Protein AF-A0A5B9P3D0-F1 (afdb_monomer_lite)

Sequence (403 aa):
MFLTCGVCFAQTEMTVETISGQLCKGTLEAVDSDGSLLGKGGEGGEGFEGVNIEQVLSISTNRKSSPPTGAVKLRLVDGGLLFVDDPKVDGETITFAKTASGLDSISMQAVRAMVFRESNLIREAVAQPATDQDTVIVTKGTSVARVSGVLESLNPEKLMLNFKGKSRPIKTEKLAAVVIADLGLSPPQGSMATVATIDGSMIRGVLTSYDQNSISLLLTGRQTVTIPVHQFVRIDIDSDSIAYLSSLEPVEVRQRPQFTVARQWQRNRSVEGNPIRLLVGKDSAGSDGSLTTDGLAQVQTFENGIGTSSFSRIVFENTKDFSRFLATVGIDAETEGHGDCEMRVEGDGITLWSQRVRGSDVAVQIDVDISGISQIALVVDPGEQFDLADHADWARARFLKTE

InterPro domains:
  IPR008979 Galactose-binding-like domain superfamily [SSF49785] (281-399)
  IPR013222 Glycosyl hydrolase family 98, putative carbohydrate-binding module [PF08305] (244-399)
  IPR013222 Glycosyl hydrolase family 98, putative carbohydrate-binding module [SM00776] (254-401)
  IPR038637 NPCBM domain superfamily [G3DSA:2.60.120.1060] (232-402)

Radius of gyration: 25.56 Å; chains: 1; bounding box: 63×72×64 Å

pLDDT: mean 88.73, std 14.25, range [27.09, 98.69]

Foldseek 3Di:
DDPPPPPPPPQFWKWWQFLLRFTFIFHFFWQDPQQQTDGDGDDPGDHSPPPGNLRTQKIFTPAAADADPQFKWFQFPLRWIDGFDWWKDAPQKIAGPQGLLRDRIDGVQGTQKTARADDPVVVVCSVPPAAPWKWWWFDDPPDIDIATFHWHMDGQAWTWGCHPNDTDTDGPVGTRMIGGHHNPFDADDAKWKWWAFNNRTIDIAHFDIDGQFWTWGQGGVRDITTRGPVGTGMMGIRHPQKDFVLPFDFPDKWADADPDDDFDKDWCAWSVRHFAKFWAAPPVSDDDFDDDPPDGTDIDTFRGWIKDFARIKTKGFPPPQFFKKKFFKAQGCVLVFAFWKKKFKDFPNHTQDIDIYTSNDHTTIDITTCGPGGMIMTHIHGDPVGGPSRGMMGGRTMTGHPD

Structure (mmCIF, N/CA/C/O backbone):
data_AF-A0A5B9P3D0-F1
#
_entry.id   AF-A0A5B9P3D0-F1
#
loop_
_atom_site.group_PDB
_atom_site.id
_atom_site.type_symbol
_atom_site.label_atom_id
_atom_site.label_alt_id
_atom_site.label_comp_id
_atom_site.label_asym_id
_atom_site.label_entity_id
_atom_site.label_seq_id
_atom_site.pdbx_PDB_ins_code
_atom_site.Cartn_x
_atom_site.Cartn_y
_atom_site.Cartn_z
_atom_site.occupancy
_atom_site.B_iso_or_equiv
_atom_site.auth_seq_id
_atom_site.auth_comp_id
_atom_site.auth_asym_id
_atom_site.auth_atom_id
_atom_site.pdbx_PDB_model_num
ATOM 1 N N . MET A 1 1 ? -8.066 51.632 12.624 1.00 34.62 1 MET A N 1
ATOM 2 C CA . MET A 1 1 ? -7.464 50.918 11.481 1.00 34.62 1 MET A CA 1
ATOM 3 C C . MET A 1 1 ? -7.077 49.536 11.987 1.00 34.62 1 MET A C 1
ATOM 5 O O . MET A 1 1 ? -6.015 49.382 12.568 1.00 34.62 1 MET A O 1
ATOM 9 N N . PHE A 1 2 ? -8.007 48.581 11.934 1.00 28.52 2 PHE A N 1
ATOM 10 C CA . PHE A 1 2 ? -7.755 47.206 12.369 1.00 28.52 2 PHE A CA 1
ATOM 11 C C . PHE A 1 2 ? -7.138 46.456 11.189 1.00 28.52 2 PHE A C 1
ATOM 13 O O . PHE A 1 2 ? -7.813 46.255 10.183 1.00 28.52 2 PHE A O 1
ATOM 20 N N . LEU A 1 3 ? -5.855 46.094 11.286 1.00 29.20 3 LEU A N 1
ATOM 21 C CA . LEU A 1 3 ? -5.271 45.104 10.387 1.00 29.20 3 LEU A CA 1
ATOM 22 C C . LEU A 1 3 ? -5.875 43.744 10.746 1.00 29.20 3 LEU A C 1
ATOM 24 O O . LEU A 1 3 ? -5.519 43.139 11.755 1.00 29.20 3 LEU A O 1
ATOM 28 N N . THR A 1 4 ? -6.798 43.268 9.918 1.00 29.50 4 THR A N 1
ATOM 29 C CA . THR A 1 4 ? -7.136 41.849 9.839 1.00 29.50 4 THR A CA 1
ATOM 30 C C . THR A 1 4 ? -5.908 41.122 9.303 1.00 29.50 4 THR A C 1
ATOM 32 O O . THR A 1 4 ? -5.628 41.164 8.106 1.00 29.50 4 THR A O 1
ATOM 35 N N . CYS A 1 5 ? -5.140 40.503 10.198 1.00 29.59 5 CYS A N 1
ATOM 36 C CA . CYS A 1 5 ? -4.113 39.540 9.828 1.00 29.59 5 CYS A CA 1
ATOM 37 C C . CYS A 1 5 ? -4.841 38.319 9.252 1.00 29.59 5 CYS A C 1
ATOM 39 O O . CYS A 1 5 ? -5.359 37.487 9.996 1.00 29.59 5 CYS A O 1
ATOM 41 N N . GLY A 1 6 ? -4.986 38.280 7.926 1.00 27.09 6 GLY A N 1
ATOM 42 C CA . GLY A 1 6 ? -5.447 37.091 7.228 1.00 27.09 6 GLY A CA 1
ATOM 43 C C . GLY A 1 6 ? -4.445 35.981 7.504 1.00 27.09 6 GLY A C 1
ATOM 44 O O . GLY A 1 6 ? -3.280 36.093 7.127 1.00 27.09 6 GLY A O 1
ATOM 45 N N . VAL A 1 7 ? -4.882 34.939 8.207 1.00 30.73 7 VAL A N 1
ATOM 46 C CA . VAL A 1 7 ? -4.117 33.701 8.335 1.00 30.73 7 VAL A CA 1
ATOM 47 C C . VAL A 1 7 ? -4.038 33.115 6.930 1.00 30.73 7 VAL A C 1
ATOM 49 O O . VAL A 1 7 ? -4.979 32.493 6.445 1.00 30.73 7 VAL A O 1
ATOM 52 N N . CYS A 1 8 ? -2.939 33.399 6.240 1.00 29.56 8 CYS A N 1
ATOM 53 C CA . CYS A 1 8 ? -2.596 32.734 5.000 1.00 29.56 8 CYS A CA 1
ATOM 54 C C . CYS A 1 8 ? -2.247 31.296 5.395 1.00 29.56 8 CYS A C 1
ATOM 56 O O . CYS A 1 8 ? -1.178 31.051 5.956 1.00 29.56 8 CYS A O 1
ATOM 58 N N . PHE A 1 9 ? -3.177 30.354 5.213 1.00 39.50 9 PHE A N 1
ATOM 59 C CA . PHE A 1 9 ? -2.831 28.941 5.291 1.00 39.50 9 PHE A CA 1
ATOM 60 C C . PHE A 1 9 ? -1.806 28.699 4.188 1.00 39.50 9 PHE A C 1
ATOM 62 O O . PHE A 1 9 ? -2.141 28.767 3.008 1.00 39.50 9 PHE A O 1
ATOM 69 N N . ALA A 1 10 ? -0.545 28.495 4.572 1.00 49.31 10 ALA A N 1
ATOM 70 C CA . ALA A 1 10 ? 0.479 28.070 3.637 1.00 49.31 10 ALA A CA 1
ATOM 71 C C . ALA A 1 10 ? -0.036 26.797 2.957 1.00 49.31 10 ALA A C 1
ATOM 73 O O . ALA A 1 10 ? -0.287 25.786 3.622 1.00 49.31 10 ALA A O 1
ATOM 74 N N . GLN A 1 11 ? -0.277 26.884 1.650 1.00 65.81 11 GLN A N 1
ATOM 75 C CA . GLN A 1 11 ? -0.693 25.740 0.859 1.00 65.81 11 GLN A CA 1
ATOM 76 C C . GLN A 1 11 ? 0.376 24.653 1.018 1.00 65.81 11 GLN A C 1
ATOM 78 O O . GLN A 1 11 ? 1.570 24.913 0.879 1.00 65.81 11 GLN A O 1
ATOM 83 N N . THR A 1 12 ? -0.046 23.464 1.447 1.00 76.62 12 THR A N 1
ATOM 84 C CA . THR A 1 12 ? 0.880 22.360 1.705 1.00 76.62 12 THR A CA 1
ATOM 85 C C . THR A 1 12 ? 1.322 21.797 0.368 1.00 76.62 12 THR A C 1
ATOM 87 O O . THR A 1 12 ? 0.481 21.319 -0.387 1.00 76.62 12 THR A O 1
ATOM 90 N N . GLU A 1 13 ? 2.623 21.856 0.094 1.00 86.19 13 GLU A N 1
ATOM 91 C CA . GLU A 1 13 ? 3.200 21.186 -1.066 1.00 86.19 13 GLU A CA 1
ATOM 92 C C . GLU A 1 13 ? 2.989 19.673 -0.936 1.00 86.19 13 GLU A C 1
ATOM 94 O O . GLU A 1 13 ? 3.228 19.065 0.115 1.00 86.19 13 GLU A O 1
ATOM 99 N N . MET A 1 14 ? 2.508 19.084 -2.019 1.00 90.25 14 MET A N 1
ATOM 100 C CA . MET A 1 14 ? 2.210 17.675 -2.168 1.00 90.25 14 MET A CA 1
ATOM 101 C C . MET A 1 14 ? 3.090 17.091 -3.262 1.00 90.25 14 MET A C 1
ATOM 103 O O . MET A 1 14 ? 3.424 17.762 -4.237 1.00 90.25 14 MET A O 1
ATOM 107 N N . THR A 1 15 ? 3.455 15.827 -3.092 1.00 90.69 15 THR A N 1
ATOM 108 C CA . THR A 1 15 ? 4.078 15.011 -4.132 1.00 90.69 15 THR A CA 1
ATOM 109 C C . THR A 1 15 ? 3.069 13.966 -4.584 1.00 90.69 15 THR A C 1
ATOM 111 O O . THR A 1 15 ? 2.618 13.155 -3.771 1.00 90.69 15 THR A O 1
ATOM 114 N N . VAL A 1 16 ? 2.713 14.016 -5.864 1.00 90.44 16 VAL A N 1
ATOM 115 C CA . VAL A 1 16 ? 1.905 13.014 -6.558 1.00 90.44 16 VAL A CA 1
ATOM 116 C C . VAL A 1 16 ? 2.855 12.086 -7.291 1.00 90.44 16 VAL A C 1
ATOM 118 O O . VAL A 1 16 ? 3.706 12.537 -8.052 1.00 90.44 16 VAL A O 1
ATOM 121 N N . GLU A 1 17 ? 2.707 10.795 -7.050 1.00 87.69 17 GLU A N 1
ATOM 122 C CA . GLU A 1 17 ? 3.399 9.752 -7.785 1.00 87.69 17 GLU A CA 1
ATOM 123 C C . GLU A 1 17 ? 2.403 9.046 -8.694 1.00 87.69 17 GLU A C 1
ATOM 125 O O . GLU A 1 17 ? 1.391 8.523 -8.221 1.00 87.69 17 GLU A O 1
ATOM 130 N N . THR A 1 18 ? 2.689 9.021 -9.991 1.00 87.19 18 THR A N 1
ATOM 131 C CA . THR A 1 18 ? 1.845 8.347 -10.977 1.00 87.19 18 THR A CA 1
ATOM 132 C C . THR A 1 18 ? 2.209 6.867 -11.115 1.00 87.19 18 THR A C 1
ATOM 134 O O . THR A 1 18 ? 3.291 6.420 -10.726 1.00 87.19 18 THR A O 1
ATOM 137 N N . ILE A 1 19 ? 1.337 6.089 -11.755 1.00 81.38 19 ILE A N 1
ATOM 138 C CA . ILE A 1 19 ? 1.590 4.701 -12.150 1.00 81.38 19 ILE A CA 1
ATOM 139 C C . ILE A 1 19 ? 2.797 4.592 -13.091 1.00 81.38 19 ILE A C 1
ATOM 141 O O . ILE A 1 19 ? 3.524 3.597 -13.039 1.00 81.38 19 ILE A O 1
ATOM 145 N N . SER A 1 20 ? 3.092 5.631 -13.885 1.00 77.25 20 SER A N 1
ATOM 146 C CA . SER A 1 20 ? 4.299 5.703 -14.719 1.00 77.25 20 SER A CA 1
ATOM 147 C C . SER A 1 20 ? 5.574 5.982 -13.911 1.00 77.25 20 SER A C 1
ATOM 149 O O . SER A 1 20 ? 6.673 5.726 -14.393 1.00 77.25 20 SER A O 1
ATOM 151 N N . GLY A 1 21 ? 5.450 6.357 -12.634 1.00 76.69 21 GLY A N 1
ATOM 152 C CA . GLY A 1 21 ? 6.567 6.672 -11.740 1.00 76.69 21 GLY A CA 1
ATOM 153 C C . GLY A 1 21 ? 7.014 8.133 -11.811 1.00 76.69 21 GLY A C 1
ATOM 154 O O . GLY A 1 21 ? 7.995 8.492 -11.162 1.00 76.69 21 GLY A O 1
ATOM 155 N N . GLN A 1 22 ? 6.296 8.970 -12.565 1.00 81.12 22 GLN A N 1
ATOM 156 C CA . GLN A 1 22 ? 6.501 10.414 -12.589 1.00 81.12 22 GLN A CA 1
ATOM 157 C C . GLN A 1 22 ? 6.143 11.004 -11.224 1.00 81.12 22 GLN A C 1
ATOM 159 O O . GLN A 1 22 ? 5.155 10.612 -10.597 1.00 81.12 22 GLN A O 1
ATOM 164 N N . LEU A 1 23 ? 6.964 11.951 -10.769 1.00 84.62 23 LEU A N 1
ATOM 165 C CA . LEU A 1 23 ? 6.748 12.684 -9.528 1.00 84.62 23 LEU A CA 1
ATOM 166 C C . LEU A 1 23 ? 6.368 14.128 -9.853 1.00 84.62 23 LEU A C 1
ATOM 168 O O . LEU A 1 23 ? 7.226 14.923 -10.232 1.00 84.62 23 LEU A O 1
ATOM 172 N N . CYS A 1 24 ? 5.102 14.478 -9.645 1.00 86.38 24 CYS A N 1
ATOM 173 C CA . CYS A 1 24 ? 4.614 15.848 -9.782 1.00 86.38 24 CYS A CA 1
ATOM 174 C C . CYS A 1 24 ? 4.578 16.508 -8.402 1.00 86.38 24 CYS A C 1
ATOM 176 O O . CYS A 1 24 ? 4.053 15.935 -7.442 1.00 86.38 24 CYS A O 1
ATOM 178 N N . LYS A 1 25 ? 5.127 17.718 -8.280 1.00 89.25 25 LYS A N 1
ATOM 179 C CA . LYS A 1 25 ? 5.139 18.475 -7.021 1.00 89.25 25 LYS A CA 1
ATOM 180 C C . LYS A 1 25 ? 4.359 19.764 -7.165 1.00 89.25 25 LYS A C 1
ATOM 182 O O . LYS A 1 25 ? 4.501 20.464 -8.163 1.00 89.25 25 LYS A O 1
ATOM 187 N N . GLY A 1 26 ? 3.583 20.105 -6.146 1.00 89.00 26 GLY A N 1
ATOM 188 C CA . GLY A 1 26 ? 2.818 21.344 -6.138 1.00 89.00 26 GLY A CA 1
ATOM 189 C C . GLY A 1 26 ? 1.705 21.361 -5.104 1.00 89.00 26 GLY A C 1
ATOM 190 O O . GLY A 1 26 ? 1.652 20.518 -4.214 1.00 89.00 26 GLY A O 1
ATOM 191 N N . THR A 1 27 ? 0.787 22.311 -5.230 1.00 88.75 27 THR A N 1
ATOM 192 C CA . THR A 1 27 ? -0.421 22.372 -4.404 1.00 88.75 27 THR A CA 1
ATOM 193 C C . THR A 1 27 ? -1.598 21.775 -5.156 1.00 88.75 27 THR A C 1
ATOM 195 O O . THR A 1 27 ? -2.068 22.375 -6.126 1.00 88.75 27 THR A O 1
ATOM 198 N N . LEU A 1 28 ? -2.105 20.635 -4.689 1.00 88.44 28 LEU A N 1
ATOM 199 C CA . LEU A 1 28 ? -3.350 20.061 -5.195 1.00 88.44 28 LEU A CA 1
ATOM 200 C C . LEU A 1 28 ? -4.547 20.811 -4.593 1.00 88.44 28 LEU A C 1
ATOM 202 O O . LEU A 1 28 ? -4.669 20.927 -3.371 1.00 88.44 28 LEU A O 1
ATOM 206 N N . GLU A 1 29 ? -5.416 21.333 -5.450 1.00 89.94 29 GLU A N 1
ATOM 207 C CA . GLU A 1 29 ? -6.600 22.103 -5.074 1.00 89.94 29 GLU A CA 1
ATOM 208 C C . GLU A 1 29 ? -7.869 21.244 -5.077 1.00 89.94 29 GLU A C 1
ATOM 210 O O . GLU A 1 29 ? -8.692 21.383 -4.173 1.00 89.94 29 GLU A O 1
ATOM 215 N N . ALA A 1 30 ? -8.031 20.354 -6.058 1.00 89.31 30 ALA A N 1
ATOM 216 C CA . ALA A 1 30 ? -9.175 19.451 -6.146 1.00 89.31 30 ALA A CA 1
ATOM 217 C C . ALA A 1 30 ? -8.882 18.234 -7.035 1.00 89.31 30 ALA A C 1
ATOM 219 O O . ALA A 1 30 ? -7.918 18.230 -7.799 1.00 89.31 30 ALA A O 1
ATOM 220 N N . VAL A 1 31 ? -9.752 17.230 -6.955 1.00 89.12 31 VAL A N 1
ATOM 221 C CA . VAL A 1 31 ? -9.968 16.241 -8.019 1.00 89.12 31 VAL A CA 1
ATOM 222 C C . VAL A 1 31 ? -11.365 16.503 -8.563 1.00 89.12 31 VAL A C 1
ATOM 224 O O . VAL A 1 31 ? -12.322 16.556 -7.785 1.00 89.12 31 VAL A O 1
ATOM 227 N N . ASP A 1 32 ? -11.478 16.757 -9.860 1.00 86.62 32 ASP A N 1
ATOM 228 C CA . ASP A 1 32 ? -12.771 17.059 -10.469 1.00 86.62 32 ASP A CA 1
ATOM 229 C C . ASP A 1 32 ? -13.622 15.795 -10.705 1.00 86.62 32 ASP A C 1
ATOM 231 O O . ASP A 1 32 ? -13.277 14.684 -10.299 1.00 86.62 32 ASP A O 1
ATOM 235 N N . SER A 1 33 ? -14.786 15.965 -11.335 1.00 83.81 33 SER A N 1
ATOM 236 C CA . SER A 1 33 ? -15.723 14.862 -11.565 1.00 83.81 33 SER A CA 1
ATOM 237 C C . SER A 1 33 ? -15.261 13.831 -12.595 1.00 83.81 33 SER A C 1
ATOM 239 O O . SER A 1 33 ? -15.837 12.747 -12.619 1.00 83.81 33 SER A O 1
ATOM 241 N N . ASP A 1 34 ? -14.302 14.165 -13.463 1.00 83.75 34 ASP A N 1
ATOM 242 C CA . ASP A 1 34 ? -13.726 13.210 -14.417 1.00 83.75 34 ASP A CA 1
ATOM 243 C C . ASP A 1 34 ? -12.440 12.552 -13.885 1.00 83.75 34 ASP A C 1
ATOM 245 O O . ASP A 1 34 ? -11.894 11.640 -14.507 1.00 83.75 34 ASP A O 1
ATOM 249 N N . GLY A 1 35 ? -12.014 12.953 -12.683 1.00 84.94 35 GLY A N 1
ATOM 250 C CA . GLY A 1 35 ? -10.848 12.418 -12.000 1.00 84.94 35 GLY A CA 1
ATOM 251 C C . GLY A 1 35 ? -9.573 13.208 -12.275 1.00 84.94 35 GLY A C 1
ATOM 252 O O . GLY A 1 35 ? -8.521 12.821 -11.767 1.00 84.94 35 GLY A O 1
ATOM 253 N N . SER A 1 36 ? -9.625 14.304 -13.034 1.00 89.50 36 SER A N 1
ATOM 254 C CA . SER A 1 36 ? -8.452 15.138 -13.285 1.00 89.50 36 SER A CA 1
ATOM 255 C C . SER A 1 36 ? -8.016 15.880 -12.023 1.00 89.50 36 SER A C 1
ATOM 257 O O . SER A 1 36 ? -8.819 16.444 -11.270 1.00 89.50 36 SER A O 1
ATOM 259 N N . LEU A 1 37 ? -6.705 15.883 -11.780 1.00 90.50 37 LEU A N 1
ATOM 260 C CA . LEU A 1 37 ? -6.101 16.603 -10.667 1.00 90.50 37 LEU A CA 1
ATOM 261 C C . LEU A 1 37 ? -5.982 18.091 -11.019 1.00 90.50 37 LEU A C 1
ATOM 263 O O . LEU A 1 37 ? -5.298 18.481 -11.963 1.00 90.50 37 LEU A O 1
ATOM 267 N N . LEU A 1 38 ? -6.606 18.943 -10.210 1.00 89.25 38 LEU A N 1
ATOM 268 C CA . LEU A 1 38 ? -6.544 20.395 -10.341 1.00 89.25 38 LEU A CA 1
ATOM 269 C C . LEU A 1 38 ? -5.574 20.964 -9.313 1.00 89.25 38 LEU A C 1
ATOM 271 O O . LEU A 1 38 ? -5.720 20.725 -8.115 1.00 89.25 38 LEU A O 1
ATOM 275 N N . GLY A 1 39 ? -4.604 21.765 -9.749 1.00 86.94 39 GLY A N 1
ATOM 276 C CA . GLY A 1 39 ? -3.694 22.435 -8.830 1.00 86.94 39 GLY A CA 1
ATOM 277 C C . GLY A 1 39 ? -2.587 23.220 -9.516 1.00 86.94 39 GLY A C 1
ATOM 278 O O . GLY A 1 39 ? -2.578 23.395 -10.732 1.00 86.94 39 GLY A O 1
ATOM 279 N N . LYS A 1 40 ? -1.643 23.709 -8.714 1.00 84.81 40 LYS A N 1
ATOM 280 C CA . LYS A 1 40 ? -0.508 24.520 -9.175 1.00 84.81 40 LYS A CA 1
ATOM 281 C C . LYS A 1 40 ? 0.788 23.759 -8.956 1.00 84.81 40 LYS A C 1
ATOM 283 O O . LYS A 1 40 ? 0.992 23.250 -7.858 1.00 84.81 40 LYS A O 1
ATOM 288 N N . GLY A 1 41 ? 1.659 23.714 -9.963 1.00 80.56 41 GLY A N 1
ATOM 289 C CA . GLY A 1 41 ? 3.009 23.164 -9.812 1.00 80.56 41 GLY A CA 1
ATOM 290 C C . GLY A 1 41 ? 3.846 23.948 -8.796 1.00 80.56 41 GLY A C 1
ATOM 291 O O . GLY A 1 41 ? 3.612 25.139 -8.572 1.00 80.56 41 GLY A O 1
ATOM 292 N N . GLY A 1 42 ? 4.800 23.269 -8.160 1.00 70.00 42 GLY A N 1
ATOM 293 C CA . GLY A 1 42 ? 5.823 23.890 -7.316 1.00 70.00 42 GLY A CA 1
ATOM 294 C C . GLY A 1 42 ? 6.826 24.709 -8.138 1.00 70.00 42 GLY A C 1
ATOM 295 O O . GLY A 1 42 ? 6.814 24.671 -9.370 1.00 70.00 42 GLY A O 1
ATOM 296 N N . GLU A 1 43 ? 7.716 25.455 -7.474 1.00 59.16 43 GLU A N 1
ATOM 297 C CA . GLU A 1 43 ? 8.774 26.205 -8.170 1.00 59.16 43 GLU A CA 1
ATOM 298 C C . GLU A 1 43 ? 9.651 25.251 -9.006 1.00 59.16 43 GLU A C 1
ATOM 300 O O . GLU A 1 43 ? 10.408 24.449 -8.465 1.00 59.16 43 GLU A O 1
ATOM 305 N N . GLY A 1 44 ? 9.533 25.337 -10.337 1.00 57.28 44 GLY A N 1
ATOM 306 C CA . GLY A 1 44 ? 10.323 24.551 -11.291 1.00 57.28 44 GLY A CA 1
ATOM 307 C C . GLY A 1 44 ? 9.836 23.120 -11.564 1.00 57.28 44 GLY A C 1
ATOM 308 O O . GLY A 1 44 ? 10.546 22.391 -12.250 1.00 57.28 44 GLY A O 1
ATOM 309 N N . GLY A 1 45 ? 8.668 22.708 -11.055 1.00 56.00 45 GLY A N 1
ATOM 310 C CA . GLY A 1 45 ? 8.081 21.386 -11.322 1.00 56.00 45 GLY A CA 1
ATOM 311 C C . GLY A 1 45 ? 6.978 21.412 -12.385 1.00 56.00 45 GLY A C 1
ATOM 312 O O . GLY A 1 45 ? 6.264 22.407 -12.517 1.00 56.00 45 GLY A O 1
ATOM 313 N N . GLU A 1 46 ? 6.802 20.304 -13.111 1.00 60.94 46 GLU A N 1
ATOM 314 C CA . GLU A 1 46 ? 5.570 20.062 -13.871 1.00 60.94 46 GLU A CA 1
ATOM 315 C C . GLU A 1 46 ? 4.386 20.018 -12.889 1.00 60.94 46 GLU A C 1
ATOM 317 O O . GLU A 1 46 ? 4.469 19.409 -11.817 1.00 60.94 46 GLU A O 1
ATOM 322 N N . GLY A 1 47 ? 3.310 20.742 -13.210 1.00 68.56 47 GLY A N 1
ATOM 323 C CA . GLY A 1 47 ? 2.093 20.762 -12.397 1.00 68.56 47 GLY A CA 1
ATOM 324 C C . GLY A 1 47 ? 1.336 19.431 -12.438 1.00 68.56 47 GLY A C 1
ATOM 325 O O . GLY A 1 47 ? 1.862 18.399 -12.838 1.00 68.56 47 GLY A O 1
ATOM 326 N N . PHE A 1 48 ? 0.063 19.456 -12.046 1.00 81.25 48 PHE A N 1
ATOM 327 C CA . PHE A 1 48 ? -0.816 18.279 -12.135 1.00 81.25 48 PHE A CA 1
ATOM 328 C C . PHE A 1 48 ? -1.588 18.204 -13.464 1.00 81.25 48 PHE A C 1
ATOM 330 O O . PHE A 1 48 ? -2.542 17.442 -13.588 1.00 81.25 48 PHE A O 1
ATOM 337 N N . GLU A 1 49 ? -1.204 19.018 -14.450 1.00 80.19 49 GLU A N 1
ATOM 338 C CA . GLU A 1 49 ? -1.912 19.139 -15.723 1.00 80.19 49 GLU A CA 1
ATOM 339 C C . GLU A 1 49 ? -1.891 17.805 -16.485 1.00 80.19 49 GLU A C 1
ATOM 341 O O . GLU A 1 49 ? -0.832 17.232 -16.726 1.00 80.19 49 GLU A O 1
ATOM 346 N N . GLY A 1 50 ? -3.076 17.294 -16.831 1.00 81.31 50 GLY A N 1
ATOM 347 C CA . GLY A 1 50 ? -3.235 16.024 -17.544 1.00 81.31 50 GLY A CA 1
ATOM 348 C C . GLY A 1 50 ? -3.115 14.760 -16.684 1.00 81.31 50 GLY A C 1
ATOM 349 O O . GLY A 1 50 ? -3.238 13.666 -17.230 1.00 81.31 50 GLY A O 1
ATOM 350 N N . VAL A 1 51 ? -2.910 14.873 -15.366 1.00 87.25 51 VAL A N 1
ATOM 351 C CA . VAL A 1 51 ? -2.865 13.708 -14.469 1.00 87.25 51 VAL A CA 1
ATOM 352 C C . VAL A 1 51 ? -4.277 13.348 -14.013 1.00 87.25 51 VAL A C 1
ATOM 354 O O . VAL A 1 51 ? -4.952 14.154 -13.371 1.00 87.25 51 VAL A O 1
ATOM 357 N N . ASN A 1 52 ? -4.706 12.117 -14.298 1.00 88.25 52 ASN A N 1
ATOM 358 C CA . ASN A 1 52 ? -5.959 11.563 -13.786 1.00 88.25 52 ASN A CA 1
ATOM 359 C C . ASN A 1 52 ? -5.717 10.713 -12.527 1.00 88.25 52 ASN A C 1
ATOM 361 O O . ASN A 1 52 ? -4.703 10.024 -12.421 1.00 88.25 52 ASN A O 1
ATOM 365 N N . ILE A 1 53 ? -6.658 10.730 -11.584 1.00 86.19 53 ILE A N 1
ATOM 366 C CA . ILE A 1 53 ? -6.599 9.991 -10.318 1.00 86.19 53 ILE A CA 1
ATOM 367 C C . ILE A 1 53 ? -6.415 8.476 -10.503 1.00 86.19 53 ILE A C 1
ATOM 369 O O . ILE A 1 53 ? -5.770 7.839 -9.675 1.00 86.19 53 ILE A O 1
ATOM 373 N N . GLU A 1 54 ? -6.899 7.894 -11.602 1.00 83.31 54 GLU A N 1
ATOM 374 C CA . GLU A 1 54 ? -6.703 6.471 -11.923 1.00 83.31 54 GLU A CA 1
ATOM 375 C C . GLU A 1 54 ? -5.245 6.129 -12.270 1.00 83.31 54 GLU A C 1
ATOM 377 O O . GLU A 1 54 ? -4.801 4.987 -12.114 1.00 83.31 54 GLU A O 1
ATOM 382 N N . GLN A 1 55 ? -4.487 7.140 -12.701 1.00 84.44 55 GLN A N 1
ATOM 383 C CA . GLN A 1 55 ? -3.059 7.061 -12.979 1.00 84.44 55 GLN A CA 1
ATOM 384 C C . GLN A 1 55 ? -2.210 7.444 -11.768 1.00 84.44 55 GLN A C 1
ATOM 386 O O . GLN A 1 55 ? -0.989 7.500 -11.887 1.00 84.44 55 GLN A O 1
ATOM 391 N N . VAL A 1 56 ? -2.802 7.718 -10.607 1.00 87.31 56 VAL A N 1
ATOM 392 C CA . VAL A 1 56 ? -2.066 8.079 -9.394 1.00 87.31 56 VAL A CA 1
ATOM 393 C C . VAL A 1 56 ? -1.861 6.835 -8.534 1.00 87.31 56 VAL A C 1
ATOM 395 O O . VAL A 1 56 ? -2.798 6.102 -8.249 1.00 87.31 56 VAL A O 1
ATOM 398 N N . LEU A 1 57 ? -0.622 6.601 -8.098 1.00 87.81 57 LEU A N 1
ATOM 399 C CA . LEU A 1 57 ? -0.295 5.609 -7.070 1.00 87.81 57 LEU A CA 1
ATOM 400 C C . LEU A 1 57 ? -0.425 6.206 -5.681 1.00 87.81 57 LEU A C 1
ATOM 402 O O . LEU A 1 57 ? -0.958 5.575 -4.769 1.00 87.81 57 LEU A O 1
ATOM 406 N N . SER A 1 58 ? 0.100 7.418 -5.508 1.00 90.38 58 SER A N 1
ATOM 407 C CA . SER A 1 58 ? 0.038 8.073 -4.217 1.00 90.38 58 SER A CA 1
ATOM 408 C C . SER A 1 58 ? 0.069 9.586 -4.284 1.00 90.38 58 SER A C 1
ATOM 410 O O . SER A 1 58 ? 0.627 10.184 -5.199 1.00 90.38 58 SER A O 1
ATOM 412 N N . ILE A 1 59 ? -0.509 10.200 -3.258 1.00 92.81 59 ILE A N 1
ATOM 413 C CA . ILE A 1 59 ? -0.444 11.635 -2.995 1.00 92.81 59 ILE A CA 1
ATOM 414 C C . ILE A 1 59 ? 0.094 11.785 -1.581 1.00 92.81 59 ILE A C 1
ATOM 416 O O . ILE A 1 59 ? -0.447 11.195 -0.651 1.00 92.81 59 ILE A O 1
ATOM 420 N N . SER A 1 60 ? 1.161 12.550 -1.382 1.00 93.06 60 SER A N 1
ATOM 421 C CA . SER A 1 60 ? 1.826 12.644 -0.080 1.00 93.06 60 SER A CA 1
ATOM 422 C C . SER A 1 60 ? 2.232 14.065 0.274 1.00 93.06 60 SER A C 1
ATOM 424 O O . SER A 1 60 ? 2.484 14.894 -0.595 1.00 93.06 60 SER A O 1
ATOM 426 N N . THR A 1 61 ? 2.294 14.341 1.574 1.00 93.19 61 THR A N 1
ATOM 427 C CA . THR A 1 61 ? 2.799 15.598 2.139 1.00 93.19 61 THR A CA 1
ATOM 428 C C . THR A 1 61 ? 4.120 15.359 2.868 1.00 93.19 61 THR A C 1
ATOM 430 O O . THR A 1 61 ? 4.521 14.225 3.119 1.00 93.19 61 THR A O 1
ATOM 433 N N . ASN A 1 62 ? 4.770 16.437 3.301 1.00 89.12 62 ASN A N 1
ATOM 434 C CA . ASN A 1 62 ? 5.920 16.372 4.206 1.00 89.12 62 ASN A CA 1
ATOM 435 C C . ASN A 1 62 ? 5.544 16.154 5.689 1.00 89.12 62 ASN A C 1
ATOM 437 O O . ASN A 1 62 ? 6.426 16.141 6.556 1.00 89.12 62 ASN A O 1
ATOM 441 N N . ARG A 1 63 ? 4.249 16.024 6.011 1.00 90.94 63 ARG A N 1
ATOM 442 C CA . ARG A 1 63 ? 3.784 15.822 7.387 1.00 90.94 63 ARG A CA 1
ATOM 443 C C . ARG A 1 63 ? 4.150 14.422 7.867 1.00 90.94 63 ARG A C 1
ATOM 445 O O . ARG A 1 63 ? 4.283 13.485 7.088 1.00 90.94 63 ARG A O 1
ATOM 452 N N . LYS A 1 64 ? 4.292 14.273 9.183 1.00 90.06 64 LYS A N 1
ATOM 453 C CA . LYS A 1 64 ? 4.570 12.987 9.830 1.00 90.06 64 LYS A CA 1
ATOM 454 C C . LYS A 1 64 ? 3.384 12.565 10.681 1.00 90.06 64 LYS A C 1
ATOM 456 O O . LYS A 1 64 ? 2.758 13.405 11.323 1.00 90.06 64 LYS A O 1
ATOM 461 N N . SER A 1 65 ? 3.121 11.265 10.716 1.00 92.19 65 SER A N 1
ATOM 462 C CA . SER A 1 65 ? 2.155 10.666 11.630 1.00 92.19 65 SER A CA 1
ATOM 463 C C . SER A 1 65 ? 2.773 10.416 13.006 1.00 92.19 65 SER A C 1
ATOM 465 O O . SER A 1 65 ? 3.905 9.935 13.099 1.00 92.19 65 SER A O 1
ATOM 467 N N . SER A 1 66 ? 2.009 10.651 14.067 1.00 92.56 66 SER A N 1
ATOM 468 C CA . SER A 1 66 ? 2.368 10.330 15.447 1.00 92.56 66 SER A CA 1
ATOM 469 C C . SER A 1 66 ? 1.190 9.640 16.145 1.00 92.56 66 SER A C 1
ATOM 471 O O . SER A 1 66 ? 0.337 10.328 16.709 1.00 92.56 66 SER A O 1
ATOM 473 N N . PRO A 1 67 ? 1.139 8.295 16.136 1.00 91.50 67 PRO A N 1
ATOM 474 C CA . PRO A 1 67 ? 0.084 7.544 16.804 1.00 91.50 67 PRO A CA 1
ATOM 475 C C . PRO A 1 67 ? -0.032 7.859 18.300 1.00 91.50 67 PRO A C 1
ATOM 477 O O . PRO A 1 67 ? 0.990 7.887 18.996 1.00 91.50 67 PRO A O 1
ATOM 480 N N . PRO A 1 68 ? -1.251 8.057 18.830 1.00 91.62 68 PRO A N 1
ATOM 481 C CA . PRO A 1 68 ? -1.447 8.255 20.258 1.00 91.62 68 PRO A CA 1
ATOM 482 C C . PRO A 1 68 ? -1.098 6.983 21.044 1.00 91.62 68 PRO A C 1
ATOM 484 O O . PRO A 1 68 ? -1.357 5.853 20.622 1.00 91.62 68 PRO A O 1
ATOM 487 N N . THR A 1 69 ? -0.507 7.161 22.227 1.00 90.50 69 THR A N 1
ATOM 488 C CA . THR A 1 69 ? -0.200 6.041 23.129 1.00 90.50 69 THR A CA 1
ATOM 489 C C . THR A 1 69 ? -1.444 5.648 23.915 1.00 90.50 69 THR A C 1
ATOM 491 O O . THR A 1 69 ? -2.076 6.498 24.528 1.00 90.50 69 THR A O 1
ATOM 494 N N . GLY A 1 70 ? -1.762 4.354 23.956 1.00 87.81 70 GLY A N 1
ATOM 495 C CA . GLY A 1 70 ? -2.844 3.830 24.797 1.00 87.81 70 GLY A CA 1
ATOM 496 C C . GLY A 1 70 ? -4.255 3.975 24.220 1.00 87.81 70 GLY A C 1
ATOM 497 O O . GLY A 1 70 ? -5.185 3.453 24.827 1.00 87.81 70 GLY A O 1
ATOM 498 N N . ALA A 1 71 ? -4.406 4.606 23.052 1.00 94.00 71 ALA A N 1
ATOM 499 C CA . ALA A 1 71 ? -5.681 4.684 22.347 1.00 94.00 71 ALA A CA 1
ATOM 500 C C . ALA A 1 71 ? -6.198 3.290 21.958 1.00 94.00 71 ALA A C 1
ATOM 502 O O . ALA A 1 71 ? -5.428 2.373 21.634 1.00 94.00 71 ALA A O 1
ATOM 503 N N . VAL A 1 72 ? -7.522 3.147 21.948 1.00 96.75 72 VAL A N 1
ATOM 504 C CA . VAL A 1 72 ? -8.193 1.956 21.429 1.00 96.75 72 VAL A CA 1
ATOM 505 C C . VAL A 1 72 ? -8.097 1.974 19.909 1.00 96.75 72 VAL A C 1
ATOM 507 O O . VAL A 1 72 ? -8.250 3.008 19.264 1.00 96.75 72 VAL A O 1
ATOM 510 N N . LYS A 1 73 ? -7.839 0.811 19.318 1.00 97.75 73 LYS A N 1
ATOM 511 C CA . LYS A 1 73 ? -7.734 0.659 17.867 1.00 97.75 73 LYS A CA 1
ATOM 512 C C . LYS A 1 73 ? -9.044 0.134 17.305 1.00 97.75 73 LYS A C 1
ATOM 514 O O . LYS A 1 73 ? -9.411 -1.002 17.607 1.00 97.75 73 LYS A O 1
ATOM 519 N N . LEU A 1 74 ? -9.716 0.907 16.458 1.00 97.75 74 LEU A N 1
ATOM 520 C CA . LEU A 1 74 ? -10.806 0.390 15.633 1.00 97.75 74 LEU A CA 1
ATOM 521 C C . LEU A 1 74 ? -10.219 -0.149 14.334 1.00 97.75 74 LEU A C 1
ATOM 523 O O . LEU A 1 74 ? -9.720 0.610 13.507 1.00 97.75 74 LEU A O 1
ATOM 527 N N . ARG A 1 75 ? -10.257 -1.467 14.155 1.00 97.62 75 ARG A N 1
ATOM 528 C CA . ARG A 1 75 ? -9.968 -2.112 12.872 1.00 97.62 75 ARG A CA 1
ATOM 529 C C . ARG A 1 75 ? -11.219 -2.009 12.015 1.00 97.62 75 ARG A C 1
ATOM 531 O O . ARG A 1 75 ? -12.282 -2.417 12.477 1.00 97.62 75 ARG A O 1
ATOM 538 N N . LEU A 1 76 ? -11.103 -1.472 10.808 1.00 95.56 76 LEU A N 1
ATOM 539 C CA . LEU A 1 76 ? -12.218 -1.339 9.871 1.00 95.56 76 LEU A CA 1
ATOM 540 C C . LEU A 1 76 ? -12.353 -2.596 9.007 1.00 95.56 76 LEU A C 1
ATOM 542 O O . LEU A 1 76 ? -11.381 -3.329 8.818 1.00 95.56 76 LEU A O 1
ATOM 546 N N . VAL A 1 77 ? -13.553 -2.837 8.479 1.00 94.75 77 VAL A N 1
ATOM 547 C CA . VAL A 1 77 ? -13.829 -3.976 7.584 1.00 94.75 77 VAL A CA 1
ATOM 548 C C . VAL A 1 77 ? -12.952 -3.921 6.330 1.00 94.75 77 VAL A C 1
ATOM 550 O O . VAL A 1 77 ? -12.399 -4.942 5.934 1.00 94.75 77 VAL A O 1
ATOM 553 N N . ASP A 1 78 ? -12.717 -2.721 5.794 1.00 89.75 78 ASP A N 1
ATOM 554 C CA . ASP A 1 78 ? -11.910 -2.492 4.588 1.00 89.75 78 ASP A CA 1
ATOM 555 C C . ASP A 1 78 ? -10.390 -2.546 4.820 1.00 89.75 78 ASP A C 1
ATOM 557 O O . ASP A 1 78 ? -9.625 -2.210 3.918 1.00 89.75 78 ASP A O 1
ATOM 561 N N . GLY A 1 79 ? -9.931 -2.935 6.016 1.00 90.44 79 GLY A N 1
ATOM 562 C CA . GLY A 1 79 ? -8.509 -3.008 6.380 1.00 90.44 79 GLY A CA 1
ATOM 563 C C . GLY A 1 79 ? -7.937 -1.737 7.022 1.00 90.44 79 GLY A C 1
ATOM 564 O O . GLY A 1 79 ? -6.778 -1.729 7.438 1.00 90.44 79 GLY A O 1
ATOM 565 N N . GLY A 1 80 ? -8.744 -0.681 7.160 1.00 93.88 80 GLY A N 1
ATOM 566 C CA . GLY A 1 80 ? -8.360 0.551 7.851 1.00 93.88 80 GLY A CA 1
ATOM 567 C C . GLY A 1 80 ? -8.151 0.391 9.365 1.00 93.88 80 GLY A C 1
ATOM 568 O O . GLY A 1 80 ? -8.509 -0.614 9.987 1.00 93.88 80 GLY A O 1
ATOM 569 N N . LEU A 1 81 ? -7.573 1.419 9.977 1.00 96.31 81 LEU A N 1
ATOM 570 C CA . LEU A 1 81 ? -7.278 1.528 11.398 1.00 96.31 81 LEU A CA 1
ATOM 571 C C . LEU A 1 81 ? -7.586 2.948 11.885 1.00 96.31 81 LEU A C 1
ATOM 573 O O . LEU A 1 81 ? -6.984 3.898 11.403 1.00 96.31 81 LEU A O 1
ATOM 577 N N . LEU A 1 82 ? -8.448 3.093 12.887 1.00 97.12 82 LEU A N 1
ATOM 578 C CA . LEU A 1 82 ? -8.628 4.352 13.615 1.00 97.12 82 LEU A CA 1
ATOM 579 C C . LEU A 1 82 ? -8.066 4.229 15.028 1.00 97.12 82 LEU A C 1
ATOM 581 O O . LEU A 1 82 ? -8.252 3.200 15.684 1.00 97.12 82 LEU A O 1
ATOM 585 N N . PHE A 1 83 ? -7.434 5.292 15.508 1.00 96.50 83 PHE A N 1
ATOM 586 C CA . PHE A 1 83 ? -7.120 5.461 16.922 1.00 96.50 83 PHE A CA 1
ATOM 587 C C . PHE A 1 83 ? -8.215 6.297 17.579 1.00 96.50 83 PHE A C 1
ATOM 589 O O . PHE A 1 83 ? -8.501 7.406 17.134 1.00 96.50 83 PHE A O 1
ATOM 596 N N . VAL A 1 84 ? -8.849 5.754 18.618 1.00 96.56 84 VAL A N 1
ATOM 597 C CA . VAL A 1 84 ? -9.958 6.409 19.317 1.00 96.56 84 VAL A CA 1
ATOM 598 C C . VAL A 1 84 ? -9.795 6.308 20.826 1.00 96.56 84 VAL A C 1
ATOM 600 O O . VAL A 1 84 ? -9.276 5.317 21.347 1.00 96.56 84 VAL A O 1
ATOM 603 N N . ASP A 1 85 ? -10.313 7.311 21.523 1.00 92.75 85 ASP A N 1
ATOM 604 C CA . ASP A 1 85 ? -10.378 7.331 22.979 1.00 92.75 85 ASP A CA 1
ATOM 605 C C . ASP A 1 85 ? -11.789 6.967 23.452 1.00 92.75 85 ASP A C 1
ATOM 607 O O . ASP A 1 85 ? -12.785 7.471 22.925 1.00 92.75 85 ASP A O 1
ATOM 611 N N . ASP A 1 86 ? -11.853 6.085 24.453 1.00 90.12 86 ASP A N 1
ATOM 612 C CA . ASP A 1 86 ? -13.067 5.682 25.175 1.00 90.12 86 ASP A CA 1
ATOM 613 C C . ASP A 1 86 ? -14.297 5.390 24.286 1.00 90.12 86 ASP A C 1
ATOM 615 O O . ASP A 1 86 ? -15.351 6.015 24.466 1.00 90.12 86 ASP A O 1
ATOM 619 N N . PRO A 1 87 ? -14.210 4.428 23.341 1.00 96.75 87 PRO A N 1
ATOM 620 C CA . PRO A 1 87 ? -15.325 4.122 22.459 1.00 96.75 87 PRO A CA 1
ATOM 621 C C . PRO A 1 87 ? -16.531 3.604 23.247 1.00 96.75 87 PRO A C 1
ATOM 623 O O . PRO A 1 87 ? -16.408 2.775 24.155 1.00 96.75 87 PRO A O 1
ATOM 626 N N . LYS A 1 88 ? -17.716 4.070 22.859 1.00 97.94 88 LYS A N 1
ATOM 627 C CA . LYS A 1 88 ? -19.006 3.650 23.408 1.00 97.94 88 LYS A CA 1
ATOM 628 C C . LYS A 1 88 ? -19.859 3.067 22.302 1.00 97.94 88 LYS A C 1
ATOM 630 O O . LYS A 1 88 ? -19.864 3.600 21.200 1.00 97.94 88 LYS A O 1
ATOM 635 N N . VAL A 1 89 ? -20.603 2.016 22.611 1.00 98.19 89 VAL A N 1
ATOM 636 C CA . VAL A 1 89 ? -21.544 1.395 21.675 1.00 98.19 89 VAL A CA 1
ATOM 637 C C . VAL A 1 89 ? -22.955 1.582 22.199 1.00 98.19 89 VAL A C 1
ATOM 639 O O . VAL A 1 89 ? -23.240 1.193 23.336 1.00 98.19 89 VAL A O 1
ATOM 642 N N . ASP A 1 90 ? -23.801 2.163 21.354 1.00 94.06 90 ASP A N 1
ATOM 643 C CA . ASP A 1 90 ? -25.241 2.296 21.551 1.00 94.06 90 ASP A CA 1
ATOM 644 C C . ASP A 1 90 ? -25.958 1.945 20.239 1.00 94.06 90 ASP A C 1
ATOM 646 O O . ASP A 1 90 ? -25.773 2.605 19.211 1.00 94.06 90 ASP A O 1
ATOM 650 N N . GLY A 1 91 ? -26.720 0.849 20.257 1.00 90.88 91 GLY A N 1
ATOM 651 C CA . GLY A 1 91 ? -27.262 0.241 19.043 1.00 90.88 91 GLY A CA 1
ATOM 652 C C . GLY A 1 91 ? -26.156 -0.118 18.046 1.00 90.88 91 GLY A C 1
ATOM 653 O O . GLY A 1 91 ? -25.163 -0.734 18.412 1.00 90.88 91 GLY A O 1
ATOM 654 N N . GLU A 1 92 ? -26.323 0.304 16.793 1.00 92.38 92 GLU A N 1
ATOM 655 C CA . GLU A 1 92 ? -25.398 0.028 15.679 1.00 92.38 92 GLU A CA 1
ATOM 656 C C . GLU A 1 92 ? -24.293 1.090 15.523 1.00 92.38 92 GLU A C 1
ATOM 658 O O . GLU A 1 92 ? -23.592 1.119 14.511 1.00 92.38 92 GLU A O 1
ATOM 663 N N . THR A 1 93 ? -24.153 2.019 16.475 1.00 96.19 93 THR A N 1
ATOM 664 C CA . THR A 1 93 ? -23.206 3.139 16.373 1.00 96.19 93 THR A CA 1
ATOM 665 C C . THR A 1 93 ? -22.143 3.058 17.458 1.00 96.19 93 THR A C 1
ATOM 667 O O . THR A 1 93 ? -22.445 2.914 18.644 1.00 96.19 93 THR A O 1
ATOM 670 N N . ILE A 1 94 ? -20.884 3.214 17.050 1.00 97.62 94 ILE A N 1
ATOM 671 C CA . ILE A 1 94 ? -19.756 3.420 17.956 1.00 97.62 94 ILE A CA 1
ATOM 672 C C . ILE A 1 94 ? -19.461 4.918 18.006 1.00 97.62 94 ILE A C 1
ATOM 674 O O . ILE A 1 94 ? -19.227 5.523 16.967 1.00 97.62 94 ILE A O 1
ATOM 678 N N . THR A 1 95 ? -19.461 5.517 19.194 1.00 98.00 95 THR A N 1
ATOM 679 C CA . THR A 1 95 ? -19.158 6.941 19.423 1.00 98.00 95 THR A CA 1
ATOM 680 C C . THR A 1 95 ? -17.867 7.099 20.218 1.00 98.00 95 THR A C 1
ATOM 682 O O . THR A 1 95 ? -17.544 6.258 21.057 1.00 98.00 95 THR A O 1
ATOM 685 N N . PHE A 1 96 ? -17.111 8.160 19.949 1.00 96.38 96 PHE A N 1
ATOM 686 C CA . PHE A 1 96 ? -15.808 8.441 20.556 1.00 96.38 96 PHE A CA 1
ATOM 687 C C . PHE A 1 96 ? -15.474 9.939 20.462 1.00 96.38 96 PHE A C 1
ATOM 689 O O . PHE A 1 96 ? -16.202 10.725 19.858 1.00 96.38 96 PHE A O 1
ATOM 696 N N . ALA A 1 97 ? -14.380 10.363 21.100 1.00 92.62 97 ALA A N 1
ATOM 697 C CA . ALA A 1 97 ? -13.885 11.730 20.948 1.00 92.62 97 ALA A CA 1
ATOM 698 C C . ALA A 1 97 ? -13.445 11.997 19.500 1.00 92.62 97 ALA A C 1
ATOM 700 O O . ALA A 1 97 ? -12.876 11.120 18.855 1.00 92.62 97 ALA A O 1
ATOM 701 N N . LYS A 1 98 ? -13.679 13.218 19.004 1.00 91.25 98 LYS A N 1
ATOM 702 C CA . LYS A 1 98 ? -13.387 13.571 17.611 1.00 91.25 98 LYS A CA 1
ATOM 703 C C . LYS A 1 98 ? -11.920 13.300 17.245 1.00 91.25 98 LYS A C 1
ATOM 705 O O . LYS A 1 98 ? -11.018 13.852 17.871 1.00 91.25 98 LYS A O 1
ATOM 710 N N . THR A 1 99 ? -11.700 12.489 16.215 1.00 90.62 99 THR A N 1
ATOM 711 C CA . THR A 1 99 ? -10.382 12.059 15.723 1.00 90.62 99 THR A CA 1
ATOM 712 C C . THR A 1 99 ? -9.802 13.033 14.694 1.00 90.62 99 THR A C 1
ATOM 714 O O . THR A 1 99 ? -10.498 13.913 14.174 1.00 90.62 99 THR A O 1
ATOM 717 N N . ALA A 1 100 ? -8.530 12.840 14.322 1.00 87.88 100 ALA A N 1
ATOM 718 C CA . ALA A 1 100 ? -7.906 13.575 13.216 1.00 87.88 100 ALA A CA 1
ATOM 719 C C . ALA A 1 100 ? -8.599 13.306 11.867 1.00 87.88 100 ALA A C 1
ATOM 721 O O . ALA A 1 100 ? -8.631 14.175 11.001 1.00 87.88 100 ALA A O 1
ATOM 722 N N . SER A 1 101 ? -9.222 12.136 11.700 1.00 85.25 101 SER A N 1
ATOM 723 C CA . SER A 1 101 ? -10.049 11.823 10.529 1.00 85.25 101 SER A CA 1
ATOM 724 C C . SER A 1 101 ? -11.395 12.553 10.500 1.00 85.25 101 SER A C 1
ATOM 726 O O . SER A 1 101 ? -12.172 12.355 9.573 1.00 85.25 101 SER A O 1
ATOM 728 N N . GLY A 1 102 ? -11.679 13.407 11.491 1.00 88.38 102 GLY A N 1
ATOM 729 C CA . GLY A 1 102 ? -12.900 14.203 11.573 1.00 88.38 102 GLY A CA 1
ATOM 730 C C . GLY A 1 102 ? -14.101 13.459 12.159 1.00 88.38 102 GLY A C 1
ATOM 731 O O . GLY A 1 102 ? -15.141 14.089 12.357 1.00 88.38 102 GLY A O 1
ATOM 732 N N . LEU A 1 103 ? -13.956 12.170 12.474 1.00 93.38 103 LEU A N 1
ATOM 733 C CA . LEU A 1 103 ? -15.014 11.317 13.010 1.00 93.38 103 LEU A CA 1
ATOM 734 C C . LEU A 1 103 ? -15.141 11.462 14.523 1.00 93.38 103 LEU A C 1
ATOM 736 O O . LEU A 1 103 ? -14.148 11.467 15.237 1.00 93.38 103 LEU A O 1
ATOM 740 N N . ASP A 1 104 ? -16.371 11.496 15.014 1.00 95.19 104 ASP A N 1
ATOM 741 C CA . ASP A 1 104 ? -16.740 11.289 16.423 1.00 95.19 104 ASP A CA 1
ATOM 742 C C . ASP A 1 104 ? -17.650 10.057 16.599 1.00 95.19 104 ASP A C 1
ATOM 744 O O . ASP A 1 104 ? -18.040 9.685 17.709 1.00 95.19 104 ASP A O 1
ATOM 748 N N . SER A 1 105 ? -17.997 9.415 15.485 1.00 96.00 105 SER A N 1
ATOM 749 C CA . SER A 1 105 ? -18.844 8.240 15.433 1.00 96.00 105 SER A CA 1
ATOM 750 C C . SER A 1 105 ? -18.605 7.438 14.155 1.00 96.00 105 SER A C 1
ATOM 752 O O . SER A 1 105 ? -18.116 7.961 13.151 1.00 96.00 105 SER A O 1
ATOM 754 N N . ILE A 1 106 ? -18.929 6.148 14.195 1.00 96.19 106 ILE A N 1
ATOM 755 C CA . ILE A 1 106 ? -18.890 5.249 13.040 1.00 96.19 106 ILE A CA 1
ATOM 756 C C . ILE A 1 106 ? -19.923 4.130 13.208 1.00 96.19 106 ILE A C 1
ATOM 758 O O . ILE A 1 106 ? -20.165 3.656 14.321 1.00 96.19 106 ILE A O 1
ATOM 762 N N . SER A 1 107 ? -20.523 3.686 12.104 1.00 95.00 107 SER A N 1
ATOM 763 C CA . SER A 1 107 ? -21.370 2.490 12.096 1.00 95.00 107 SER A CA 1
ATOM 764 C C . SER A 1 107 ? -20.570 1.240 12.478 1.00 95.00 107 SER A C 1
ATOM 766 O O . SER A 1 107 ? -19.459 1.028 11.984 1.00 95.00 107 SER A O 1
ATOM 768 N N . MET A 1 108 ? -21.156 0.368 13.300 1.00 93.75 108 MET A N 1
ATOM 769 C CA . MET A 1 108 ? -20.592 -0.945 13.628 1.00 93.75 108 MET A CA 1
ATOM 770 C C . MET A 1 108 ? -20.349 -1.800 12.381 1.00 93.75 108 MET A C 1
ATOM 772 O O . MET A 1 108 ? -19.395 -2.569 12.352 1.00 93.75 108 MET A O 1
ATOM 776 N N . GLN A 1 109 ? -21.138 -1.607 11.320 1.00 93.00 109 GLN A N 1
ATOM 777 C CA . GLN A 1 109 ? -20.975 -2.313 10.045 1.00 93.00 109 GLN A CA 1
ATOM 778 C C . GLN A 1 109 ? -19.652 -2.000 9.335 1.00 93.00 109 GLN A C 1
ATOM 780 O O . GLN A 1 109 ? -19.185 -2.803 8.533 1.00 93.00 109 GLN A O 1
ATOM 785 N N . ALA A 1 110 ? -19.038 -0.850 9.627 1.00 94.44 110 ALA A N 1
ATOM 786 C CA . ALA A 1 110 ? -17.735 -0.476 9.085 1.00 94.44 110 ALA A CA 1
ATOM 787 C C . ALA A 1 110 ? -16.567 -0.966 9.963 1.00 94.44 110 ALA A C 1
ATOM 789 O O . ALA A 1 110 ? -15.404 -0.841 9.572 1.00 94.44 110 ALA A O 1
ATOM 790 N N . VAL A 1 111 ? -16.841 -1.526 11.149 1.00 96.06 111 VAL A N 1
ATOM 791 C CA . VAL A 1 111 ? -15.832 -1.895 12.149 1.00 96.06 111 VAL A CA 1
ATOM 792 C C . VAL A 1 111 ? -15.695 -3.410 12.239 1.00 96.06 111 VAL A C 1
ATOM 794 O O . VAL A 1 111 ? -16.614 -4.121 12.619 1.00 96.06 111 VAL A O 1
ATOM 797 N N . ARG A 1 112 ? -14.490 -3.910 11.965 1.00 97.31 112 ARG A N 1
ATOM 798 C CA . ARG A 1 112 ? -14.109 -5.308 12.178 1.00 97.31 112 ARG A CA 1
ATOM 799 C C . ARG A 1 112 ? -13.876 -5.617 13.652 1.00 97.31 112 ARG A C 1
ATOM 801 O O . ARG A 1 112 ? -14.257 -6.684 14.127 1.00 97.31 112 ARG A O 1
ATOM 808 N N . ALA A 1 113 ? -13.192 -4.732 14.375 1.00 98.12 113 ALA A N 1
ATOM 809 C CA . ALA A 1 113 ? -12.910 -4.955 15.789 1.00 98.12 113 ALA A CA 1
ATOM 810 C C . ALA A 1 113 ? -12.554 -3.681 16.555 1.00 98.12 113 ALA A C 1
ATOM 812 O O . ALA A 1 113 ? -11.871 -2.803 16.037 1.00 98.12 113 ALA A O 1
ATOM 813 N N . MET A 1 114 ? -12.914 -3.656 17.837 1.00 98.38 114 MET A N 1
ATOM 814 C CA . MET A 1 114 ? -12.361 -2.756 18.849 1.00 98.38 114 MET A CA 1
ATOM 815 C C . MET A 1 114 ? -11.234 -3.480 19.590 1.00 98.38 114 MET A C 1
ATOM 817 O O . MET A 1 114 ? -11.487 -4.469 20.277 1.00 98.38 114 MET A O 1
ATOM 821 N N . VAL A 1 115 ? -9.991 -3.014 19.472 1.00 97.75 115 VAL A N 1
ATOM 822 C CA . VAL A 1 115 ? -8.811 -3.640 20.090 1.00 97.75 115 VAL A CA 1
ATOM 823 C C . VAL A 1 115 ? -8.242 -2.735 21.180 1.00 97.75 115 VAL A C 1
ATOM 825 O O . VAL A 1 115 ? -7.682 -1.677 20.899 1.00 97.75 115 VAL A O 1
ATOM 828 N N . PHE A 1 116 ? -8.354 -3.185 22.431 1.00 95.81 116 PHE A N 1
ATOM 829 C CA . PHE A 1 116 ? -7.866 -2.488 23.628 1.00 95.81 116 PHE A CA 1
ATOM 830 C C . PHE A 1 116 ? -6.432 -2.894 23.984 1.00 95.81 116 PHE A C 1
ATOM 832 O O . PHE A 1 116 ? -5.679 -2.114 24.561 1.00 95.81 116 PHE A O 1
ATOM 839 N N . ARG A 1 117 ? -6.043 -4.135 23.668 1.00 92.88 117 ARG A N 1
ATOM 840 C CA . ARG A 1 117 ? -4.689 -4.666 23.881 1.00 92.88 117 ARG A CA 1
ATOM 841 C C . ARG A 1 117 ? -4.320 -5.573 22.721 1.00 92.88 117 ARG A C 1
ATOM 843 O O . ARG A 1 117 ? -5.083 -6.464 22.388 1.00 92.88 117 ARG A O 1
ATOM 850 N N . GLU A 1 118 ? -3.155 -5.376 22.121 1.00 90.31 118 GLU A N 1
ATOM 851 C CA . GLU A 1 118 ? -2.708 -6.186 20.982 1.00 90.31 118 GLU A CA 1
ATOM 852 C C . GLU A 1 118 ? -2.128 -7.540 21.419 1.00 90.31 118 GLU A C 1
ATOM 854 O O . GLU A 1 118 ? -1.422 -7.637 22.421 1.00 90.31 118 GLU A O 1
ATOM 859 N N . SER A 1 119 ? -2.398 -8.591 20.639 1.00 90.75 119 SER A N 1
ATOM 860 C CA . SER A 1 119 ? -1.756 -9.909 20.761 1.00 90.75 119 SER A CA 1
ATOM 861 C C . SER A 1 119 ? -1.933 -10.717 19.470 1.00 90.75 119 SER A C 1
ATOM 863 O O . SER A 1 119 ? -2.847 -10.438 18.694 1.00 90.75 119 SER A O 1
ATOM 865 N N . ASN A 1 120 ? -1.111 -11.749 19.245 1.00 89.44 120 ASN A N 1
ATOM 866 C CA . ASN A 1 120 ? -1.247 -12.622 18.065 1.00 89.44 120 ASN A CA 1
ATOM 867 C C . ASN A 1 120 ? -2.632 -13.285 17.989 1.00 89.44 120 ASN A C 1
ATOM 869 O O . ASN A 1 120 ? -3.248 -13.290 16.930 1.00 89.44 120 ASN A O 1
ATOM 873 N N . LEU A 1 121 ? -3.172 -13.718 19.133 1.00 89.12 121 LEU A N 1
ATOM 874 C CA . LEU A 1 121 ? -4.522 -14.278 19.242 1.00 89.12 121 LEU A CA 1
ATOM 875 C C . LEU A 1 121 ? -5.606 -13.327 18.702 1.00 89.12 121 LEU A C 1
ATOM 877 O O . LEU A 1 121 ? -6.597 -13.759 18.113 1.00 89.12 121 LEU A O 1
ATOM 881 N N . ILE A 1 122 ? -5.443 -12.028 18.958 1.00 93.38 122 ILE A N 1
ATOM 882 C CA . ILE A 1 122 ? -6.389 -10.998 18.522 1.00 93.38 122 ILE A CA 1
ATOM 883 C C . ILE A 1 122 ? -6.229 -10.749 17.029 1.00 93.38 122 ILE A C 1
ATOM 885 O O . ILE A 1 122 ? -7.236 -10.651 16.341 1.00 93.38 122 ILE A O 1
ATOM 889 N N . ARG A 1 123 ? -4.997 -10.727 16.508 1.00 92.00 123 ARG A N 1
ATOM 890 C CA . ARG A 1 123 ? -4.754 -10.617 15.061 1.00 92.00 123 ARG A CA 1
ATOM 891 C C . ARG A 1 123 ? -5.422 -11.755 14.291 1.00 92.00 123 ARG A C 1
ATOM 893 O O . ARG A 1 123 ? -6.089 -11.490 13.301 1.00 92.00 123 ARG A O 1
ATOM 900 N N . GLU A 1 124 ? -5.308 -12.987 14.784 1.00 91.50 124 GLU A N 1
ATOM 901 C CA . GLU A 1 124 ? -5.989 -14.154 14.207 1.00 91.50 124 GLU A CA 1
ATOM 902 C C . GLU A 1 124 ? -7.515 -14.001 14.243 1.00 91.50 124 GLU A C 1
ATOM 904 O O . GLU A 1 124 ? -8.177 -14.196 13.229 1.00 91.50 124 GLU A O 1
ATOM 909 N N . ALA A 1 125 ? -8.076 -13.597 15.388 1.00 92.62 125 ALA A N 1
ATOM 910 C CA . ALA A 1 125 ? -9.521 -13.413 15.529 1.00 92.62 125 ALA A CA 1
ATOM 911 C C . ALA A 1 125 ? -10.071 -12.279 14.646 1.00 92.62 125 ALA A C 1
ATOM 913 O O . ALA A 1 125 ? -11.189 -12.373 14.157 1.00 92.62 125 ALA A O 1
ATOM 914 N N . VAL A 1 126 ? -9.293 -11.214 14.435 1.00 94.44 126 VAL A N 1
ATOM 915 C CA . VAL A 1 126 ? -9.635 -10.101 13.535 1.00 94.44 126 VAL A CA 1
ATOM 916 C C . VAL A 1 126 ? -9.573 -10.530 12.069 1.00 94.44 126 VAL A C 1
ATOM 918 O O . VAL A 1 126 ? -10.413 -10.100 11.285 1.00 94.44 126 VAL A O 1
ATOM 921 N N . ALA A 1 127 ? -8.595 -11.362 11.699 1.00 92.56 127 ALA A N 1
ATOM 922 C CA . ALA A 1 127 ? -8.438 -11.872 10.338 1.00 92.56 127 ALA A CA 1
ATOM 923 C C . ALA A 1 127 ? -9.502 -12.918 9.965 1.00 92.56 127 ALA A C 1
ATOM 925 O O . ALA A 1 127 ? -9.832 -13.063 8.792 1.00 92.56 127 ALA A O 1
ATOM 926 N N . GLN A 1 128 ? -10.023 -13.650 10.953 1.00 92.44 128 GLN A N 1
ATOM 927 C CA . GLN A 1 128 ? -11.034 -14.696 10.778 1.00 92.44 128 GLN A CA 1
ATOM 928 C C . GLN A 1 128 ? -12.199 -14.482 11.760 1.00 92.44 128 GLN A C 1
ATOM 930 O O . GLN A 1 128 ? -12.329 -15.212 12.749 1.00 92.44 128 GLN A O 1
ATOM 935 N N . PRO A 1 129 ? -13.025 -13.449 11.527 1.00 93.88 129 PRO A N 1
ATOM 936 C CA . PRO A 1 129 ? -14.207 -13.172 12.336 1.00 93.88 129 PRO A CA 1
ATOM 937 C C . PRO A 1 129 ? -15.249 -14.292 12.193 1.00 93.88 129 PRO A C 1
ATOM 939 O O . PRO A 1 129 ? -15.341 -14.956 11.161 1.00 93.88 129 PRO A O 1
ATOM 942 N N . ALA A 1 130 ? -16.069 -14.483 13.226 1.00 94.44 130 ALA A N 1
ATOM 943 C CA . ALA A 1 130 ? -17.262 -15.321 13.119 1.00 94.44 130 ALA A CA 1
ATOM 944 C C . ALA A 1 130 ? -18.320 -14.638 12.236 1.00 94.44 130 ALA A C 1
ATOM 946 O O . ALA A 1 130 ? -18.316 -13.417 12.111 1.00 94.44 130 ALA A O 1
ATOM 947 N N . THR A 1 131 ? -19.234 -15.406 11.644 1.00 93.69 131 THR A N 1
ATOM 948 C CA . THR A 1 131 ? -20.236 -14.888 10.689 1.00 93.69 131 THR A CA 1
ATOM 949 C C . THR A 1 131 ? -21.624 -14.674 11.300 1.00 93.69 131 THR A C 1
ATOM 951 O O . THR A 1 131 ? -22.536 -14.220 10.619 1.00 93.69 131 THR A O 1
ATOM 954 N N . ASP A 1 132 ? -21.825 -15.062 12.560 1.00 91.56 132 ASP A N 1
ATOM 955 C CA . ASP A 1 132 ? -23.140 -15.110 13.212 1.00 91.56 132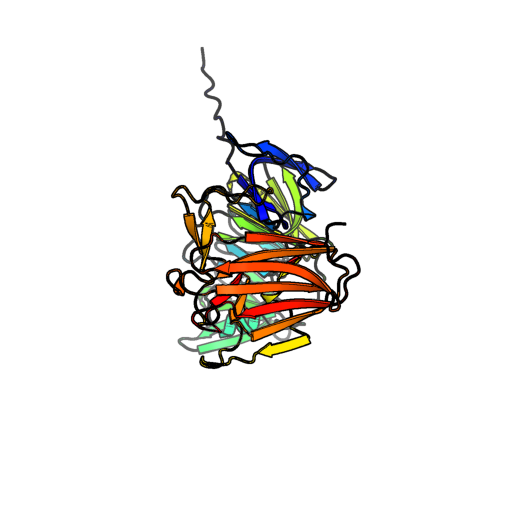 ASP A CA 1
ATOM 956 C C . ASP A 1 132 ? -23.192 -14.398 14.572 1.00 91.56 132 ASP A C 1
ATOM 958 O O . ASP A 1 132 ? -24.250 -13.907 14.966 1.00 91.56 132 ASP A O 1
ATOM 962 N N . GLN A 1 133 ? -22.079 -14.353 15.307 1.00 94.50 133 GLN A N 1
ATOM 963 C CA . GLN A 1 133 ? -21.994 -13.746 16.636 1.00 94.50 133 GLN A CA 1
ATOM 964 C C . GLN A 1 133 ? -20.706 -12.951 16.817 1.00 94.50 133 GLN A C 1
ATOM 966 O O . GLN A 1 133 ? -19.637 -13.350 16.351 1.00 94.50 133 GLN A O 1
ATOM 971 N N . ASP A 1 134 ? -20.790 -11.870 17.588 1.00 97.00 134 ASP A N 1
ATOM 972 C CA . ASP A 1 134 ? -19.614 -11.115 17.998 1.00 97.00 134 ASP A CA 1
ATOM 973 C C . ASP A 1 134 ? -18.760 -11.949 18.952 1.00 97.00 134 ASP A C 1
ATOM 975 O O . ASP A 1 134 ? -19.242 -12.798 19.709 1.00 97.00 134 ASP A O 1
ATOM 979 N N . THR A 1 135 ? -17.456 -11.693 18.944 1.00 97.50 135 THR A N 1
ATOM 980 C CA . THR A 1 135 ? -16.503 -12.373 19.819 1.00 97.50 135 THR A CA 1
ATOM 981 C C . THR A 1 135 ? -15.841 -11.376 20.754 1.00 97.50 135 THR A C 1
ATOM 983 O O . THR A 1 135 ? -15.025 -10.550 20.348 1.00 97.50 135 THR A O 1
ATOM 986 N N . VAL A 1 136 ? -16.131 -11.502 22.047 1.00 97.69 136 VAL A N 1
ATOM 987 C CA . VAL A 1 136 ? -15.465 -10.739 23.103 1.00 97.69 136 VAL A CA 1
ATOM 988 C C . VAL A 1 136 ? -14.268 -11.527 23.621 1.00 97.69 136 VAL A C 1
ATOM 990 O O . VAL A 1 136 ? -14.399 -12.658 24.094 1.00 97.69 136 VAL A O 1
ATOM 993 N N . ILE A 1 137 ? -13.088 -10.917 23.567 1.00 96.69 137 ILE A N 1
ATOM 994 C CA . ILE A 1 137 ? -11.842 -11.472 24.091 1.00 96.69 137 ILE A CA 1
ATOM 995 C C . ILE A 1 137 ? -11.520 -10.762 25.401 1.00 96.69 137 ILE A C 1
ATOM 997 O O . ILE A 1 137 ? -11.316 -9.548 25.428 1.00 96.69 137 ILE A O 1
ATOM 1001 N N . VAL A 1 138 ? -11.452 -11.521 26.495 1.00 95.69 138 VAL A N 1
ATOM 1002 C CA . VAL A 1 138 ? -11.159 -11.002 27.838 1.00 95.69 138 VAL A CA 1
ATOM 1003 C C . VAL A 1 138 ? -9.826 -11.519 28.364 1.00 95.69 138 VAL A C 1
ATOM 1005 O O . VAL A 1 138 ? -9.465 -12.676 28.150 1.00 95.69 138 VAL A O 1
ATOM 1008 N N . THR A 1 139 ? -9.119 -10.677 29.111 1.00 90.06 139 THR A N 1
ATOM 1009 C CA . THR A 1 139 ? -7.911 -11.050 29.854 1.00 90.06 139 THR A CA 1
ATOM 1010 C C . THR A 1 139 ? -8.266 -11.616 31.234 1.00 90.06 139 THR A C 1
ATOM 1012 O O . THR A 1 139 ? -9.149 -11.120 31.940 1.00 90.06 139 THR A O 1
ATOM 1015 N N . LYS A 1 140 ? -7.576 -12.688 31.630 1.00 84.38 140 LYS A N 1
ATOM 1016 C CA . LYS A 1 140 ? -7.640 -13.335 32.948 1.00 84.38 140 LYS A CA 1
ATOM 1017 C C . LYS A 1 140 ? -6.215 -13.633 33.418 1.00 84.38 140 LYS A C 1
ATOM 1019 O O . LYS A 1 140 ? -5.690 -14.724 33.187 1.00 84.38 140 LYS A O 1
ATOM 1024 N N . GLY A 1 141 ? -5.581 -12.653 34.060 1.00 77.44 141 GLY A N 1
ATOM 1025 C CA . GLY A 1 141 ? -4.165 -12.744 34.427 1.00 77.44 141 GLY A CA 1
ATOM 1026 C C . GLY A 1 141 ? -3.299 -12.864 33.172 1.00 77.44 141 GLY A C 1
ATOM 1027 O O . GLY A 1 141 ? -3.320 -11.970 32.332 1.00 77.44 141 GLY A O 1
ATOM 1028 N N . THR A 1 142 ? -2.590 -13.984 33.026 1.00 75.06 142 THR A N 1
ATOM 1029 C CA . THR A 1 142 ? -1.776 -14.312 31.841 1.00 75.06 142 THR A CA 1
ATOM 1030 C C . THR A 1 142 ? -2.554 -15.026 30.731 1.00 75.06 142 THR A C 1
ATOM 1032 O O . THR A 1 142 ? -2.034 -15.198 29.633 1.00 75.06 142 THR A O 1
ATOM 1035 N N . SER A 1 143 ? -3.790 -15.453 31.002 1.00 79.69 143 SER A N 1
ATOM 1036 C CA . SER A 1 143 ? -4.633 -16.179 30.048 1.00 79.69 143 SER A CA 1
ATOM 1037 C C . SER A 1 143 ? -5.663 -15.267 29.380 1.00 79.69 143 SER A C 1
ATOM 1039 O O . SER A 1 143 ? -6.018 -14.204 29.892 1.00 79.69 143 SER A O 1
ATOM 1041 N N . VAL A 1 144 ? -6.169 -15.707 28.234 1.00 86.94 144 VAL A N 1
ATOM 1042 C CA . VAL A 1 144 ? -7.197 -15.028 27.437 1.00 86.94 144 VAL A CA 1
ATOM 1043 C C . VAL A 1 144 ? -8.365 -15.982 27.221 1.00 86.94 144 VAL A C 1
ATOM 1045 O O . VAL A 1 144 ? -8.166 -17.182 27.042 1.00 86.94 144 VAL A O 1
ATOM 1048 N N . ALA A 1 145 ? -9.590 -15.465 27.263 1.00 91.50 145 ALA A N 1
ATOM 1049 C CA . ALA A 1 145 ? -10.799 -16.244 27.013 1.00 91.50 145 ALA A CA 1
ATOM 1050 C C . ALA A 1 145 ? -11.651 -15.573 25.935 1.00 91.50 145 ALA A C 1
ATOM 1052 O O . ALA A 1 145 ? -11.765 -14.349 25.916 1.00 91.50 145 ALA A O 1
ATOM 1053 N N . ARG A 1 146 ? -12.264 -16.386 25.069 1.00 94.06 146 ARG A N 1
ATOM 1054 C CA . ARG A 1 146 ? -13.224 -15.946 24.050 1.00 94.06 146 ARG A CA 1
ATOM 1055 C C . ARG A 1 146 ? -14.646 -16.203 24.538 1.00 94.06 146 ARG A C 1
ATOM 1057 O O . ARG A 1 146 ? -14.925 -17.267 25.090 1.00 94.06 146 ARG A O 1
ATOM 1064 N N . VAL A 1 147 ? -15.529 -15.234 24.340 1.00 94.69 147 VAL A N 1
ATOM 1065 C CA . VAL A 1 147 ? -16.956 -15.331 24.648 1.00 94.69 147 VAL A CA 1
ATOM 1066 C C . VAL A 1 147 ? -17.728 -14.851 23.427 1.00 94.69 147 VAL A C 1
ATOM 1068 O O . VAL A 1 147 ? -17.632 -13.679 23.076 1.00 94.69 147 VAL A O 1
ATOM 1071 N N . SER A 1 148 ? -18.469 -15.752 22.787 1.00 95.88 148 SER A N 1
ATOM 1072 C CA . SER A 1 148 ? -19.304 -15.429 21.625 1.00 95.88 148 SER A CA 1
ATOM 1073 C C . SER A 1 148 ? -20.709 -15.026 22.060 1.00 95.88 148 SER A C 1
ATOM 1075 O O . SER A 1 148 ? -21.289 -15.696 22.914 1.00 95.88 148 SER A O 1
ATOM 1077 N N . GLY A 1 149 ? -21.247 -13.945 21.509 1.00 96.25 149 GLY A N 1
ATOM 1078 C CA . GLY A 1 149 ? -22.594 -13.453 21.795 1.00 96.25 149 GLY A CA 1
ATOM 1079 C C . GLY A 1 149 ? -22.914 -12.208 20.974 1.00 96.25 149 GLY A C 1
ATOM 1080 O O . GLY A 1 149 ? -22.092 -11.779 20.180 1.00 96.25 149 GLY A O 1
ATOM 1081 N N . VAL A 1 150 ? -24.092 -11.619 21.166 1.00 96.00 150 VAL A N 1
ATOM 1082 C CA . VAL A 1 150 ? -24.467 -10.370 20.475 1.00 96.00 150 VAL A CA 1
ATOM 1083 C C . VAL A 1 150 ? -24.103 -9.180 21.353 1.00 96.00 150 VAL A C 1
ATOM 1085 O O . VAL A 1 150 ? -24.525 -9.127 22.514 1.00 96.00 150 VAL A O 1
ATOM 1088 N N . LEU A 1 151 ? -23.298 -8.253 20.836 1.00 97.12 151 LEU A N 1
ATOM 1089 C CA . LEU A 1 151 ? -22.952 -7.012 21.521 1.00 97.12 151 LEU A CA 1
ATOM 1090 C C . LEU A 1 151 ? -24.198 -6.129 21.661 1.00 97.12 151 LEU A C 1
ATOM 1092 O O . LEU A 1 151 ? -24.832 -5.786 20.673 1.00 97.12 151 LEU A O 1
ATOM 1096 N N . GLU A 1 152 ? -24.550 -5.751 22.891 1.00 96.81 152 GLU A N 1
ATOM 1097 C CA . GLU A 1 152 ? -25.712 -4.885 23.149 1.00 96.81 152 GLU A CA 1
ATOM 1098 C C . GLU A 1 152 ? -25.293 -3.434 23.413 1.00 96.81 152 GLU A C 1
ATOM 1100 O O . GLU A 1 152 ? -25.973 -2.501 23.003 1.00 96.81 152 GLU A O 1
ATOM 1105 N N . SER A 1 153 ? -24.202 -3.231 24.159 1.00 97.62 153 SER A N 1
ATOM 1106 C CA . SER A 1 153 ? -23.650 -1.899 24.441 1.00 97.62 153 SER A CA 1
ATOM 1107 C C . SER A 1 153 ? -22.238 -1.982 25.012 1.00 97.62 153 SER A C 1
ATOM 1109 O O . SER A 1 153 ? -21.818 -3.008 25.557 1.00 97.62 153 SER A O 1
ATOM 1111 N N . LEU A 1 154 ? -21.519 -0.865 24.941 1.00 98.25 154 LEU A N 1
ATOM 1112 C CA . LEU A 1 154 ? -20.217 -0.664 25.569 1.00 98.25 154 LEU A CA 1
ATOM 1113 C C . LEU A 1 154 ? -20.159 0.746 26.148 1.00 98.25 154 LEU A C 1
ATOM 1115 O O . LEU A 1 154 ? -20.496 1.718 25.480 1.00 98.25 154 LEU A O 1
ATOM 1119 N N . ASN A 1 155 ? -19.693 0.861 27.385 1.00 96.25 155 ASN A N 1
ATOM 1120 C CA . ASN A 1 155 ? -19.386 2.133 28.022 1.00 96.25 155 ASN A CA 1
ATOM 1121 C C . ASN A 1 155 ? -18.071 2.020 28.824 1.00 96.25 155 ASN A C 1
ATOM 1123 O O . ASN A 1 155 ? -17.497 0.927 28.910 1.00 96.25 155 ASN A O 1
ATOM 1127 N N . PRO A 1 156 ? -17.575 3.115 29.432 1.00 94.19 156 PRO A N 1
ATOM 1128 C CA . PRO A 1 156 ? -16.301 3.088 30.153 1.00 94.19 156 PRO A CA 1
ATOM 1129 C C . PRO A 1 156 ? -16.234 2.076 31.310 1.00 94.19 156 PRO A C 1
ATOM 1131 O O . PRO A 1 156 ? -15.153 1.614 31.660 1.00 94.19 156 PRO A O 1
ATOM 1134 N N . GLU A 1 157 ? -17.369 1.686 31.896 1.00 96.44 157 GLU A N 1
ATOM 1135 C CA . GLU A 1 157 ? -17.405 0.740 33.016 1.00 96.44 157 GLU A CA 1
ATOM 1136 C C . GLU A 1 157 ? -17.528 -0.717 32.554 1.00 96.44 157 GLU A C 1
ATOM 1138 O O . GLU A 1 157 ? -16.874 -1.620 33.096 1.00 96.44 157 GLU A O 1
ATOM 1143 N N . LYS A 1 158 ? -18.413 -0.972 31.583 1.00 97.38 158 LYS A N 1
ATOM 1144 C CA . LYS A 1 158 ? -18.782 -2.324 31.164 1.00 97.38 158 LYS A CA 1
ATOM 1145 C C . LYS A 1 158 ? -19.279 -2.411 29.722 1.00 97.38 158 LYS A C 1
ATOM 1147 O O . LYS A 1 158 ? -19.870 -1.486 29.172 1.00 97.38 158 LYS A O 1
ATOM 1152 N N . LEU A 1 159 ? -19.126 -3.611 29.185 1.00 98.06 159 LEU A N 1
ATOM 1153 C CA . LEU A 1 159 ? -19.776 -4.135 27.995 1.00 98.06 159 LEU A CA 1
ATOM 1154 C C . LEU A 1 159 ? -20.962 -5.013 28.406 1.00 98.06 159 LEU A C 1
ATOM 1156 O O . LEU A 1 159 ? -20.848 -5.810 29.343 1.00 98.06 159 LEU A O 1
ATOM 1160 N N . MET A 1 160 ? -22.081 -4.893 27.699 1.00 98.00 160 MET A N 1
ATOM 1161 C CA . MET A 1 160 ? -23.231 -5.790 27.824 1.00 98.00 160 MET A CA 1
ATOM 1162 C C . MET A 1 160 ? -23.257 -6.732 26.619 1.00 98.00 160 MET A C 1
ATOM 1164 O O . MET A 1 160 ? -23.269 -6.280 25.476 1.00 98.00 160 MET A O 1
ATOM 1168 N N . LEU A 1 161 ? -23.229 -8.039 26.885 1.00 97.56 161 LEU A N 1
ATOM 1169 C CA . LEU A 1 161 ? -23.232 -9.083 25.861 1.00 97.56 161 LEU A CA 1
ATOM 1170 C C . LEU A 1 161 ? -24.433 -10.003 26.059 1.00 97.56 161 LEU A C 1
ATOM 1172 O O . LEU A 1 161 ? -24.593 -10.587 27.137 1.00 97.56 161 LEU A O 1
ATOM 1176 N N . ASN A 1 162 ? -25.228 -10.213 25.016 1.00 96.69 162 ASN A N 1
ATOM 1177 C CA . ASN A 1 162 ? -26.235 -11.259 25.008 1.00 96.69 162 ASN A CA 1
ATOM 1178 C C . ASN A 1 162 ? -25.571 -12.621 24.778 1.00 96.69 162 ASN A C 1
ATOM 1180 O O . ASN A 1 162 ? -25.214 -12.987 23.658 1.00 96.69 162 ASN A O 1
ATOM 1184 N N . PHE A 1 163 ? -25.409 -13.392 25.851 1.00 94.69 163 PHE A N 1
ATOM 1185 C CA . PHE A 1 163 ? -24.845 -14.734 25.808 1.00 94.69 163 PHE A CA 1
ATOM 1186 C C . PHE A 1 163 ? -25.945 -15.769 26.027 1.00 94.69 163 PHE A C 1
ATOM 1188 O O . PHE A 1 163 ? -26.466 -15.908 27.140 1.00 94.69 163 PHE A O 1
ATOM 1195 N N . LYS A 1 164 ? -26.277 -16.530 24.976 1.00 92.81 164 LYS A N 1
ATOM 1196 C CA . LYS A 1 164 ? -27.314 -17.580 25.011 1.00 92.81 164 LYS A CA 1
ATOM 1197 C C . LYS A 1 164 ? -28.671 -17.056 25.520 1.00 92.81 164 LYS A C 1
ATOM 1199 O O . LYS A 1 164 ? -29.288 -17.668 26.394 1.00 92.81 164 LYS A O 1
ATOM 1204 N N . GLY A 1 165 ? -29.105 -15.901 25.011 1.00 93.88 165 GLY A N 1
ATOM 1205 C CA . GLY A 1 165 ? -30.394 -15.281 25.339 1.00 93.88 165 GLY A CA 1
ATOM 1206 C C . GLY A 1 165 ? -30.428 -14.532 26.674 1.00 93.88 165 GLY A C 1
ATOM 1207 O O . GLY A 1 165 ? -31.506 -14.177 27.146 1.00 93.88 165 GLY A O 1
ATOM 1208 N N . LYS A 1 166 ? -29.278 -14.322 27.328 1.00 96.44 166 LYS A N 1
ATOM 1209 C CA . LYS A 1 166 ? -29.180 -13.583 28.593 1.00 96.44 166 LYS A CA 1
ATOM 1210 C C . LYS A 1 166 ? -28.132 -12.487 28.481 1.00 96.44 166 LYS A C 1
ATOM 1212 O O . LYS A 1 166 ? -26.972 -12.784 28.207 1.00 96.44 166 LYS A O 1
ATOM 1217 N N . SER A 1 167 ? -28.523 -11.256 28.799 1.00 97.25 167 SER A N 1
ATOM 1218 C CA . SER A 1 167 ? -27.597 -10.127 28.904 1.00 97.25 167 SER A CA 1
ATOM 1219 C C . SER A 1 167 ? -26.635 -10.326 30.083 1.00 97.25 167 SER A C 1
ATOM 1221 O O . SER A 1 167 ? -27.046 -10.629 31.213 1.00 97.25 167 SER A O 1
ATOM 1223 N N . ARG A 1 168 ? -25.329 -10.227 29.818 1.00 97.19 168 ARG A N 1
ATOM 1224 C CA . ARG A 1 168 ? -24.243 -10.435 30.784 1.00 97.19 168 ARG A CA 1
ATOM 1225 C C . ARG A 1 168 ? -23.285 -9.240 30.771 1.00 97.19 168 ARG A C 1
ATOM 1227 O O . ARG A 1 168 ? -22.759 -8.914 29.710 1.00 97.19 168 ARG A O 1
ATOM 1234 N N . PRO A 1 169 ? -22.998 -8.625 31.934 1.00 97.81 169 PRO A N 1
ATOM 1235 C CA . PRO A 1 169 ? -22.016 -7.554 32.021 1.00 97.81 169 PRO A CA 1
ATOM 1236 C C . PRO A 1 169 ? -20.582 -8.105 32.047 1.00 97.81 169 PRO A C 1
ATOM 1238 O O . PRO A 1 169 ? -20.273 -9.040 32.792 1.00 97.81 169 PRO A O 1
ATOM 1241 N N . ILE A 1 170 ? -19.685 -7.473 31.295 1.00 97.31 170 ILE A N 1
ATOM 1242 C CA . ILE A 1 170 ? -18.237 -7.703 31.304 1.00 97.31 170 ILE A CA 1
ATOM 1243 C C . ILE A 1 170 ? -17.563 -6.359 31.564 1.00 97.31 170 ILE A C 1
ATOM 1245 O O . ILE A 1 170 ? -17.814 -5.400 30.849 1.00 97.31 170 ILE A O 1
ATOM 1249 N N . LYS A 1 171 ? -16.707 -6.259 32.582 1.00 96.81 171 LYS A N 1
ATOM 1250 C CA . LYS A 1 171 ? -16.014 -4.997 32.875 1.00 96.81 171 LYS A CA 1
ATOM 1251 C C . LYS A 1 171 ? -15.067 -4.600 31.740 1.00 96.81 171 LYS A C 1
ATOM 1253 O O . LYS A 1 171 ? -14.282 -5.444 31.299 1.00 96.81 171 LYS A O 1
ATOM 1258 N N . THR A 1 172 ? -15.069 -3.323 31.361 1.00 95.38 172 THR A N 1
ATOM 1259 C CA . THR A 1 172 ? -14.241 -2.787 30.265 1.00 95.38 172 THR A CA 1
ATOM 1260 C C . THR A 1 172 ? -12.745 -2.999 30.520 1.00 95.38 172 THR A C 1
ATOM 1262 O O . THR A 1 172 ? -12.020 -3.409 29.621 1.00 95.38 172 THR A O 1
ATOM 1265 N N . GLU A 1 173 ? -12.294 -2.898 31.778 1.00 94.12 173 GLU A N 1
ATOM 1266 C CA . GLU A 1 173 ? -10.899 -3.152 32.198 1.00 94.12 173 GLU A CA 1
ATOM 1267 C C . GLU A 1 173 ? -10.363 -4.556 31.845 1.00 94.12 173 GLU A C 1
ATOM 1269 O O . GLU A 1 173 ? -9.150 -4.773 31.785 1.00 94.12 173 GLU A O 1
ATOM 1274 N N . LYS A 1 174 ? -11.264 -5.528 31.643 1.00 95.31 174 LYS A N 1
ATOM 1275 C CA . LYS A 1 174 ? -10.915 -6.911 31.293 1.00 95.31 174 LYS A CA 1
ATOM 1276 C C . LYS A 1 174 ? -10.882 -7.148 29.790 1.00 95.31 174 LYS A C 1
ATOM 1278 O O . LYS A 1 174 ? -10.387 -8.199 29.383 1.00 95.31 174 LYS A O 1
ATOM 1283 N N . LEU A 1 175 ? -11.414 -6.236 28.979 1.00 96.38 175 LEU A N 1
ATOM 1284 C CA . LEU A 1 175 ? -11.478 -6.402 27.533 1.00 96.38 175 LEU A CA 1
ATOM 1285 C C . LEU A 1 175 ? -10.071 -6.340 26.931 1.00 96.38 175 LEU A C 1
ATOM 1287 O O . LEU A 1 175 ? -9.264 -5.472 27.255 1.00 96.38 175 LEU A O 1
ATOM 1291 N N . ALA A 1 176 ? -9.780 -7.295 26.056 1.00 96.50 176 ALA A N 1
ATOM 1292 C CA . ALA A 1 176 ? -8.615 -7.267 25.182 1.00 96.50 176 ALA A CA 1
ATOM 1293 C C . ALA A 1 176 ? -9.033 -6.829 23.774 1.00 96.50 176 ALA A C 1
ATOM 1295 O O . ALA A 1 176 ? -8.392 -5.967 23.176 1.00 96.50 176 ALA A O 1
ATOM 1296 N N . ALA A 1 177 ? -10.137 -7.391 23.274 1.00 97.88 177 ALA A N 1
ATOM 1297 C CA . ALA A 1 177 ? -10.753 -6.999 22.017 1.00 97.88 177 ALA A CA 1
ATOM 1298 C C . ALA A 1 177 ? -12.241 -7.375 21.980 1.00 97.88 177 ALA A C 1
ATOM 1300 O O . ALA A 1 177 ? -12.685 -8.273 22.697 1.00 97.88 177 ALA A O 1
ATOM 1301 N N . VAL A 1 178 ? -12.982 -6.717 21.099 1.00 98.19 178 VAL A N 1
ATOM 1302 C CA . VAL A 1 178 ? -14.325 -7.098 20.661 1.00 98.19 178 VAL A CA 1
ATOM 1303 C C . VAL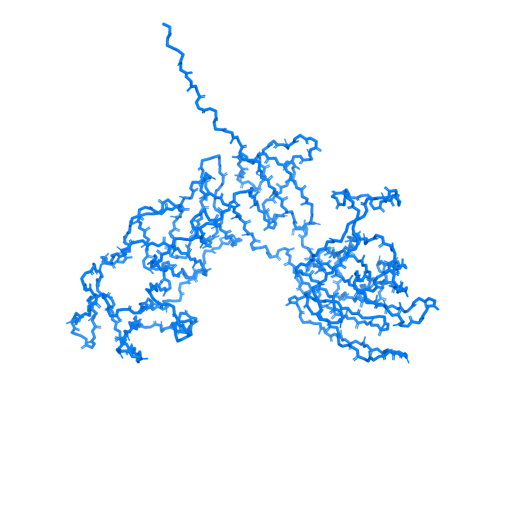 A 1 178 ? -14.266 -7.189 19.143 1.00 98.19 178 VAL A C 1
ATOM 1305 O O . VAL A 1 178 ? -13.979 -6.191 18.490 1.00 98.19 178 VAL A O 1
ATOM 1308 N N . VAL A 1 179 ? -14.468 -8.380 18.592 1.00 98.19 179 VAL A N 1
ATOM 1309 C CA . VAL A 1 179 ? -14.500 -8.624 17.145 1.00 98.19 179 VAL A CA 1
ATOM 1310 C C . VAL A 1 179 ? -15.957 -8.702 16.718 1.00 98.19 179 VAL A C 1
ATOM 1312 O O . VAL A 1 179 ? -16.707 -9.494 17.289 1.00 98.19 179 VAL A O 1
ATOM 1315 N N . ILE A 1 180 ? -16.337 -7.874 15.750 1.00 97.12 180 ILE A N 1
ATOM 1316 C CA . ILE A 1 180 ? -17.700 -7.801 15.225 1.00 97.12 180 ILE A CA 1
ATOM 1317 C C . ILE A 1 180 ? -17.901 -8.910 14.194 1.00 97.12 180 ILE A C 1
ATOM 1319 O O . ILE A 1 180 ? -16.995 -9.196 13.396 1.00 97.12 180 ILE A O 1
ATOM 1323 N N . ALA A 1 181 ? -19.074 -9.542 14.236 1.00 95.44 181 ALA A N 1
ATOM 1324 C CA . ALA A 1 181 ? -19.444 -10.587 13.293 1.00 95.44 181 ALA A CA 1
ATOM 1325 C C . ALA A 1 181 ? -19.360 -10.097 11.836 1.00 95.44 181 ALA A C 1
ATOM 1327 O O . ALA A 1 181 ? -19.728 -8.969 11.509 1.00 95.44 181 ALA A O 1
ATOM 1328 N N . ASP A 1 182 ? -18.878 -10.956 10.942 1.00 93.56 182 ASP A N 1
ATOM 1329 C CA . ASP A 1 182 ? -18.858 -10.693 9.512 1.00 93.56 182 ASP A CA 1
ATOM 1330 C C . ASP A 1 182 ? -20.185 -11.065 8.860 1.00 93.56 182 ASP A C 1
ATOM 1332 O O . ASP A 1 182 ? -20.484 -12.237 8.638 1.00 93.56 182 ASP A O 1
ATOM 1336 N N . LEU A 1 183 ? -20.966 -10.045 8.521 1.00 88.56 183 LEU A N 1
ATOM 1337 C CA . LEU A 1 183 ? -22.241 -10.211 7.832 1.00 88.56 183 LEU A CA 1
ATOM 1338 C C . LEU A 1 183 ? -22.084 -10.343 6.306 1.00 88.56 183 LEU A C 1
ATOM 1340 O O . LEU A 1 183 ? -23.087 -10.357 5.594 1.00 88.56 183 LEU A O 1
ATOM 1344 N N . GLY A 1 184 ? -20.852 -10.420 5.788 1.00 89.06 184 GLY A N 1
ATOM 1345 C CA . GLY A 1 184 ? -20.584 -10.578 4.359 1.00 89.06 184 GLY A CA 1
ATOM 1346 C C . GLY A 1 184 ? -20.942 -9.339 3.539 1.00 89.06 184 GLY A C 1
ATOM 1347 O O . GLY A 1 184 ? -21.381 -9.456 2.394 1.00 89.06 184 GLY A O 1
ATOM 1348 N N . LEU A 1 185 ? -20.798 -8.146 4.127 1.00 88.12 185 LEU A N 1
ATOM 1349 C CA . LEU A 1 185 ? -21.038 -6.892 3.420 1.00 88.12 185 LEU A CA 1
ATOM 1350 C C . LEU A 1 185 ? -20.023 -6.735 2.289 1.00 88.12 185 LEU A C 1
ATOM 1352 O O . LEU A 1 185 ? -18.817 -6.853 2.495 1.00 88.12 185 LEU A O 1
ATOM 1356 N N . SER A 1 186 ? -20.521 -6.464 1.086 1.00 87.25 186 SER A N 1
ATOM 1357 C CA . SER A 1 186 ? -19.655 -6.198 -0.057 1.00 87.25 186 SER A CA 1
ATOM 1358 C C . SER A 1 186 ? -19.044 -4.799 0.046 1.00 87.25 186 SER A C 1
ATOM 1360 O O . SER A 1 186 ? -19.754 -3.862 0.440 1.00 87.25 186 SER A O 1
ATOM 1362 N N . PRO A 1 187 ? -17.769 -4.636 -0.344 1.00 87.31 187 PRO A N 1
ATOM 1363 C CA . PRO A 1 187 ? -17.161 -3.322 -0.426 1.00 87.31 187 PRO A CA 1
ATOM 1364 C C . PRO A 1 187 ? -17.872 -2.444 -1.463 1.00 87.31 187 PRO A C 1
ATOM 1366 O O . PRO A 1 187 ? -18.498 -2.963 -2.397 1.00 87.31 187 PRO A O 1
ATOM 1369 N N . PRO A 1 188 ? -17.817 -1.110 -1.301 1.00 87.25 188 PRO A N 1
ATOM 1370 C CA . PRO A 1 188 ? -18.316 -0.192 -2.313 1.00 87.25 188 PRO A CA 1
ATOM 1371 C C . PRO A 1 188 ? -17.590 -0.403 -3.650 1.00 87.25 188 PRO A C 1
ATOM 1373 O O . PRO A 1 188 ? -16.439 -0.829 -3.687 1.00 87.25 188 PRO A O 1
ATOM 1376 N N . GLN A 1 189 ? -18.280 -0.122 -4.758 1.00 85.25 189 GLN A N 1
ATOM 1377 C CA . GLN A 1 189 ? -17.691 -0.206 -6.095 1.00 85.25 189 GLN A CA 1
ATOM 1378 C C . GLN A 1 189 ? -16.784 0.998 -6.364 1.00 85.25 189 GLN A C 1
ATOM 1380 O O . GLN A 1 189 ? -17.161 2.127 -6.050 1.00 85.25 189 GLN A O 1
ATOM 1385 N N . GLY A 1 190 ? -15.638 0.747 -6.994 1.00 81.44 190 GLY A N 1
ATOM 1386 C CA . GLY A 1 190 ? -14.651 1.757 -7.376 1.00 81.44 190 GLY A CA 1
ATOM 1387 C C . GLY A 1 190 ? -13.255 1.417 -6.863 1.00 81.44 190 GLY A C 1
ATOM 1388 O O . GLY A 1 190 ? -13.080 0.480 -6.080 1.00 81.44 190 GLY A O 1
ATOM 1389 N N . SER A 1 191 ? -12.265 2.190 -7.302 1.00 81.25 191 SER A N 1
ATOM 1390 C CA . SER A 1 191 ? -10.889 2.070 -6.820 1.00 81.25 191 SER A CA 1
ATOM 1391 C C . SER A 1 191 ? -10.824 2.438 -5.341 1.00 81.25 191 SER A C 1
ATOM 1393 O O . SER A 1 191 ? -11.297 3.498 -4.914 1.00 81.25 191 SER A O 1
ATOM 1395 N N . MET A 1 192 ? -10.256 1.540 -4.542 1.00 88.44 192 MET A N 1
ATOM 1396 C CA . MET A 1 192 ? -10.062 1.785 -3.119 1.00 88.44 192 MET A CA 1
ATOM 1397 C C . MET A 1 192 ? -8.874 2.727 -2.931 1.00 88.44 192 MET A C 1
ATOM 1399 O O . MET A 1 192 ? -7.889 2.668 -3.658 1.00 88.44 192 MET A O 1
ATOM 1403 N N . ALA A 1 193 ? -8.952 3.581 -1.925 1.00 92.50 193 ALA A N 1
ATOM 1404 C CA . ALA A 1 193 ? -7.864 4.437 -1.500 1.00 92.50 193 ALA A CA 1
ATOM 1405 C C . ALA A 1 193 ? -7.690 4.328 0.013 1.00 92.50 193 ALA A C 1
ATOM 1407 O O . ALA A 1 193 ? -8.663 4.180 0.757 1.00 92.50 193 ALA A O 1
ATOM 1408 N N . THR A 1 194 ? -6.448 4.423 0.473 1.00 95.31 194 THR A N 1
ATOM 1409 C CA . THR A 1 194 ? -6.097 4.487 1.890 1.00 95.31 194 THR A CA 1
ATOM 1410 C C . THR A 1 194 ? -5.583 5.877 2.215 1.00 95.31 194 THR A C 1
ATOM 1412 O O . THR A 1 194 ? -4.538 6.279 1.718 1.00 95.31 194 THR A O 1
ATOM 1415 N N . VAL A 1 195 ? -6.292 6.606 3.074 1.00 96.31 195 VAL A N 1
ATOM 1416 C CA . VAL A 1 195 ? -5.893 7.935 3.546 1.00 96.31 195 VAL A CA 1
ATOM 1417 C C . VAL A 1 195 ? -5.317 7.826 4.954 1.00 96.31 195 VAL A C 1
ATOM 1419 O O . VAL A 1 195 ? -6.019 7.454 5.896 1.00 96.31 195 VAL A O 1
ATOM 1422 N N . ALA A 1 196 ? -4.042 8.174 5.102 1.00 96.44 196 ALA A N 1
ATOM 1423 C CA . ALA A 1 196 ? -3.340 8.270 6.373 1.00 96.44 196 ALA A CA 1
ATOM 1424 C C . ALA A 1 196 ? -3.420 9.692 6.951 1.00 96.44 196 ALA A C 1
ATOM 1426 O O . ALA A 1 196 ? -3.246 10.679 6.227 1.00 96.44 196 ALA A O 1
ATOM 1427 N N . THR A 1 197 ? -3.627 9.801 8.264 1.00 97.00 197 THR A N 1
ATOM 1428 C CA . THR A 1 197 ? -3.725 11.074 8.997 1.00 97.00 197 THR A CA 1
ATOM 1429 C C . THR A 1 197 ? -2.570 11.294 9.979 1.00 97.00 197 THR A C 1
ATOM 1431 O O . THR A 1 197 ? -1.785 10.390 10.274 1.00 97.00 197 THR A O 1
ATOM 1434 N N . ILE A 1 198 ? -2.434 12.520 10.500 1.00 95.62 198 ILE A N 1
ATOM 1435 C CA . ILE A 1 198 ? -1.331 12.903 11.404 1.00 95.62 198 ILE A CA 1
ATOM 1436 C C . ILE A 1 198 ? -1.330 12.151 12.744 1.00 95.62 198 ILE A C 1
ATOM 1438 O O . ILE A 1 198 ? -0.290 12.066 13.387 1.00 95.62 198 ILE A O 1
ATOM 1442 N N . ASP A 1 199 ? -2.456 11.579 13.165 1.00 94.50 199 ASP A N 1
ATOM 1443 C CA . ASP A 1 199 ? -2.562 10.700 14.340 1.00 94.50 199 ASP A CA 1
ATOM 1444 C C . ASP A 1 199 ? -2.237 9.231 14.006 1.00 94.50 199 ASP A C 1
ATOM 1446 O O . ASP A 1 199 ? -2.426 8.347 14.835 1.00 94.50 199 ASP A O 1
ATOM 1450 N N . GLY A 1 200 ? -1.785 8.944 12.782 1.00 94.38 200 GLY A N 1
ATOM 1451 C CA . GLY A 1 200 ? -1.481 7.598 12.308 1.00 94.38 200 GLY A CA 1
ATOM 1452 C C . GLY A 1 200 ? -2.695 6.738 11.965 1.00 94.38 200 GLY A C 1
ATOM 1453 O O . GLY A 1 200 ? -2.502 5.580 11.589 1.00 94.38 200 GLY A O 1
ATOM 1454 N N . SER A 1 201 ? -3.922 7.259 12.075 1.00 96.44 201 SER A N 1
ATOM 1455 C CA . SER A 1 201 ? -5.099 6.558 11.562 1.00 96.44 201 SER A CA 1
ATOM 1456 C C . SER A 1 201 ? -4.985 6.384 10.038 1.00 96.44 201 SER A C 1
ATOM 1458 O O . SER A 1 201 ? -4.416 7.220 9.339 1.00 96.44 201 SER A O 1
ATOM 1460 N N . MET A 1 202 ? -5.509 5.274 9.526 1.00 96.56 202 MET A N 1
ATOM 1461 C CA . MET A 1 202 ? -5.541 4.904 8.111 1.00 96.56 202 MET A CA 1
ATOM 1462 C C . MET A 1 202 ? -6.972 4.527 7.744 1.00 96.56 202 MET A C 1
ATOM 1464 O O . MET A 1 202 ? -7.505 3.540 8.248 1.00 96.56 202 MET A O 1
ATOM 1468 N N . ILE A 1 203 ? -7.617 5.297 6.880 1.00 95.75 203 ILE A N 1
ATOM 1469 C CA . ILE A 1 203 ? -9.001 5.065 6.475 1.00 95.75 203 ILE A CA 1
ATOM 1470 C C . ILE A 1 203 ? -8.977 4.549 5.050 1.00 95.75 203 ILE A C 1
ATOM 1472 O O . ILE A 1 203 ? -8.483 5.237 4.164 1.00 95.75 203 ILE A O 1
ATOM 1476 N N . ARG A 1 204 ? -9.491 3.335 4.846 1.00 94.69 204 ARG A N 1
ATOM 1477 C CA . ARG A 1 204 ? -9.555 2.697 3.533 1.00 94.69 204 ARG A CA 1
ATOM 1478 C C . ARG A 1 204 ? -11.000 2.664 3.040 1.00 94.69 204 ARG A C 1
ATOM 1480 O O . ARG A 1 204 ? -11.874 2.233 3.785 1.00 94.69 204 ARG A O 1
ATOM 1487 N N . GLY A 1 205 ? -11.239 3.149 1.826 1.00 94.19 205 GLY A N 1
ATOM 1488 C CA . GLY A 1 205 ? -12.565 3.288 1.214 1.00 94.19 205 GLY A CA 1
ATOM 1489 C C . GLY A 1 205 ? -12.465 3.775 -0.233 1.00 94.19 205 GLY A C 1
ATOM 1490 O O . GLY A 1 205 ? -11.377 4.103 -0.690 1.00 94.19 205 GLY A O 1
ATOM 1491 N N . VAL A 1 206 ? -13.579 3.852 -0.957 1.00 93.19 206 VAL A N 1
ATOM 1492 C CA . VAL A 1 206 ? -13.606 4.436 -2.310 1.00 93.19 206 VAL A CA 1
ATOM 1493 C C . VAL A 1 206 ? -13.508 5.955 -2.204 1.00 93.19 206 VAL A C 1
ATOM 1495 O O . VAL A 1 206 ? -14.296 6.569 -1.483 1.00 93.19 206 VAL A O 1
ATOM 1498 N N . LEU A 1 207 ? -12.557 6.567 -2.911 1.00 91.88 207 LEU A N 1
ATOM 1499 C CA . LEU A 1 207 ? -12.408 8.023 -2.955 1.00 91.88 207 LEU A CA 1
ATOM 1500 C C . LEU A 1 207 ? -13.570 8.649 -3.734 1.00 91.88 207 LEU A C 1
ATOM 1502 O O . LEU A 1 207 ? -13.716 8.408 -4.926 1.00 91.88 207 LEU A O 1
ATOM 1506 N N . THR A 1 208 ? -14.402 9.450 -3.062 1.00 91.81 208 THR A N 1
ATOM 1507 C CA . THR A 1 208 ? -15.577 10.084 -3.686 1.00 91.81 208 THR A CA 1
ATOM 1508 C C . THR A 1 208 ? -15.375 11.560 -3.994 1.00 91.81 208 THR A C 1
ATOM 1510 O O . THR A 1 208 ? -16.044 12.091 -4.874 1.00 91.81 208 THR A O 1
ATOM 1513 N N . SER A 1 209 ? -14.516 12.252 -3.240 1.00 91.62 209 SER A N 1
ATOM 1514 C CA . SER A 1 209 ? -14.172 13.649 -3.516 1.00 91.62 209 SER A CA 1
ATOM 1515 C C . SER A 1 209 ? -12.855 14.050 -2.859 1.00 91.62 209 SER A C 1
ATOM 1517 O O . SER A 1 209 ? -12.495 13.545 -1.792 1.00 91.62 209 SER A O 1
ATOM 1519 N N . TYR A 1 210 ? -12.180 15.019 -3.469 1.00 92.38 210 TYR A N 1
ATOM 1520 C CA . TYR A 1 210 ? -11.033 15.717 -2.905 1.00 92.38 210 TYR A CA 1
ATOM 1521 C C . TYR A 1 210 ? -11.159 17.201 -3.261 1.00 92.38 210 TYR A C 1
ATOM 1523 O O . TYR A 1 210 ? -11.248 17.546 -4.438 1.00 92.38 210 TYR A O 1
ATOM 1531 N N . ASP A 1 211 ? -11.129 18.078 -2.262 1.00 90.50 211 ASP A N 1
ATOM 1532 C CA . ASP A 1 211 ? -11.052 19.531 -2.437 1.00 90.50 211 ASP A CA 1
ATOM 1533 C C . ASP A 1 211 ? -10.052 20.149 -1.446 1.00 90.50 211 ASP A C 1
ATOM 1535 O O . ASP A 1 211 ? -9.396 19.441 -0.688 1.00 90.50 211 ASP A O 1
ATOM 1539 N N . GLN A 1 212 ? -9.921 21.477 -1.429 1.00 87.50 212 GLN A N 1
ATOM 1540 C CA . GLN A 1 212 ? -8.970 22.186 -0.561 1.00 87.50 212 GLN A CA 1
ATOM 1541 C C . GLN A 1 212 ? -9.238 22.008 0.944 1.00 87.50 212 GLN A C 1
ATOM 1543 O O . GLN A 1 212 ? -8.347 22.231 1.767 1.00 87.50 212 GLN A O 1
ATOM 1548 N N . ASN A 1 213 ? -10.460 21.638 1.322 1.00 90.31 213 ASN A N 1
ATOM 1549 C CA . ASN A 1 213 ? -10.890 21.521 2.709 1.00 90.31 213 ASN A CA 1
ATOM 1550 C C . ASN A 1 213 ? -10.895 20.070 3.176 1.00 90.31 213 ASN A C 1
ATOM 1552 O O . ASN A 1 213 ? -10.533 19.795 4.328 1.00 90.31 213 ASN A O 1
ATOM 1556 N N . SER A 1 214 ? -11.331 19.149 2.317 1.00 94.12 214 SER A N 1
ATOM 1557 C CA . SER A 1 214 ? -11.637 17.786 2.721 1.00 94.12 214 SER A CA 1
ATOM 1558 C C . SER A 1 214 ? -11.425 16.720 1.649 1.00 94.12 214 SER A C 1
ATOM 1560 O O . SER A 1 214 ? -11.524 16.962 0.450 1.00 94.12 214 SER A O 1
ATOM 1562 N N . ILE A 1 215 ? -11.177 15.508 2.136 1.00 95.12 215 ILE A N 1
ATOM 1563 C CA . ILE A 1 215 ? -11.099 14.265 1.374 1.00 95.12 215 ILE A CA 1
ATOM 1564 C C . ILE A 1 215 ? -12.254 13.388 1.848 1.00 95.12 215 ILE A C 1
ATOM 1566 O O . ILE A 1 215 ? -12.367 13.139 3.050 1.00 95.12 215 ILE A O 1
ATOM 1570 N N . SER A 1 216 ? -13.101 12.913 0.939 1.00 95.19 216 SER A N 1
ATOM 1571 C CA . SER A 1 216 ? -14.224 12.040 1.291 1.00 95.19 216 SER A CA 1
ATOM 1572 C C . SER A 1 216 ? -14.012 10.623 0.780 1.00 95.19 216 SER A C 1
ATOM 1574 O O . SER A 1 216 ? -13.724 10.413 -0.398 1.00 95.19 216 SER A O 1
ATOM 1576 N N . LEU A 1 217 ? -14.191 9.655 1.678 1.00 95.56 217 LEU A N 1
ATOM 1577 C CA . LEU A 1 217 ? -14.155 8.227 1.381 1.00 95.56 217 LEU A CA 1
ATOM 1578 C C . LEU A 1 217 ? -15.520 7.595 1.659 1.00 95.56 217 LEU A C 1
ATOM 1580 O O . LEU A 1 217 ? -16.149 7.891 2.677 1.00 95.56 217 LEU A O 1
ATOM 1584 N N . LEU A 1 218 ? -15.946 6.678 0.794 1.00 95.31 218 LEU A N 1
ATOM 1585 C CA . LEU A 1 218 ? -17.071 5.776 1.022 1.00 95.31 218 LEU A CA 1
ATOM 1586 C C . LEU A 1 218 ? -16.548 4.426 1.519 1.00 95.31 218 LEU A C 1
ATOM 1588 O O . LEU A 1 218 ? -15.776 3.760 0.834 1.00 95.31 218 LEU A O 1
ATOM 1592 N N . LEU A 1 219 ? -16.976 4.023 2.710 1.00 94.69 219 LEU A N 1
ATOM 1593 C CA . LEU A 1 219 ? -16.583 2.772 3.358 1.00 94.69 219 LEU A CA 1
ATOM 1594 C C . LEU A 1 219 ? -17.643 1.686 3.134 1.00 94.69 219 LEU A C 1
ATOM 1596 O O . LEU A 1 219 ? -18.807 1.966 2.808 1.00 94.69 219 LEU A O 1
ATOM 1600 N N . THR A 1 220 ? -17.263 0.437 3.396 1.00 90.62 220 THR A N 1
ATOM 1601 C CA . THR A 1 220 ? -18.207 -0.674 3.556 1.00 90.62 220 THR A CA 1
ATOM 1602 C C . THR A 1 220 ? -19.272 -0.335 4.604 1.00 90.62 220 THR A C 1
ATOM 1604 O O . THR A 1 220 ? -19.003 0.299 5.623 1.00 90.62 220 THR A O 1
ATOM 1607 N N . GLY A 1 221 ? -20.524 -0.707 4.321 1.00 86.88 221 GLY A N 1
ATOM 1608 C CA . GLY A 1 221 ? -21.687 -0.260 5.100 1.00 86.88 221 GLY A CA 1
ATOM 1609 C C . GLY A 1 221 ? -22.237 1.110 4.676 1.00 86.88 221 GLY A C 1
ATOM 1610 O O . GLY A 1 221 ? -23.106 1.651 5.351 1.00 86.88 221 GLY A O 1
ATOM 1611 N N . ARG A 1 222 ? -21.765 1.662 3.543 1.00 89.88 222 ARG A N 1
ATOM 1612 C CA . ARG A 1 222 ? -22.206 2.946 2.956 1.00 89.88 222 ARG A CA 1
ATOM 1613 C C . ARG A 1 222 ? -22.005 4.158 3.874 1.00 89.88 222 ARG A C 1
ATOM 1615 O O . ARG A 1 222 ? -22.712 5.156 3.757 1.00 89.88 222 ARG A O 1
ATOM 1622 N N . GLN A 1 223 ? -21.034 4.073 4.776 1.00 91.31 223 GLN A N 1
ATOM 1623 C CA . GLN A 1 223 ? -20.623 5.189 5.618 1.00 91.31 223 GLN A CA 1
ATOM 1624 C C . GLN A 1 223 ? -19.693 6.102 4.815 1.00 91.31 223 GLN A C 1
ATOM 1626 O O . GLN A 1 223 ? -18.663 5.650 4.322 1.00 91.31 223 GLN A O 1
ATOM 1631 N N . THR A 1 224 ? -20.015 7.390 4.728 1.00 94.38 224 THR A N 1
ATOM 1632 C CA . THR A 1 224 ? -19.069 8.395 4.227 1.00 94.38 224 THR A CA 1
ATOM 1633 C C . THR A 1 224 ? -18.234 8.940 5.382 1.00 94.38 224 THR A C 1
ATOM 1635 O O . THR A 1 224 ? -18.765 9.236 6.456 1.00 94.38 224 THR A O 1
ATOM 1638 N N . VAL A 1 225 ? -16.928 9.071 5.157 1.00 95.25 225 VAL A N 1
ATOM 1639 C CA . VAL A 1 225 ? -15.965 9.682 6.079 1.00 95.25 225 VAL A CA 1
ATOM 1640 C C . VAL A 1 225 ? -15.333 10.883 5.389 1.00 95.25 225 VAL A C 1
ATOM 1642 O O . VAL A 1 225 ? -14.788 10.741 4.299 1.00 95.25 225 VAL A O 1
ATOM 1645 N N . THR A 1 226 ? -15.384 12.049 6.034 1.00 95.50 226 THR A N 1
ATOM 1646 C CA . THR A 1 226 ? -14.834 13.306 5.508 1.00 95.50 226 THR A CA 1
ATOM 1647 C C . THR A 1 226 ? -13.642 13.745 6.353 1.00 95.50 226 THR A C 1
ATOM 1649 O O . THR A 1 226 ? -13.793 14.202 7.486 1.00 95.50 226 THR A O 1
ATOM 1652 N N . ILE A 1 227 ? -12.451 13.607 5.781 1.00 96.38 227 ILE A N 1
ATOM 1653 C CA . ILE A 1 227 ? -11.162 13.854 6.423 1.00 96.38 227 ILE A CA 1
ATOM 1654 C C . ILE A 1 227 ? -10.712 15.279 6.094 1.00 96.38 227 ILE A C 1
ATOM 1656 O O . ILE A 1 227 ? -10.616 15.623 4.916 1.00 96.38 227 ILE A O 1
ATOM 1660 N N . PRO A 1 228 ? -10.387 16.124 7.086 1.00 94.56 228 PRO A N 1
ATOM 1661 C CA . PRO A 1 228 ? -9.855 17.452 6.808 1.00 94.56 228 PRO A CA 1
ATOM 1662 C C . PRO A 1 228 ? -8.469 17.388 6.145 1.00 94.56 228 PRO A C 1
ATOM 1664 O O . PRO A 1 228 ? -7.563 16.728 6.654 1.00 94.56 228 PRO A O 1
ATOM 1667 N N . VAL A 1 229 ? -8.244 18.152 5.074 1.00 92.19 229 VAL A N 1
ATOM 1668 C CA . VAL A 1 229 ? -6.965 18.152 4.324 1.00 92.19 229 VAL A CA 1
ATOM 1669 C C . VAL A 1 229 ? -5.770 18.576 5.179 1.00 92.19 229 VAL A C 1
ATOM 1671 O O . VAL A 1 229 ? -4.641 18.158 4.935 1.00 92.19 229 VAL A O 1
ATOM 1674 N N . HIS A 1 230 ? -5.975 19.367 6.234 1.00 91.38 230 HIS A N 1
ATOM 1675 C CA . HIS A 1 230 ? -4.897 19.732 7.163 1.00 91.38 230 HIS A CA 1
ATOM 1676 C C . HIS A 1 230 ? -4.458 18.577 8.088 1.00 91.38 230 HIS A C 1
ATOM 1678 O O . HIS A 1 230 ? -3.400 18.668 8.705 1.00 91.38 230 HIS A O 1
ATOM 1684 N N . GLN A 1 231 ? -5.243 17.498 8.173 1.00 94.19 231 GLN A N 1
ATOM 1685 C CA . GLN A 1 231 ? -4.959 16.286 8.954 1.00 94.19 231 GLN A CA 1
ATOM 1686 C C . GLN A 1 231 ? -4.354 15.168 8.093 1.00 94.19 231 GLN A C 1
ATOM 1688 O O . GLN A 1 231 ? -3.862 14.179 8.628 1.00 94.19 231 GLN A O 1
ATOM 1693 N N . PHE A 1 232 ? -4.393 15.320 6.770 1.00 92.12 232 PHE A N 1
ATOM 1694 C CA . PHE A 1 232 ? -3.919 14.356 5.783 1.00 92.12 232 PHE A CA 1
ATOM 1695 C C . PHE A 1 232 ? -2.384 14.273 5.731 1.00 92.12 232 PHE A C 1
ATOM 1697 O O . PHE A 1 232 ? -1.691 15.290 5.808 1.00 92.12 232 PHE A O 1
ATOM 1704 N N . VAL A 1 233 ? -1.861 13.054 5.593 1.00 94.69 233 VAL A N 1
ATOM 1705 C CA . VAL A 1 233 ? -0.432 12.758 5.419 1.00 94.69 233 VAL A CA 1
ATOM 1706 C C . VAL A 1 233 ? -0.170 12.145 4.045 1.00 94.69 233 VAL A C 1
ATOM 1708 O O . VAL A 1 233 ? 0.708 12.638 3.332 1.00 94.69 233 VAL A O 1
ATOM 1711 N N . ARG A 1 234 ? -0.912 11.084 3.693 1.00 94.56 234 ARG A N 1
ATOM 1712 C CA . ARG A 1 234 ? -0.734 10.307 2.458 1.00 94.56 234 ARG A CA 1
ATOM 1713 C C . ARG A 1 234 ? -2.033 9.634 1.998 1.00 94.56 234 ARG A C 1
ATOM 1715 O O . ARG A 1 234 ? -2.840 9.255 2.839 1.00 94.56 234 ARG A O 1
ATOM 1722 N N . ILE A 1 235 ? -2.241 9.557 0.683 1.00 94.12 235 ILE A N 1
ATOM 1723 C CA . ILE A 1 235 ? -3.264 8.760 0.009 1.00 94.12 235 ILE A CA 1
ATOM 1724 C C . ILE A 1 235 ? -2.497 7.728 -0.801 1.00 94.12 235 ILE A C 1
ATOM 1726 O O . ILE A 1 235 ? -1.637 8.112 -1.590 1.00 94.12 235 ILE A O 1
ATOM 1730 N N . ASP A 1 236 ? -2.811 6.459 -0.608 1.00 91.38 236 ASP A N 1
ATOM 1731 C CA . ASP A 1 236 ? -2.396 5.367 -1.481 1.00 91.38 236 ASP A CA 1
ATOM 1732 C C . ASP A 1 236 ? -3.623 4.892 -2.257 1.00 91.38 236 ASP A C 1
ATOM 1734 O O . ASP A 1 236 ? -4.675 4.684 -1.651 1.00 91.38 236 ASP A O 1
ATOM 1738 N N . ILE A 1 237 ? -3.516 4.766 -3.577 1.00 89.44 237 ILE A N 1
ATOM 1739 C CA . ILE A 1 237 ? -4.626 4.371 -4.449 1.00 89.44 237 ILE A CA 1
ATOM 1740 C C . ILE A 1 237 ? -4.378 2.948 -4.938 1.00 89.44 237 ILE A C 1
ATOM 1742 O O . ILE A 1 237 ? -3.365 2.655 -5.575 1.00 89.44 237 ILE A O 1
ATOM 1746 N N . ASP A 1 238 ? -5.332 2.068 -4.652 1.00 83.19 238 ASP A N 1
ATOM 1747 C CA . ASP A 1 238 ? -5.351 0.705 -5.162 1.00 83.19 238 ASP A CA 1
ATOM 1748 C C . ASP A 1 238 ? -5.893 0.754 -6.598 1.00 83.19 238 ASP A C 1
ATOM 1750 O O . ASP A 1 238 ? -7.105 0.804 -6.819 1.00 83.19 238 ASP A O 1
ATOM 1754 N N . SER A 1 239 ? -4.989 0.788 -7.579 1.00 75.56 239 SER A N 1
ATOM 1755 C CA . SER A 1 239 ? -5.341 0.810 -9.001 1.00 75.56 239 SER A CA 1
ATOM 1756 C C . SER A 1 239 ? -5.289 -0.599 -9.599 1.00 75.56 239 SER A C 1
ATOM 1758 O O . SER A 1 239 ? -4.272 -1.287 -9.511 1.00 75.56 239 SER A O 1
ATOM 1760 N N . ASP A 1 240 ? -6.373 -1.031 -10.250 1.00 75.62 240 ASP A N 1
ATOM 1761 C CA . ASP A 1 240 ? -6.389 -2.261 -11.059 1.00 75.62 240 ASP A CA 1
ATOM 1762 C C . ASP A 1 240 ? -5.568 -2.119 -12.353 1.00 75.62 240 ASP A C 1
ATOM 1764 O O . ASP A 1 240 ? -5.232 -3.118 -12.996 1.00 75.62 240 ASP A O 1
ATOM 1768 N N . SER A 1 241 ? -5.209 -0.884 -12.713 1.00 82.12 241 SER A N 1
ATOM 1769 C CA . SER A 1 241 ? -4.403 -0.543 -13.884 1.00 82.12 241 SER A CA 1
ATOM 1770 C C . SER A 1 241 ? -2.908 -0.772 -13.669 1.00 82.12 241 SER A C 1
ATOM 1772 O O . SER A 1 241 ? -2.126 -0.447 -14.553 1.00 82.12 241 SER A O 1
ATOM 1774 N N . ILE A 1 242 ? -2.486 -1.328 -12.529 1.00 86.06 242 ILE A N 1
ATOM 1775 C CA . ILE A 1 242 ? -1.092 -1.685 -12.249 1.00 86.06 242 ILE A CA 1
ATOM 1776 C C . ILE A 1 242 ? -0.987 -3.110 -11.698 1.00 86.06 242 ILE A C 1
ATOM 1778 O O . ILE A 1 242 ? -1.720 -3.515 -10.798 1.00 86.06 242 ILE A O 1
ATOM 1782 N N . ALA A 1 243 ? -0.005 -3.865 -12.185 1.00 89.38 243 ALA A N 1
ATOM 1783 C CA . ALA A 1 243 ? 0.427 -5.113 -11.565 1.00 89.38 243 ALA A CA 1
ATOM 1784 C C . ALA A 1 243 ? 1.952 -5.152 -11.450 1.00 89.38 243 ALA A C 1
ATOM 1786 O O . ALA A 1 243 ? 2.657 -5.238 -12.454 1.00 89.38 243 ALA A O 1
ATOM 1787 N N . TYR A 1 244 ? 2.479 -5.116 -10.225 1.00 91.00 244 TYR A N 1
ATOM 1788 C CA . TYR A 1 244 ? 3.906 -5.338 -9.987 1.00 91.00 244 TYR A CA 1
ATOM 1789 C C . TYR A 1 244 ? 4.266 -6.798 -10.266 1.00 91.00 244 TYR A C 1
ATOM 1791 O O . TYR A 1 244 ? 3.654 -7.705 -9.713 1.00 91.00 244 TYR A O 1
ATOM 1799 N N . LEU A 1 245 ? 5.314 -7.054 -11.048 1.00 95.12 245 LEU A N 1
ATOM 1800 C CA . LEU A 1 245 ? 5.731 -8.431 -11.355 1.00 95.12 245 LEU A CA 1
ATOM 1801 C C . LEU A 1 245 ? 6.132 -9.198 -10.086 1.00 95.12 245 LEU A C 1
ATOM 1803 O O . LEU A 1 245 ? 5.950 -10.410 -9.991 1.00 95.12 245 LEU A O 1
ATOM 1807 N N . SER A 1 246 ? 6.609 -8.494 -9.059 1.00 94.19 246 SER A N 1
ATOM 1808 C CA . SER A 1 246 ? 6.956 -9.101 -7.778 1.00 94.19 246 SER A CA 1
ATOM 1809 C C . SER A 1 246 ? 5.760 -9.620 -6.974 1.00 94.19 246 SER A C 1
ATOM 1811 O O . SER A 1 246 ? 5.983 -10.420 -6.063 1.00 94.19 246 SER A O 1
ATOM 1813 N N . SER A 1 247 ? 4.520 -9.259 -7.325 1.00 91.44 247 SER A N 1
ATOM 1814 C CA . SER A 1 247 ? 3.291 -9.855 -6.778 1.00 91.44 247 SER A CA 1
ATOM 1815 C C . SER A 1 247 ? 2.650 -10.909 -7.690 1.00 91.44 247 SER A C 1
ATOM 1817 O O . SER A 1 247 ? 1.685 -11.551 -7.277 1.00 91.44 247 SER A O 1
ATOM 1819 N N . LEU A 1 248 ? 3.184 -11.126 -8.898 1.00 93.44 248 LEU A N 1
ATOM 1820 C CA . LEU A 1 248 ? 2.701 -12.126 -9.854 1.00 93.44 248 LEU A CA 1
ATOM 1821 C C . LEU A 1 248 ? 3.532 -13.406 -9.783 1.00 93.44 248 LEU A C 1
ATOM 1823 O O . LEU A 1 248 ? 4.742 -13.354 -9.575 1.00 93.44 248 LEU A O 1
ATOM 1827 N N . GLU A 1 249 ? 2.920 -14.567 -9.996 1.00 95.31 249 GLU A N 1
ATOM 1828 C CA . GLU A 1 249 ? 3.664 -15.824 -10.120 1.00 95.31 249 GLU A CA 1
ATOM 1829 C C . GLU A 1 249 ? 4.211 -15.983 -11.549 1.00 95.31 249 GLU A C 1
ATOM 1831 O O . GLU A 1 249 ? 3.429 -15.874 -12.496 1.00 95.31 249 GLU A O 1
ATOM 1836 N N . PRO A 1 250 ? 5.528 -16.202 -11.743 1.00 97.25 250 PRO A N 1
ATOM 1837 C CA . PRO A 1 250 ? 6.060 -16.468 -13.071 1.00 97.25 250 PRO A CA 1
ATOM 1838 C C . PRO A 1 250 ? 5.609 -17.845 -13.567 1.00 97.25 250 PRO A C 1
ATOM 1840 O O . PRO A 1 250 ? 5.602 -18.826 -12.824 1.00 97.25 250 PRO A O 1
ATOM 1843 N N . VAL A 1 251 ? 5.285 -17.933 -14.854 1.00 97.50 251 VAL A N 1
ATOM 1844 C CA . VAL A 1 251 ? 4.913 -19.194 -15.515 1.00 97.50 251 VAL A CA 1
ATOM 1845 C C . VAL A 1 251 ? 6.122 -19.999 -15.977 1.00 97.50 251 VAL A C 1
ATOM 1847 O O . VAL A 1 251 ? 6.026 -21.203 -16.204 1.00 97.50 251 VAL A O 1
ATOM 1850 N N . GLU A 1 252 ? 7.283 -19.354 -16.082 1.00 97.62 252 GLU A N 1
ATOM 1851 C CA . GLU A 1 252 ? 8.552 -20.017 -16.347 1.00 97.62 252 GLU A CA 1
ATOM 1852 C C . GLU A 1 252 ? 9.690 -19.294 -15.627 1.00 97.62 252 GLU A C 1
ATOM 1854 O O . GLU A 1 252 ? 9.790 -18.069 -15.660 1.00 97.62 252 GLU A O 1
ATOM 1859 N N . VAL A 1 253 ? 10.593 -20.071 -15.032 1.00 97.69 253 VAL A N 1
ATOM 1860 C CA . VAL A 1 253 ? 11.877 -19.595 -14.516 1.00 97.69 253 VAL A CA 1
ATOM 1861 C C . VAL A 1 253 ? 12.968 -20.523 -15.036 1.00 97.69 253 VAL A C 1
ATOM 1863 O O . VAL A 1 253 ? 12.948 -21.729 -14.783 1.00 97.69 253 VAL A O 1
ATOM 1866 N N . ARG A 1 254 ? 13.943 -19.972 -15.757 1.00 96.25 254 ARG A N 1
ATOM 1867 C CA . ARG A 1 254 ? 15.167 -20.670 -16.164 1.00 96.25 254 ARG A CA 1
ATOM 1868 C C . ARG A 1 254 ? 16.361 -19.881 -15.657 1.00 96.25 254 ARG A C 1
ATOM 1870 O O . ARG A 1 254 ? 16.531 -18.732 -16.034 1.00 96.25 254 ARG A O 1
ATOM 1877 N N . GLN A 1 255 ? 17.196 -20.511 -14.840 1.00 94.69 255 GLN A N 1
ATOM 1878 C CA . GLN A 1 255 ? 18.463 -19.948 -14.373 1.00 94.69 255 GLN A CA 1
ATOM 1879 C C . GLN A 1 255 ? 19.555 -20.999 -14.567 1.00 94.69 255 GLN A C 1
ATOM 1881 O O . GLN A 1 255 ? 19.404 -22.140 -14.120 1.00 94.69 255 GLN A O 1
ATOM 1886 N N . ARG A 1 256 ? 20.618 -20.652 -15.297 1.00 90.88 256 ARG A N 1
ATOM 1887 C CA . ARG A 1 256 ? 21.712 -21.574 -15.647 1.00 90.88 256 ARG A CA 1
ATOM 1888 C C . ARG A 1 256 ? 23.075 -20.885 -15.487 1.00 90.88 256 ARG A C 1
ATOM 1890 O O . ARG A 1 256 ? 23.724 -20.637 -16.499 1.00 90.88 256 ARG A O 1
ATOM 1897 N N . PRO A 1 257 ? 23.494 -20.558 -14.251 1.00 84.56 257 PRO A N 1
ATOM 1898 C CA . PRO A 1 257 ? 24.802 -19.949 -14.007 1.00 84.56 257 PRO A CA 1
ATOM 1899 C C . PRO A 1 257 ? 25.917 -20.870 -14.505 1.00 84.56 257 PRO A C 1
ATOM 1901 O O . PRO A 1 257 ? 25.773 -22.098 -14.486 1.00 84.56 257 PRO A O 1
ATOM 1904 N N . GLN A 1 258 ? 27.030 -20.278 -14.931 1.00 83.00 258 GLN A N 1
ATOM 1905 C CA . GLN A 1 258 ? 28.123 -21.020 -15.553 1.00 83.00 258 GLN A CA 1
ATOM 1906 C C . GLN A 1 258 ? 29.348 -21.128 -14.640 1.00 83.00 258 GLN A C 1
ATOM 1908 O O . GLN A 1 258 ? 29.975 -22.190 -14.603 1.00 83.00 258 GLN A O 1
ATOM 1913 N N . PHE A 1 259 ? 29.682 -20.072 -13.891 1.00 80.44 259 PHE A N 1
ATOM 1914 C CA . PHE A 1 259 ? 30.851 -20.050 -13.004 1.00 80.44 259 PHE A CA 1
ATOM 1915 C C . PHE A 1 259 ? 30.517 -19.677 -11.557 1.00 80.44 259 PHE A C 1
ATOM 1917 O O . PHE A 1 259 ? 31.325 -19.936 -10.662 1.00 80.44 259 PHE A O 1
ATOM 1924 N N . THR A 1 260 ? 29.340 -19.105 -11.301 1.00 79.81 260 THR A N 1
ATOM 1925 C CA . THR A 1 260 ? 28.908 -18.697 -9.960 1.00 79.81 260 THR A CA 1
ATOM 1926 C C . THR A 1 260 ? 27.968 -19.703 -9.289 1.00 79.81 260 THR A C 1
ATOM 1928 O O . THR A 1 260 ? 27.470 -20.653 -9.898 1.00 79.81 260 THR A O 1
ATOM 1931 N N . VAL A 1 261 ? 27.733 -19.515 -7.984 1.00 81.06 261 VAL A N 1
ATOM 1932 C CA . VAL A 1 261 ? 26.732 -20.290 -7.240 1.00 81.06 261 VAL A CA 1
ATOM 1933 C C . VAL A 1 261 ? 25.344 -19.966 -7.784 1.00 81.06 261 VAL A C 1
ATOM 1935 O O . VAL A 1 261 ? 24.995 -18.799 -7.948 1.00 81.06 261 VAL A O 1
ATOM 1938 N N . ALA A 1 262 ? 24.534 -21.003 -8.001 1.00 83.25 262 ALA A N 1
ATOM 1939 C CA . ALA A 1 262 ? 23.137 -20.840 -8.372 1.00 83.25 262 ALA A CA 1
ATOM 1940 C C . ALA A 1 262 ? 22.356 -20.123 -7.273 1.00 83.25 262 ALA A C 1
ATOM 1942 O O . ALA A 1 262 ? 22.052 -20.697 -6.226 1.00 83.25 262 ALA A O 1
ATOM 1943 N N . ARG A 1 263 ? 22.028 -18.861 -7.545 1.00 86.19 263 ARG A N 1
ATOM 1944 C CA . ARG A 1 263 ? 21.165 -18.035 -6.712 1.00 86.19 263 ARG A CA 1
ATOM 1945 C C . ARG A 1 263 ? 19.774 -18.002 -7.315 1.00 86.19 263 ARG A C 1
ATOM 1947 O O . ARG A 1 263 ? 19.605 -17.800 -8.516 1.00 86.19 263 ARG A O 1
ATOM 1954 N N . GLN A 1 264 ? 18.780 -18.222 -6.468 1.00 93.25 264 GLN A N 1
ATOM 1955 C CA . GLN A 1 264 ? 17.391 -18.061 -6.870 1.00 93.25 264 GLN A CA 1
ATOM 1956 C C . GLN A 1 264 ? 17.112 -16.576 -7.065 1.00 93.25 264 GLN A C 1
ATOM 1958 O O . GLN A 1 264 ? 17.548 -15.756 -6.253 1.00 93.25 264 GLN A O 1
ATOM 1963 N N . TRP A 1 265 ? 16.366 -16.251 -8.114 1.00 96.62 265 TRP A N 1
ATOM 1964 C CA . TRP A 1 265 ? 15.774 -14.928 -8.255 1.00 96.62 265 TRP A CA 1
ATOM 1965 C C . TRP A 1 265 ? 14.958 -14.561 -7.002 1.00 96.62 265 TRP A C 1
ATOM 1967 O O . TRP A 1 265 ? 14.468 -15.432 -6.276 1.00 96.62 265 TRP A O 1
ATOM 1977 N N . GLN A 1 266 ? 14.815 -13.268 -6.739 1.00 98.00 266 GLN A N 1
ATOM 1978 C CA . GLN A 1 266 ? 14.169 -12.753 -5.540 1.00 98.00 266 GLN A CA 1
ATOM 1979 C C . GLN A 1 266 ? 13.071 -11.743 -5.880 1.00 98.00 266 GLN A C 1
ATOM 1981 O O . GLN A 1 266 ? 13.150 -10.990 -6.851 1.00 98.00 266 GLN A O 1
ATOM 1986 N N . ARG A 1 267 ? 12.037 -11.706 -5.034 1.00 97.88 267 ARG A N 1
ATOM 1987 C CA . ARG A 1 267 ? 10.972 -10.695 -5.072 1.00 97.88 267 ARG A CA 1
ATOM 1988 C C . ARG A 1 267 ? 11.329 -9.561 -4.118 1.00 97.88 267 ARG A C 1
ATOM 1990 O O . ARG A 1 267 ? 11.574 -9.815 -2.940 1.00 97.88 267 ARG A O 1
ATOM 1997 N N . ASN A 1 268 ? 11.282 -8.317 -4.594 1.00 95.94 268 ASN A N 1
ATOM 1998 C CA . ASN A 1 268 ? 11.499 -7.101 -3.791 1.00 95.94 268 ASN A CA 1
ATOM 1999 C C . ASN A 1 268 ? 12.858 -7.069 -3.057 1.00 95.94 268 ASN A C 1
ATOM 2001 O O . ASN A 1 268 ? 13.010 -6.425 -2.009 1.00 95.94 268 ASN A O 1
ATOM 2005 N N . ARG A 1 269 ? 13.829 -7.821 -3.575 1.00 98.00 269 ARG A N 1
ATOM 2006 C CA . ARG A 1 269 ? 15.185 -7.987 -3.057 1.00 98.00 269 ARG A CA 1
ATOM 2007 C C . ARG A 1 269 ? 16.137 -8.236 -4.227 1.00 98.00 269 ARG A C 1
ATOM 2009 O O . ARG A 1 269 ? 15.684 -8.758 -5.246 1.00 98.00 269 ARG A O 1
ATOM 2016 N N . SER A 1 270 ? 17.407 -7.884 -4.051 1.00 97.75 270 SER A N 1
ATOM 2017 C CA . SER A 1 270 ? 18.498 -8.249 -4.957 1.00 97.75 270 SER A CA 1
ATOM 2018 C C . SER A 1 270 ? 18.689 -9.766 -4.976 1.00 97.75 270 SER A C 1
ATOM 2020 O O . SER A 1 270 ? 18.140 -10.485 -4.134 1.00 97.75 270 SER A O 1
ATOM 2022 N N . VAL A 1 271 ? 19.509 -10.276 -5.894 1.00 96.25 271 VAL A N 1
ATOM 2023 C CA . VAL A 1 271 ? 19.816 -11.714 -5.984 1.00 96.25 271 VAL A CA 1
ATOM 2024 C C . VAL A 1 271 ? 20.507 -12.284 -4.726 1.00 96.25 271 VAL A C 1
ATOM 2026 O O . VAL A 1 271 ? 20.427 -13.487 -4.479 1.00 96.25 271 VAL A O 1
ATOM 2029 N N . GLU A 1 272 ? 21.125 -11.437 -3.894 1.00 95.12 272 GLU A N 1
ATOM 2030 C CA . GLU A 1 272 ? 21.700 -11.794 -2.582 1.00 95.12 272 GLU A CA 1
ATOM 2031 C C . GLU A 1 272 ? 20.691 -11.688 -1.419 1.00 95.12 272 GLU A C 1
ATOM 2033 O O . GLU A 1 272 ? 21.012 -11.988 -0.268 1.00 95.12 272 GLU A O 1
ATOM 2038 N N . GLY A 1 273 ? 19.450 -11.268 -1.685 1.00 95.19 273 GLY A N 1
ATOM 2039 C CA . GLY A 1 273 ? 18.412 -11.111 -0.663 1.00 95.19 273 GLY A CA 1
ATOM 2040 C C . GLY A 1 273 ? 18.464 -9.780 0.099 1.00 95.19 273 GLY A C 1
ATOM 2041 O O . GLY A 1 273 ? 17.747 -9.619 1.093 1.00 95.19 273 GLY A O 1
ATOM 2042 N N . ASN A 1 274 ? 19.266 -8.817 -0.361 1.00 96.81 274 ASN A N 1
ATOM 2043 C CA . ASN A 1 274 ? 19.328 -7.459 0.184 1.00 96.81 274 ASN A CA 1
ATOM 2044 C C . ASN A 1 274 ? 18.232 -6.565 -0.427 1.00 96.81 274 ASN A C 1
ATOM 2046 O O . ASN A 1 274 ? 17.597 -6.951 -1.406 1.00 96.81 274 ASN A O 1
ATOM 2050 N N . PRO A 1 275 ? 17.931 -5.380 0.137 1.00 96.88 275 PRO A N 1
ATOM 2051 C CA . PRO A 1 275 ? 17.084 -4.404 -0.549 1.00 96.88 275 PRO A CA 1
ATOM 2052 C C . PRO A 1 275 ? 17.664 -4.043 -1.923 1.00 96.88 275 PRO A C 1
ATOM 2054 O O . PRO A 1 275 ? 18.864 -3.799 -2.003 1.00 96.88 275 PRO A O 1
ATOM 2057 N N . ILE A 1 276 ? 16.809 -3.956 -2.949 1.00 97.94 276 ILE A N 1
ATOM 2058 C CA . ILE A 1 276 ? 17.195 -3.531 -4.306 1.00 97.94 276 ILE A CA 1
ATOM 2059 C C . ILE A 1 276 ? 17.717 -2.100 -4.245 1.00 97.94 276 ILE A C 1
ATOM 2061 O O . ILE A 1 276 ? 17.001 -1.197 -3.786 1.00 97.94 276 ILE A O 1
ATOM 2065 N N . ARG A 1 277 ? 18.948 -1.883 -4.706 1.00 97.06 277 ARG A N 1
ATOM 2066 C CA . ARG A 1 277 ? 19.609 -0.576 -4.685 1.00 97.06 277 ARG A CA 1
ATOM 2067 C C . ARG A 1 277 ? 20.289 -0.302 -6.011 1.00 97.06 277 ARG A C 1
ATOM 2069 O O . ARG A 1 277 ? 21.270 -0.948 -6.338 1.00 97.06 277 ARG A O 1
ATOM 2076 N N . LEU A 1 278 ? 19.836 0.719 -6.728 1.00 96.00 278 LEU A N 1
ATOM 2077 C CA . LEU A 1 278 ? 20.416 1.089 -8.018 1.00 96.00 278 LEU A CA 1
ATOM 2078 C C . LEU A 1 278 ? 21.046 2.478 -7.976 1.00 96.00 278 LEU A C 1
ATOM 2080 O O . LEU A 1 278 ? 20.578 3.369 -7.261 1.00 96.00 278 LEU A O 1
ATOM 2084 N N . LEU A 1 279 ? 22.105 2.659 -8.762 1.00 94.12 279 LEU A N 1
ATOM 2085 C CA . LEU A 1 279 ? 22.705 3.961 -9.017 1.00 94.12 279 LEU A CA 1
ATOM 2086 C C . LEU A 1 279 ? 21.792 4.754 -9.965 1.00 94.12 279 LEU A C 1
ATOM 2088 O O . LEU A 1 279 ? 21.585 4.340 -11.095 1.00 94.12 279 LEU A O 1
ATOM 2092 N N . VAL A 1 280 ? 21.237 5.884 -9.532 1.00 87.69 280 VAL A N 1
ATOM 2093 C CA . VAL A 1 280 ? 20.328 6.732 -10.331 1.00 87.69 280 VAL A CA 1
ATOM 2094 C C . VAL A 1 280 ? 20.901 8.139 -10.499 1.00 87.69 280 VAL A C 1
ATOM 2096 O O . VAL A 1 280 ? 21.608 8.631 -9.617 1.00 87.69 280 VAL A O 1
ATOM 2099 N N . GLY A 1 281 ? 20.593 8.819 -11.604 1.00 78.69 281 GLY A N 1
ATOM 2100 C CA . GLY A 1 281 ? 20.970 10.222 -11.797 1.00 78.69 281 GLY A CA 1
ATOM 2101 C C . GLY A 1 281 ? 20.143 11.157 -10.908 1.00 78.69 281 GLY A C 1
ATOM 2102 O O . GLY A 1 281 ? 18.974 10.880 -10.631 1.00 78.69 281 GLY A O 1
ATOM 2103 N N . LYS A 1 282 ? 20.721 12.279 -10.466 1.00 59.81 282 LYS A N 1
ATOM 2104 C CA . LYS A 1 282 ? 20.058 13.243 -9.562 1.00 59.81 282 LYS A CA 1
ATOM 2105 C C . LYS A 1 282 ? 18.767 13.865 -10.124 1.00 59.81 282 LYS A C 1
ATOM 2107 O O . LYS A 1 282 ? 17.933 14.283 -9.326 1.00 59.81 282 LYS A O 1
ATOM 2112 N N . ASP A 1 283 ? 18.565 13.812 -11.444 1.00 52.91 283 ASP A N 1
ATOM 2113 C CA . ASP A 1 283 ? 17.409 14.384 -12.151 1.00 52.91 283 ASP A CA 1
ATOM 2114 C C . ASP A 1 283 ? 16.515 13.320 -12.831 1.00 52.91 283 ASP A C 1
ATOM 2116 O O . ASP A 1 283 ? 15.811 13.618 -13.791 1.00 52.91 283 ASP A O 1
ATOM 2120 N N . SER A 1 284 ? 16.505 12.069 -12.342 1.00 47.03 284 SER A N 1
ATOM 2121 C CA . SER A 1 284 ? 15.774 10.923 -12.946 1.00 47.03 284 SER A CA 1
ATOM 2122 C C . SER A 1 284 ? 14.229 10.998 -12.867 1.00 47.03 284 SER A C 1
ATOM 2124 O O . SER A 1 284 ? 13.554 9.972 -12.783 1.00 47.03 284 SER A O 1
ATOM 2126 N N . ALA A 1 285 ? 13.663 12.205 -12.873 1.00 41.91 285 ALA A N 1
ATOM 2127 C CA . ALA A 1 285 ? 12.244 12.468 -13.093 1.00 41.91 285 ALA A CA 1
ATOM 2128 C C . ALA A 1 285 ? 11.932 12.906 -14.546 1.00 41.91 285 ALA A C 1
ATOM 2130 O O . ALA A 1 285 ? 10.786 13.239 -14.830 1.00 41.91 285 ALA A O 1
ATOM 2131 N N . GLY A 1 286 ? 12.918 12.918 -15.457 1.00 39.41 286 GLY A N 1
ATOM 2132 C CA . GLY A 1 286 ? 12.751 13.298 -16.868 1.00 39.41 286 GLY A CA 1
ATOM 2133 C C . GLY A 1 286 ? 12.644 12.099 -17.820 1.00 39.41 286 GLY A C 1
ATOM 2134 O O . GLY A 1 286 ? 13.411 11.146 -17.727 1.00 39.41 286 GLY A O 1
ATOM 2135 N N . SER A 1 287 ? 11.692 12.164 -18.747 1.00 41.06 287 SER A N 1
ATOM 2136 C CA . SER A 1 287 ? 11.227 11.098 -19.645 1.00 41.06 287 SER A CA 1
ATOM 2137 C C . SER A 1 287 ? 12.067 10.854 -20.914 1.00 41.06 287 SER A C 1
ATOM 2139 O O . SER A 1 287 ? 11.596 10.161 -21.815 1.00 41.06 287 SER A O 1
ATOM 2141 N N . ASP A 1 288 ? 13.287 11.390 -21.034 1.00 41.66 288 ASP A N 1
ATOM 2142 C CA . ASP A 1 288 ? 14.032 11.389 -22.310 1.00 41.66 288 ASP A CA 1
ATOM 2143 C C . ASP A 1 288 ? 15.325 10.550 -22.345 1.00 41.66 288 ASP A C 1
ATOM 2145 O O . ASP A 1 288 ? 16.018 10.523 -23.363 1.00 41.66 288 ASP A O 1
ATOM 2149 N N . GLY A 1 289 ? 15.619 9.783 -21.289 1.00 42.59 289 GLY A N 1
ATOM 2150 C CA . GLY A 1 289 ? 16.572 8.667 -21.353 1.00 42.59 289 GLY A CA 1
ATOM 2151 C C . GLY A 1 289 ? 18.034 9.027 -21.660 1.00 42.59 289 GLY A C 1
ATOM 2152 O O . GLY A 1 289 ? 18.809 8.130 -21.987 1.00 42.59 289 GLY A O 1
ATOM 2153 N N . SER A 1 290 ? 18.449 10.293 -21.540 1.00 37.06 290 SER A N 1
ATOM 2154 C CA . SER A 1 290 ? 19.846 10.698 -21.744 1.00 37.06 290 SER A CA 1
ATOM 2155 C C . SER A 1 290 ? 20.407 11.427 -20.522 1.00 37.06 290 SER A C 1
ATOM 2157 O O . SER A 1 290 ? 20.004 12.547 -20.228 1.00 37.06 290 SER A O 1
ATOM 2159 N N . LEU A 1 291 ? 21.404 10.843 -19.844 1.00 44.31 291 LEU A N 1
ATOM 2160 C CA . LEU A 1 291 ? 22.143 11.506 -18.761 1.00 44.31 291 LEU A CA 1
ATOM 2161 C C . LEU A 1 291 ? 23.661 11.361 -18.940 1.00 44.31 291 LEU A C 1
ATOM 2163 O O . LEU A 1 291 ? 24.195 10.265 -19.098 1.00 44.31 291 LEU A O 1
ATOM 2167 N N . THR A 1 292 ? 24.358 12.499 -18.899 1.00 38.78 292 THR A N 1
ATOM 2168 C CA . THR A 1 292 ? 25.822 12.612 -18.898 1.00 38.78 292 THR A CA 1
ATOM 2169 C C . THR A 1 292 ? 26.390 12.360 -17.500 1.00 38.78 292 THR A C 1
ATOM 2171 O O . THR A 1 292 ? 25.868 12.859 -16.506 1.00 38.78 292 THR A O 1
ATOM 2174 N N . THR A 1 293 ? 27.504 11.632 -17.431 1.00 42.75 293 THR A N 1
ATOM 2175 C CA . THR A 1 293 ? 28.221 11.153 -16.230 1.00 42.75 293 THR A CA 1
ATOM 2176 C C . THR A 1 293 ? 28.915 12.233 -15.378 1.00 42.75 293 THR A C 1
ATOM 2178 O O . THR A 1 293 ? 29.864 11.932 -14.653 1.00 42.75 293 THR A O 1
ATOM 2181 N N . ASP A 1 294 ? 28.456 13.484 -15.404 1.00 48.06 294 ASP A N 1
ATOM 2182 C CA . ASP A 1 294 ? 29.065 14.580 -14.641 1.00 48.06 294 ASP A CA 1
ATOM 2183 C C . ASP A 1 294 ? 28.584 14.573 -13.172 1.00 48.06 294 ASP A C 1
ATOM 2185 O O . ASP A 1 294 ? 27.860 15.444 -12.697 1.00 48.06 294 ASP A O 1
ATOM 2189 N N . GLY A 1 295 ? 29.009 13.548 -12.426 1.00 50.44 295 GLY A N 1
ATOM 2190 C CA . GLY A 1 295 ? 29.264 13.639 -10.982 1.00 50.44 295 GLY A CA 1
ATOM 2191 C C . GLY A 1 295 ? 28.079 13.695 -10.012 1.00 50.44 295 GLY A C 1
ATOM 2192 O O . GLY A 1 295 ? 28.303 14.000 -8.842 1.00 50.44 295 GLY A O 1
ATOM 2193 N N . LEU A 1 296 ? 26.844 13.396 -10.421 1.00 62.88 296 LEU A N 1
ATOM 2194 C CA . LEU A 1 296 ? 25.678 13.454 -9.525 1.00 62.88 296 LEU A CA 1
ATOM 2195 C C . LEU A 1 296 ? 24.794 12.198 -9.616 1.00 62.88 296 LEU A C 1
ATOM 2197 O O . LEU A 1 296 ? 23.584 12.296 -9.787 1.00 62.88 296 LEU A O 1
ATOM 2201 N N . ALA A 1 297 ? 25.386 11.011 -9.499 1.00 74.50 297 ALA A N 1
ATOM 2202 C CA . ALA A 1 297 ? 24.623 9.780 -9.312 1.00 74.50 297 ALA A CA 1
ATOM 2203 C C . ALA A 1 297 ? 24.514 9.433 -7.815 1.00 74.50 297 ALA A C 1
ATOM 2205 O O . ALA A 1 297 ? 25.461 9.638 -7.054 1.00 74.50 297 ALA A O 1
ATOM 2206 N N . GLN A 1 298 ? 23.358 8.934 -7.378 1.00 87.06 298 GLN A N 1
ATOM 2207 C CA . GLN A 1 298 ? 23.104 8.518 -5.996 1.00 87.06 298 GLN A CA 1
ATOM 2208 C C . GLN A 1 298 ? 22.532 7.103 -5.956 1.00 87.06 298 GLN A C 1
ATOM 2210 O O . GLN A 1 298 ? 21.866 6.674 -6.892 1.00 87.06 298 GLN A O 1
ATOM 2215 N N . VAL A 1 299 ? 22.748 6.383 -4.858 1.00 90.31 299 VAL A N 1
ATOM 2216 C CA . VAL A 1 299 ? 22.115 5.075 -4.658 1.00 90.31 299 VAL A CA 1
ATOM 2217 C C . VAL A 1 299 ? 20.688 5.281 -4.157 1.00 90.31 299 VAL A C 1
ATOM 2219 O O . VAL A 1 299 ? 20.477 5.872 -3.096 1.00 90.31 299 VAL A O 1
ATOM 2222 N N . GLN A 1 300 ? 19.710 4.773 -4.902 1.00 89.62 300 GLN A N 1
ATOM 2223 C CA . GLN A 1 300 ? 18.303 4.755 -4.515 1.00 89.62 300 GLN A CA 1
ATOM 2224 C C . GLN A 1 300 ? 17.877 3.332 -4.149 1.00 89.62 300 GLN A C 1
ATOM 2226 O O . GLN A 1 300 ? 18.207 2.383 -4.852 1.0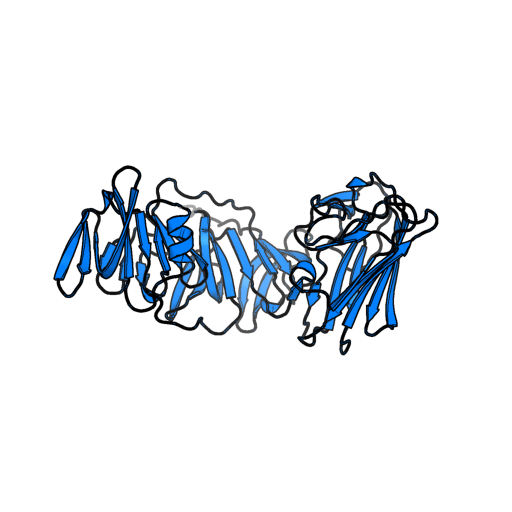0 89.62 300 GLN A O 1
ATOM 2231 N N . THR A 1 301 ? 17.130 3.188 -3.051 1.00 91.38 301 THR A N 1
ATOM 2232 C CA . THR A 1 301 ? 16.508 1.913 -2.655 1.00 91.38 301 THR A CA 1
ATOM 2233 C C . THR A 1 301 ? 15.097 1.816 -3.226 1.00 91.38 301 THR A C 1
ATOM 2235 O O . THR A 1 301 ? 14.352 2.796 -3.179 1.00 91.38 301 THR A O 1
ATOM 2238 N N . PHE A 1 302 ? 14.723 0.639 -3.724 1.00 88.69 302 PHE A N 1
ATOM 2239 C CA . PHE A 1 302 ? 13.406 0.371 -4.300 1.00 88.69 302 PHE A CA 1
ATOM 2240 C C . PHE A 1 302 ? 12.649 -0.677 -3.480 1.00 88.69 302 PHE A C 1
ATOM 2242 O O . PHE A 1 302 ? 13.204 -1.706 -3.095 1.00 88.69 302 PHE A O 1
ATOM 2249 N N . GLU A 1 303 ? 11.366 -0.420 -3.215 1.00 85.06 303 GLU A N 1
ATOM 2250 C CA . GLU A 1 303 ? 10.515 -1.323 -2.422 1.00 85.06 303 GLU A CA 1
ATOM 2251 C C . GLU A 1 303 ? 9.991 -2.513 -3.231 1.00 85.06 303 GLU A C 1
ATOM 2253 O O . GLU A 1 303 ? 9.753 -3.585 -2.674 1.00 85.06 303 GLU A O 1
ATOM 2258 N N . ASN A 1 304 ? 9.840 -2.337 -4.547 1.00 88.81 304 ASN A N 1
ATOM 2259 C CA . ASN A 1 304 ? 9.330 -3.351 -5.460 1.00 88.81 304 ASN A CA 1
ATOM 2260 C C . ASN A 1 304 ? 10.346 -3.666 -6.555 1.00 88.81 304 ASN A C 1
ATOM 2262 O O . ASN A 1 304 ? 11.034 -2.767 -7.034 1.00 88.81 304 ASN A O 1
ATOM 2266 N N . GLY A 1 305 ? 10.396 -4.920 -7.000 1.00 96.50 305 GLY A N 1
ATOM 2267 C CA . GLY A 1 305 ? 11.206 -5.329 -8.149 1.00 96.50 305 GLY A CA 1
ATOM 2268 C C . GLY A 1 305 ? 11.521 -6.819 -8.173 1.00 96.50 305 GLY A C 1
ATOM 2269 O O . GLY A 1 305 ? 11.070 -7.572 -7.305 1.00 96.50 305 GLY A O 1
ATOM 2270 N N . ILE A 1 306 ? 12.298 -7.227 -9.171 1.00 98.56 306 ILE A N 1
ATOM 2271 C CA . ILE A 1 306 ? 12.817 -8.589 -9.330 1.00 98.56 306 ILE A CA 1
ATOM 2272 C C . ILE A 1 306 ? 14.343 -8.521 -9.356 1.00 98.56 306 ILE A C 1
ATOM 2274 O O . ILE A 1 306 ? 14.886 -7.870 -10.244 1.00 98.56 306 ILE A O 1
ATOM 2278 N N . GLY A 1 307 ? 15.009 -9.200 -8.423 1.00 98.25 307 GLY A N 1
ATOM 2279 C CA . GLY A 1 307 ? 16.463 -9.372 -8.441 1.00 98.25 307 GLY A CA 1
ATOM 2280 C C . GLY A 1 307 ? 16.848 -10.742 -8.982 1.00 98.25 307 GLY A C 1
ATOM 2281 O O . GLY A 1 307 ? 16.247 -11.755 -8.618 1.00 98.25 307 GLY A O 1
ATOM 2282 N N . THR A 1 308 ? 17.826 -10.799 -9.879 1.00 97.69 308 THR A N 1
ATOM 2283 C CA . THR A 1 308 ? 18.293 -12.036 -10.522 1.00 97.69 308 THR A CA 1
ATOM 2284 C C . THR A 1 308 ? 19.777 -11.934 -10.885 1.00 97.69 308 THR A C 1
ATOM 2286 O O . THR A 1 308 ? 20.449 -10.961 -10.557 1.00 97.69 308 THR A O 1
ATOM 2289 N N . SER A 1 309 ? 20.309 -12.962 -11.542 1.00 95.81 309 SER A N 1
ATOM 2290 C CA . SER A 1 309 ? 21.638 -12.938 -12.149 1.00 95.81 309 SER A CA 1
ATOM 2291 C C . SER A 1 309 ? 21.583 -13.152 -13.658 1.00 95.81 309 SER A C 1
ATOM 2293 O O . SER A 1 309 ? 20.539 -13.542 -14.191 1.00 95.81 309 SER A O 1
ATOM 2295 N N . SER A 1 310 ? 22.702 -12.960 -14.357 1.00 94.00 310 SER A N 1
ATOM 2296 C CA . SER A 1 310 ? 22.822 -13.391 -15.752 1.00 94.00 310 SER A CA 1
ATOM 2297 C C . SER A 1 310 ? 22.652 -14.908 -15.921 1.00 94.00 310 SER A C 1
ATOM 2299 O O . SER A 1 310 ? 22.629 -15.678 -14.952 1.00 94.00 310 SER A O 1
ATOM 2301 N N . PHE A 1 311 ? 22.431 -15.324 -17.171 1.00 95.75 311 PHE A N 1
ATOM 2302 C CA . PHE A 1 311 ? 21.868 -16.622 -17.554 1.00 95.75 311 PHE A CA 1
ATOM 2303 C C . PHE A 1 311 ? 20.478 -16.888 -16.965 1.00 95.75 311 PHE A C 1
ATOM 2305 O O . PHE A 1 311 ? 20.162 -18.026 -16.586 1.00 95.75 311 PHE A O 1
ATOM 2312 N N . SER A 1 312 ? 19.642 -15.851 -16.890 1.00 97.06 312 SER A N 1
ATOM 2313 C CA . SER A 1 312 ? 18.272 -15.970 -16.398 1.00 97.06 312 SER A CA 1
ATOM 2314 C C . SER A 1 312 ? 17.220 -15.588 -17.432 1.00 97.06 312 SER A C 1
ATOM 2316 O O . SER A 1 312 ? 17.411 -14.713 -18.273 1.00 97.06 312 SER A O 1
ATOM 2318 N N . ARG A 1 313 ? 16.085 -16.282 -17.353 1.00 98.19 313 ARG A N 1
ATOM 2319 C CA . ARG A 1 313 ? 14.838 -15.977 -18.049 1.00 98.19 313 ARG A CA 1
ATOM 2320 C C . ARG A 1 313 ? 13.683 -16.204 -17.085 1.00 98.19 313 ARG A C 1
ATOM 2322 O O . ARG A 1 313 ? 13.523 -17.316 -16.583 1.00 98.19 313 ARG A O 1
ATOM 2329 N N . ILE A 1 314 ? 12.872 -15.178 -16.863 1.00 98.56 314 ILE A N 1
ATOM 2330 C CA . ILE A 1 314 ? 11.691 -15.232 -15.995 1.00 98.56 314 ILE A CA 1
ATOM 2331 C C . ILE A 1 314 ? 10.493 -14.739 -16.804 1.00 98.56 314 ILE A C 1
ATOM 2333 O O . ILE A 1 314 ? 10.520 -13.615 -17.294 1.00 98.56 314 ILE A O 1
ATOM 2337 N N . VAL A 1 315 ? 9.466 -15.573 -16.971 1.00 98.56 315 VAL A N 1
ATOM 2338 C CA . VAL A 1 315 ? 8.303 -15.289 -17.829 1.00 98.56 315 VAL A CA 1
ATOM 2339 C C . VAL A 1 315 ? 7.055 -15.071 -16.984 1.00 98.56 315 VAL A C 1
ATOM 2341 O O . VAL A 1 315 ? 6.753 -15.879 -16.109 1.00 98.56 315 VAL A O 1
ATOM 2344 N N . PHE A 1 316 ? 6.307 -14.016 -17.290 1.00 98.19 316 PHE A N 1
ATOM 2345 C CA . PHE A 1 316 ? 5.041 -13.653 -16.657 1.00 98.19 316 PHE A CA 1
ATOM 2346 C C . PHE A 1 316 ? 3.923 -13.578 -17.698 1.00 98.19 316 PHE A C 1
ATOM 2348 O O . PHE A 1 316 ? 4.156 -13.164 -18.835 1.00 98.19 316 PHE A O 1
ATOM 2355 N N . GLU A 1 317 ? 2.705 -13.943 -17.302 1.00 97.00 317 GLU A N 1
ATOM 2356 C CA . GLU A 1 317 ? 1.516 -13.763 -18.139 1.00 97.00 317 GLU A CA 1
ATOM 2357 C C . GLU A 1 317 ? 0.947 -12.347 -18.010 1.00 97.00 317 GLU A C 1
ATOM 2359 O O . GLU A 1 317 ? 0.783 -11.819 -16.907 1.00 97.00 317 GLU A O 1
ATOM 2364 N N . ASN A 1 318 ? 0.573 -11.767 -19.147 1.00 94.38 318 ASN A N 1
ATOM 2365 C CA . ASN A 1 318 ? -0.188 -10.529 -19.237 1.00 94.38 318 ASN A CA 1
ATOM 2366 C C . ASN A 1 318 ? -1.696 -10.842 -19.295 1.00 94.38 318 ASN A C 1
ATOM 2368 O O . ASN A 1 318 ? -2.326 -10.788 -20.345 1.00 94.38 318 ASN A O 1
ATOM 2372 N N . THR A 1 319 ? -2.284 -11.237 -18.163 1.00 84.69 319 THR A N 1
ATOM 2373 C CA . THR A 1 319 ? -3.664 -11.773 -18.111 1.00 84.69 319 THR A CA 1
ATOM 2374 C C . THR A 1 319 ? -4.777 -10.725 -18.117 1.00 84.69 319 THR A C 1
ATOM 2376 O O . THR A 1 319 ? -5.948 -11.089 -18.218 1.00 84.69 319 THR A O 1
ATOM 2379 N N . LYS A 1 320 ? -4.443 -9.440 -17.961 1.00 82.25 320 LYS A N 1
ATOM 2380 C CA . LYS A 1 320 ? -5.417 -8.343 -17.817 1.00 82.25 320 LYS A CA 1
ATOM 2381 C C . LYS A 1 320 ? -5.327 -7.310 -18.945 1.00 82.25 320 LYS A C 1
ATOM 2383 O O . LYS A 1 320 ? -5.689 -6.156 -18.731 1.00 82.25 320 LYS A O 1
ATOM 2388 N N . ASP A 1 321 ? -4.831 -7.724 -20.112 1.00 86.62 321 ASP A N 1
ATOM 2389 C CA . ASP A 1 321 ? -4.665 -6.868 -21.292 1.00 86.62 321 ASP A CA 1
ATOM 2390 C C . ASP A 1 321 ? -3.915 -5.562 -20.971 1.00 86.62 321 ASP A C 1
ATOM 2392 O O . ASP A 1 321 ? -4.301 -4.473 -21.400 1.00 86.62 321 ASP A O 1
ATOM 2396 N N . PHE A 1 322 ? -2.847 -5.654 -20.171 1.00 93.12 322 PHE A N 1
ATOM 2397 C CA . PHE A 1 322 ? -1.984 -4.506 -19.928 1.00 93.12 322 PHE A CA 1
ATOM 2398 C C . PHE A 1 322 ? -1.284 -4.102 -21.229 1.00 93.12 322 PHE A C 1
ATOM 2400 O O . PHE A 1 322 ? -0.922 -4.954 -22.043 1.00 93.12 322 PHE A O 1
ATOM 2407 N N . SER A 1 323 ? -1.073 -2.802 -21.408 1.00 94.50 323 SER A N 1
ATOM 2408 C CA . SER A 1 323 ? -0.519 -2.212 -22.630 1.00 94.50 323 SER A CA 1
ATOM 2409 C C . SER A 1 323 ? 0.926 -1.752 -22.466 1.00 94.50 323 SER A C 1
ATOM 2411 O O . SER A 1 323 ? 1.622 -1.589 -23.464 1.00 94.50 323 SER A O 1
ATOM 2413 N N . ARG A 1 324 ? 1.419 -1.562 -21.232 1.00 95.00 324 ARG A N 1
ATOM 2414 C CA . ARG A 1 324 ? 2.797 -1.106 -20.972 1.00 95.00 324 ARG A CA 1
ATOM 2415 C C . ARG A 1 324 ? 3.522 -1.965 -19.944 1.00 95.00 324 ARG A C 1
ATOM 2417 O O . ARG A 1 324 ? 2.925 -2.396 -18.959 1.00 95.00 324 ARG A O 1
ATOM 2424 N N . PHE A 1 325 ? 4.824 -2.152 -20.134 1.00 96.31 325 PHE A N 1
ATOM 2425 C CA . PHE A 1 325 ? 5.747 -2.690 -19.136 1.00 96.31 325 PHE A CA 1
ATOM 2426 C C . PHE A 1 325 ? 6.783 -1.631 -18.761 1.00 96.31 325 PHE A C 1
ATOM 2428 O O . PHE A 1 325 ? 7.513 -1.149 -19.625 1.00 96.31 325 PHE A O 1
ATOM 2435 N N . LEU A 1 326 ? 6.862 -1.289 -17.473 1.00 95.19 326 LEU A N 1
ATOM 2436 C CA . LEU A 1 326 ? 7.816 -0.309 -16.957 1.00 95.19 326 LEU A CA 1
ATOM 2437 C C . LEU A 1 326 ? 8.729 -0.932 -15.906 1.00 95.19 326 LEU A C 1
ATOM 2439 O O . LEU A 1 326 ? 8.264 -1.672 -15.036 1.00 95.19 326 LEU A O 1
ATOM 2443 N N . ALA A 1 327 ? 10.006 -0.560 -15.928 1.00 95.88 327 ALA A N 1
ATOM 2444 C CA . ALA A 1 327 ? 10.983 -0.906 -14.897 1.00 95.88 327 ALA A CA 1
ATOM 2445 C C . ALA A 1 327 ? 12.125 0.122 -14.851 1.00 95.88 327 ALA A C 1
ATOM 2447 O O . ALA A 1 327 ? 12.366 0.841 -15.815 1.00 95.88 327 ALA A O 1
ATOM 2448 N N . THR A 1 328 ? 12.853 0.159 -13.741 1.00 95.50 328 THR A N 1
ATOM 2449 C CA . THR A 1 328 ? 14.196 0.737 -13.664 1.00 95.50 328 THR A CA 1
ATOM 2450 C C . THR A 1 328 ? 15.185 -0.423 -13.646 1.00 95.50 328 THR A C 1
ATOM 2452 O O . THR A 1 328 ? 15.137 -1.248 -12.737 1.00 95.50 328 THR A O 1
ATOM 2455 N N . VAL A 1 329 ? 16.047 -0.517 -14.653 1.00 97.38 329 VAL A N 1
ATOM 2456 C CA . VAL A 1 329 ? 16.963 -1.648 -14.849 1.00 97.38 329 VAL A CA 1
ATOM 2457 C C . VAL A 1 329 ? 18.399 -1.246 -14.553 1.00 97.38 329 VAL A C 1
ATOM 2459 O O . VAL A 1 329 ? 18.835 -0.156 -14.923 1.00 97.38 329 VAL A O 1
ATOM 2462 N N . GLY A 1 330 ? 19.133 -2.112 -13.865 1.00 97.56 330 GLY A N 1
ATOM 2463 C CA . GLY A 1 330 ? 20.505 -1.842 -13.450 1.00 97.56 330 GLY A CA 1
ATOM 2464 C C . GLY A 1 330 ? 21.157 -3.058 -12.801 1.00 97.56 330 GLY A C 1
ATOM 2465 O O . GLY A 1 330 ? 20.507 -4.081 -12.594 1.00 97.56 330 GLY A O 1
ATOM 2466 N N . ILE A 1 331 ? 22.434 -2.927 -12.453 1.00 97.88 331 ILE A N 1
ATOM 2467 C CA . ILE A 1 331 ? 23.120 -3.870 -11.563 1.00 97.88 331 ILE A CA 1
ATOM 2468 C C . ILE A 1 331 ? 23.104 -3.289 -10.143 1.00 97.88 331 ILE A C 1
ATOM 2470 O O . ILE A 1 331 ? 23.326 -2.087 -9.968 1.00 97.88 331 ILE A O 1
ATOM 2474 N N . ASP A 1 332 ? 22.803 -4.123 -9.143 1.00 98.31 332 ASP A N 1
ATOM 2475 C CA . ASP A 1 332 ? 22.668 -3.690 -7.749 1.00 98.31 332 ASP A CA 1
ATOM 2476 C C . ASP A 1 332 ? 23.973 -3.067 -7.229 1.00 98.31 332 ASP A C 1
ATOM 2478 O O . ASP A 1 332 ? 25.074 -3.575 -7.436 1.00 98.31 332 ASP A O 1
ATOM 2482 N N . ALA A 1 333 ? 23.849 -1.968 -6.488 1.00 96.88 333 ALA A N 1
ATOM 2483 C CA . ALA A 1 333 ? 24.957 -1.234 -5.893 1.00 96.88 333 ALA A CA 1
ATOM 2484 C C . ALA A 1 333 ? 25.798 -2.073 -4.910 1.00 96.88 333 ALA A C 1
ATOM 2486 O O . ALA A 1 333 ? 26.908 -1.670 -4.559 1.00 96.88 333 ALA A O 1
ATOM 2487 N N . GLU A 1 334 ? 25.301 -3.225 -4.447 1.00 96.19 334 GLU A N 1
ATOM 2488 C CA . GLU A 1 334 ? 26.072 -4.197 -3.668 1.00 96.19 334 GLU A CA 1
ATOM 2489 C C . GLU A 1 334 ? 27.269 -4.789 -4.423 1.00 96.19 334 GLU A C 1
ATOM 2491 O O . GLU A 1 334 ? 28.181 -5.303 -3.779 1.00 96.19 334 GLU A O 1
ATOM 2496 N N . THR A 1 335 ? 27.301 -4.694 -5.756 1.00 95.19 335 THR A N 1
ATOM 2497 C CA . THR A 1 335 ? 28.440 -5.143 -6.568 1.00 95.19 335 THR A CA 1
ATOM 2498 C C . THR A 1 335 ? 29.575 -4.121 -6.625 1.00 95.19 335 THR A C 1
ATOM 2500 O O . THR A 1 335 ? 30.598 -4.385 -7.253 1.00 95.19 335 THR A O 1
ATOM 2503 N N . GLU A 1 336 ? 29.411 -2.952 -5.994 1.00 94.12 336 GLU A N 1
ATOM 2504 C CA . GLU A 1 336 ? 30.419 -1.884 -5.919 1.00 94.12 336 GLU A CA 1
ATOM 2505 C C . GLU A 1 336 ? 30.946 -1.433 -7.297 1.00 94.12 336 GLU A C 1
ATOM 2507 O O . GLU A 1 336 ? 32.103 -1.043 -7.449 1.00 94.12 336 GLU A O 1
ATOM 2512 N N . GLY A 1 337 ? 30.082 -1.459 -8.318 1.00 92.31 337 GLY A N 1
ATOM 2513 C CA . GLY A 1 337 ? 30.418 -1.042 -9.681 1.00 92.31 337 GLY A CA 1
ATOM 2514 C C . GLY A 1 337 ? 30.873 -2.175 -10.605 1.00 92.31 337 GLY A C 1
ATOM 2515 O O . GLY A 1 337 ? 31.210 -1.917 -11.762 1.00 92.31 337 GLY A O 1
ATOM 2516 N N . HIS A 1 338 ? 30.881 -3.420 -10.124 1.00 95.12 338 HIS A N 1
ATOM 2517 C CA . HIS A 1 338 ? 31.185 -4.611 -10.917 1.00 95.12 338 HIS A CA 1
ATOM 2518 C C . HIS A 1 338 ? 29.935 -5.222 -11.569 1.00 95.12 338 HIS A C 1
ATOM 2520 O O . HIS A 1 338 ? 28.809 -4.922 -11.178 1.00 95.12 338 HIS A O 1
ATOM 2526 N N . GLY A 1 339 ? 30.151 -6.096 -12.554 1.00 95.19 339 GLY A N 1
ATOM 2527 C CA . GLY A 1 339 ? 29.094 -6.743 -13.332 1.00 95.19 339 GLY A CA 1
ATOM 2528 C C . GLY A 1 339 ? 28.926 -6.127 -14.719 1.00 95.19 339 GLY A C 1
ATOM 2529 O O . GLY A 1 339 ? 29.184 -4.937 -14.936 1.00 95.19 339 GLY A O 1
ATOM 2530 N N . ASP A 1 340 ? 28.518 -6.961 -15.665 1.00 95.44 340 ASP A N 1
ATOM 2531 C CA . ASP A 1 340 ? 28.338 -6.631 -17.073 1.00 95.44 340 ASP A CA 1
ATOM 2532 C C . ASP A 1 340 ? 27.386 -7.650 -17.701 1.00 95.44 340 ASP A C 1
ATOM 2534 O O . ASP A 1 340 ? 27.761 -8.800 -17.909 1.00 95.44 340 ASP A O 1
ATOM 2538 N N . CYS A 1 341 ? 26.169 -7.228 -18.037 1.00 96.31 341 CYS A N 1
ATOM 2539 C CA . CYS A 1 341 ? 25.145 -8.111 -18.591 1.00 96.31 341 CYS A CA 1
ATOM 2540 C C . CYS A 1 341 ? 24.381 -7.460 -19.749 1.00 96.31 341 CYS A C 1
ATOM 2542 O O . CYS A 1 341 ? 24.331 -6.239 -19.876 1.00 96.31 341 CYS A O 1
ATOM 2544 N N . GLU A 1 342 ? 23.773 -8.282 -20.601 1.00 97.69 342 GLU A N 1
ATOM 2545 C CA . GLU A 1 342 ? 22.781 -7.846 -21.584 1.00 97.69 342 GLU A CA 1
ATOM 2546 C C . GLU A 1 342 ? 21.388 -8.133 -21.016 1.00 97.69 342 GLU A C 1
ATOM 2548 O O . GLU A 1 342 ? 21.005 -9.288 -20.815 1.00 97.69 342 GLU A O 1
ATOM 2553 N N . MET A 1 343 ? 20.623 -7.080 -20.742 1.00 98.38 343 MET A N 1
ATOM 2554 C CA . MET A 1 343 ? 19.260 -7.188 -20.227 1.00 98.38 343 MET A CA 1
ATOM 2555 C C . MET A 1 343 ? 18.266 -7.029 -21.374 1.00 98.38 343 MET A C 1
ATOM 2557 O O . MET A 1 343 ? 18.409 -6.128 -22.198 1.00 98.38 343 MET A O 1
ATOM 2561 N N . ARG A 1 344 ? 17.243 -7.890 -21.431 1.00 98.50 344 ARG A N 1
ATOM 2562 C CA . ARG A 1 344 ? 16.217 -7.871 -22.484 1.00 98.50 344 ARG A CA 1
ATOM 2563 C C . ARG A 1 344 ? 14.813 -8.070 -21.938 1.00 98.50 344 ARG A C 1
ATOM 2565 O O . ARG A 1 344 ? 14.592 -8.862 -21.023 1.00 98.50 344 ARG A O 1
ATOM 2572 N N . VAL A 1 345 ? 13.865 -7.388 -22.569 1.00 98.69 345 VAL A N 1
ATOM 2573 C CA . VAL A 1 345 ? 12.432 -7.660 -22.442 1.00 98.69 345 VAL A CA 1
ATOM 2574 C C . VAL A 1 345 ? 11.991 -8.333 -23.730 1.00 98.69 345 VAL A C 1
ATOM 2576 O O . VAL A 1 345 ? 12.152 -7.766 -24.813 1.00 98.69 345 VAL A O 1
ATOM 2579 N N . GLU A 1 346 ? 11.429 -9.531 -23.626 1.00 98.62 346 GLU A N 1
ATOM 2580 C CA . GLU A 1 346 ? 10.803 -10.209 -24.762 1.00 98.62 346 GLU A CA 1
ATOM 2581 C C . GLU A 1 346 ? 9.292 -10.311 -24.562 1.00 98.62 346 GLU A C 1
ATOM 2583 O O . GLU A 1 346 ? 8.841 -10.664 -23.476 1.00 98.62 346 GLU A O 1
ATOM 2588 N N . GLY A 1 347 ? 8.525 -10.057 -25.619 1.00 98.06 347 GLY A N 1
ATOM 2589 C CA . GLY A 1 347 ? 7.088 -10.287 -25.690 1.00 98.06 347 GLY A CA 1
ATOM 2590 C C . GLY A 1 347 ? 6.771 -11.407 -26.666 1.00 98.06 347 GLY A C 1
ATOM 2591 O O . GLY A 1 347 ? 7.175 -11.333 -27.823 1.00 98.06 347 GLY A O 1
ATOM 2592 N N . ASP A 1 348 ? 6.112 -12.469 -26.201 1.00 97.19 348 ASP A N 1
ATOM 2593 C CA . ASP A 1 348 ? 5.764 -13.650 -27.011 1.00 97.19 348 ASP A CA 1
ATOM 2594 C C . ASP A 1 348 ? 6.951 -14.212 -27.834 1.00 97.19 348 ASP A C 1
ATOM 2596 O O . ASP A 1 348 ? 6.807 -14.709 -28.951 1.00 97.19 348 ASP A O 1
ATOM 2600 N N . GLY A 1 349 ? 8.161 -14.132 -27.263 1.00 95.19 349 GLY A N 1
ATOM 2601 C CA . GLY A 1 349 ? 9.415 -14.594 -27.872 1.00 95.19 349 GLY A CA 1
ATOM 2602 C C . GLY A 1 349 ? 10.113 -13.591 -28.800 1.00 95.19 349 GLY A C 1
ATOM 2603 O O . GLY A 1 349 ? 11.157 -13.920 -29.363 1.00 95.19 349 GLY A O 1
ATOM 2604 N N . ILE A 1 350 ? 9.579 -12.378 -28.958 1.00 97.31 350 ILE A N 1
ATOM 2605 C CA . ILE A 1 350 ? 10.177 -11.288 -29.740 1.00 97.31 350 ILE A CA 1
ATOM 2606 C C . ILE A 1 350 ? 10.839 -10.291 -28.787 1.00 97.31 350 ILE A C 1
ATOM 2608 O O . ILE A 1 350 ? 10.200 -9.812 -27.857 1.00 97.31 350 ILE A O 1
ATOM 2612 N N . THR A 1 351 ? 12.104 -9.934 -29.020 1.00 98.25 351 THR A N 1
ATOM 2613 C CA . THR A 1 351 ? 12.783 -8.879 -28.247 1.00 98.25 351 THR A CA 1
ATOM 2614 C C . THR A 1 351 ? 12.115 -7.527 -28.496 1.00 98.25 351 THR A C 1
ATOM 2616 O O . THR A 1 351 ? 12.151 -7.018 -29.616 1.00 98.25 351 THR A O 1
ATOM 2619 N N . LEU A 1 352 ? 11.542 -6.941 -27.446 1.00 98.19 352 LEU A N 1
ATOM 2620 C CA . LEU A 1 352 ? 10.920 -5.615 -27.462 1.00 98.19 352 LEU A CA 1
ATOM 2621 C C . LEU A 1 352 ? 11.895 -4.527 -27.000 1.00 98.19 352 LEU A C 1
ATOM 2623 O O . LEU A 1 352 ? 11.827 -3.390 -27.457 1.00 98.19 352 LEU A O 1
ATOM 2627 N N . TRP A 1 353 ? 12.818 -4.885 -26.105 1.00 98.50 353 TRP A N 1
ATOM 2628 C CA . TRP A 1 353 ? 13.864 -4.003 -25.596 1.00 98.50 353 TRP A CA 1
ATOM 2629 C C . TRP A 1 353 ? 15.123 -4.811 -25.255 1.00 98.50 353 TRP A C 1
ATOM 2631 O O . TRP A 1 353 ? 15.019 -5.960 -24.820 1.00 98.50 353 TRP A O 1
ATOM 2641 N N . SER A 1 354 ? 16.302 -4.222 -25.465 1.00 97.69 354 SER A N 1
ATOM 2642 C CA . SER A 1 354 ? 17.611 -4.818 -25.168 1.00 97.69 354 SER A CA 1
ATOM 2643 C C . SER A 1 354 ? 18.608 -3.715 -24.857 1.00 97.69 354 SER A C 1
ATOM 2645 O O . SER A 1 354 ? 18.664 -2.728 -25.596 1.00 97.69 354 SER A O 1
ATOM 2647 N N . GLN A 1 355 ? 19.407 -3.892 -23.812 1.00 97.06 355 GLN A N 1
ATOM 2648 C CA . GLN A 1 355 ? 20.541 -3.022 -23.544 1.00 97.06 355 GLN A CA 1
ATOM 2649 C C . GLN A 1 355 ? 21.610 -3.742 -22.722 1.00 97.06 355 GLN A C 1
ATOM 2651 O O . GLN A 1 355 ? 21.309 -4.457 -21.763 1.00 97.06 355 GLN A O 1
ATOM 2656 N N . ARG A 1 356 ? 22.874 -3.465 -23.046 1.00 96.50 356 ARG A N 1
ATOM 2657 C CA . ARG A 1 356 ? 24.008 -3.807 -22.191 1.00 96.50 356 ARG A CA 1
ATOM 2658 C C . ARG A 1 356 ? 24.080 -2.868 -20.989 1.00 96.50 356 ARG A C 1
ATOM 2660 O O . ARG A 1 356 ? 24.052 -1.650 -21.160 1.00 96.50 356 ARG A O 1
ATOM 2667 N N . VAL A 1 357 ? 24.210 -3.436 -19.798 1.00 95.44 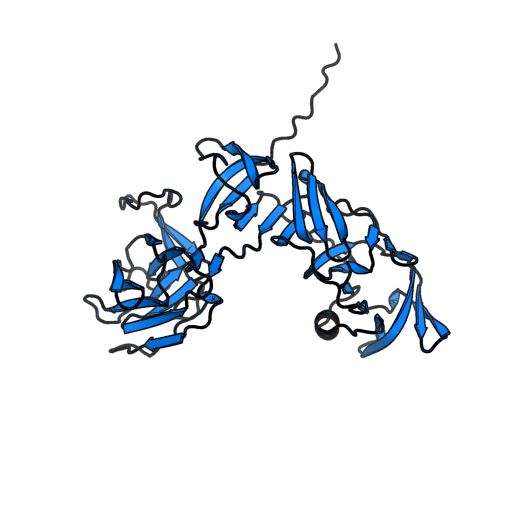357 VAL A N 1
ATOM 2668 C CA . VAL A 1 357 ? 24.229 -2.732 -18.514 1.00 95.44 357 VAL A CA 1
ATOM 2669 C C . VAL A 1 357 ? 25.454 -3.169 -17.719 1.00 95.44 357 VAL A C 1
ATOM 2671 O O . VAL A 1 357 ? 25.699 -4.365 -17.551 1.00 95.44 357 VAL A O 1
ATOM 2674 N N . ARG A 1 358 ? 26.217 -2.201 -17.208 1.00 95.44 358 ARG A N 1
ATOM 2675 C CA . ARG A 1 358 ? 27.394 -2.422 -16.356 1.00 95.44 358 ARG A CA 1
ATOM 2676 C C . ARG A 1 358 ? 27.158 -1.906 -14.944 1.00 95.44 358 ARG A C 1
ATOM 2678 O O . ARG A 1 358 ? 26.376 -0.986 -14.737 1.00 95.44 358 ARG A O 1
ATOM 2685 N N . GLY A 1 359 ? 27.903 -2.437 -13.976 1.00 93.19 359 GLY A N 1
ATOM 2686 C CA . GLY A 1 359 ? 27.794 -2.030 -12.568 1.00 93.19 359 GLY A CA 1
ATOM 2687 C C . GLY A 1 359 ? 28.075 -0.549 -12.315 1.00 93.19 359 GLY A C 1
ATOM 2688 O O . GLY A 1 359 ? 27.563 0.030 -11.361 1.00 93.19 359 GLY A O 1
ATOM 2689 N N . SER A 1 360 ? 28.880 0.078 -13.172 1.00 92.44 360 SER A N 1
ATOM 2690 C CA . SER A 1 360 ? 29.186 1.509 -13.114 1.00 92.44 360 SER A CA 1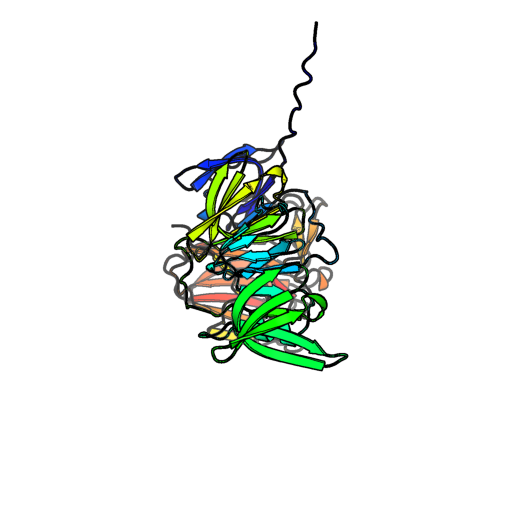
ATOM 2691 C C . SER A 1 360 ? 28.117 2.406 -13.740 1.00 92.44 360 SER A C 1
ATOM 2693 O O . SER A 1 360 ? 28.214 3.628 -13.617 1.00 92.44 360 SER A O 1
ATOM 2695 N N . ASP A 1 361 ? 27.164 1.829 -14.470 1.00 93.12 361 ASP A N 1
ATOM 2696 C CA . ASP A 1 361 ? 26.187 2.596 -15.227 1.00 93.12 361 ASP A CA 1
ATOM 2697 C C . ASP A 1 361 ? 25.094 3.132 -14.303 1.00 93.12 361 ASP A C 1
ATOM 2699 O O . ASP A 1 361 ? 24.713 2.529 -13.298 1.00 93.12 361 ASP A O 1
ATOM 2703 N N . VAL A 1 362 ? 24.561 4.293 -14.671 1.00 92.56 362 VAL A N 1
ATOM 2704 C CA . VAL A 1 362 ? 23.313 4.774 -14.088 1.00 92.56 362 VAL A CA 1
ATOM 2705 C C . VAL A 1 362 ? 22.182 3.884 -14.598 1.00 92.56 362 VAL A C 1
ATOM 2707 O O . VAL A 1 362 ? 22.104 3.585 -15.789 1.00 92.56 362 VAL A O 1
ATOM 2710 N N . ALA A 1 363 ? 21.302 3.472 -13.694 1.00 93.94 363 ALA A N 1
ATOM 2711 C CA . ALA A 1 363 ? 20.152 2.652 -14.008 1.00 93.94 363 ALA A CA 1
ATOM 2712 C C . ALA A 1 363 ? 19.207 3.352 -14.987 1.00 93.94 363 ALA A C 1
ATOM 2714 O O . ALA A 1 363 ? 18.995 4.566 -14.936 1.00 93.94 363 ALA A O 1
ATOM 2715 N N . VAL A 1 364 ? 18.610 2.554 -15.864 1.00 93.00 364 VAL A N 1
ATOM 2716 C CA . VAL A 1 364 ? 17.820 3.025 -16.998 1.00 93.00 364 VAL A CA 1
ATOM 2717 C C . VAL A 1 364 ? 16.346 2.815 -16.700 1.00 93.00 364 VAL A C 1
ATOM 2719 O O . VAL A 1 364 ? 15.932 1.719 -16.334 1.00 93.00 364 VAL A O 1
ATOM 2722 N N . GLN A 1 365 ? 15.532 3.855 -16.854 1.00 91.44 365 GLN A N 1
ATOM 2723 C CA . GLN A 1 365 ? 14.080 3.691 -16.865 1.00 91.44 365 GLN A CA 1
ATOM 2724 C C . GLN A 1 365 ? 13.645 3.208 -18.246 1.00 91.44 365 GLN A C 1
ATOM 2726 O O . GLN A 1 365 ? 14.000 3.808 -19.258 1.00 91.44 365 GLN A O 1
ATOM 2731 N N . ILE A 1 366 ? 12.878 2.125 -18.278 1.00 94.00 366 ILE A N 1
ATOM 2732 C CA . ILE A 1 366 ? 12.322 1.555 -19.501 1.00 94.00 366 ILE A CA 1
ATOM 2733 C C . ILE A 1 366 ? 10.801 1.618 -19.452 1.00 94.00 366 ILE A C 1
ATOM 2735 O O . ILE A 1 366 ? 10.193 1.409 -18.400 1.00 94.00 366 ILE A O 1
ATOM 2739 N N . ASP A 1 367 ? 10.208 1.892 -20.608 1.00 93.88 367 ASP A N 1
ATOM 2740 C CA . ASP A 1 367 ? 8.769 1.892 -20.841 1.00 93.88 367 ASP A CA 1
ATOM 2741 C C . ASP A 1 367 ? 8.501 1.253 -22.210 1.00 93.88 367 ASP A C 1
ATOM 2743 O O . ASP A 1 367 ? 8.809 1.816 -23.263 1.00 93.88 367 ASP A O 1
ATOM 2747 N N . VAL A 1 368 ? 8.008 0.019 -22.175 1.00 96.12 368 VAL A N 1
ATOM 2748 C CA . VAL A 1 368 ? 7.889 -0.875 -23.328 1.00 96.12 368 VAL A CA 1
ATOM 2749 C C . VAL A 1 368 ? 6.413 -1.087 -23.649 1.00 96.12 368 VAL A C 1
ATOM 2751 O O . VAL A 1 368 ? 5.631 -1.433 -22.765 1.00 96.12 368 VAL A O 1
ATOM 2754 N N . ASP A 1 369 ? 6.033 -0.912 -24.916 1.00 95.75 369 ASP A N 1
ATOM 2755 C CA . ASP A 1 369 ? 4.699 -1.277 -25.402 1.00 95.75 369 ASP A CA 1
ATOM 2756 C C . ASP A 1 369 ? 4.547 -2.802 -25.424 1.00 95.75 369 ASP A C 1
ATOM 2758 O O . ASP A 1 369 ? 5.336 -3.506 -26.056 1.00 95.75 369 ASP A O 1
ATOM 2762 N N . ILE A 1 370 ? 3.537 -3.300 -24.717 1.00 97.12 370 ILE A N 1
ATOM 2763 C CA . ILE A 1 370 ? 3.191 -4.722 -24.629 1.00 97.12 370 ILE A CA 1
ATOM 2764 C C . ILE A 1 370 ? 1.739 -4.970 -25.059 1.00 97.12 370 ILE A C 1
ATOM 2766 O O . ILE A 1 370 ? 1.156 -6.003 -24.732 1.00 97.12 370 ILE A O 1
ATOM 2770 N N . SER A 1 371 ? 1.139 -4.029 -25.792 1.00 95.69 371 SER A N 1
ATOM 2771 C CA . SER A 1 371 ? -0.234 -4.135 -26.279 1.00 95.69 371 SER A CA 1
ATOM 2772 C C . SER A 1 371 ? -0.420 -5.394 -27.128 1.00 95.69 371 SER A C 1
ATOM 2774 O O . SER A 1 371 ? 0.266 -5.603 -28.129 1.00 95.69 371 SER A O 1
ATOM 2776 N N . GLY A 1 372 ? -1.359 -6.249 -26.719 1.00 94.81 372 GLY A N 1
ATOM 2777 C CA . GLY A 1 372 ? -1.638 -7.524 -27.386 1.00 94.81 372 GLY A CA 1
ATOM 2778 C C . GLY A 1 372 ? -0.598 -8.627 -27.148 1.00 94.81 372 GLY A C 1
ATOM 2779 O O . GLY A 1 372 ? -0.750 -9.708 -27.714 1.00 94.81 372 GLY A O 1
ATOM 2780 N N . ILE A 1 373 ? 0.425 -8.388 -26.320 1.00 97.75 373 ILE A N 1
ATOM 2781 C CA . ILE A 1 373 ? 1.415 -9.398 -25.933 1.00 97.75 373 ILE A CA 1
ATOM 2782 C C . ILE A 1 373 ? 0.869 -10.238 -24.782 1.00 97.75 373 ILE A C 1
ATOM 2784 O O . ILE A 1 373 ? 0.443 -9.696 -23.762 1.00 97.75 373 ILE A O 1
ATOM 2788 N N . SER A 1 374 ? 0.925 -11.563 -24.921 1.00 96.69 374 SER A N 1
ATOM 2789 C CA . SER A 1 374 ? 0.378 -12.500 -23.929 1.00 96.69 374 SER A CA 1
ATOM 2790 C C . SER A 1 374 ? 1.365 -12.835 -22.809 1.00 96.69 374 SER A C 1
ATOM 2792 O O . SER A 1 374 ? 0.962 -13.060 -21.666 1.00 96.69 374 SER A O 1
ATOM 2794 N N . GLN A 1 375 ? 2.661 -12.887 -23.116 1.00 97.56 375 GLN A N 1
ATOM 2795 C CA . GLN A 1 375 ? 3.718 -13.222 -22.166 1.00 97.56 375 GLN A CA 1
ATOM 2796 C C . GLN A 1 375 ? 4.899 -12.269 -22.275 1.00 97.56 375 GLN A C 1
ATOM 2798 O O . GLN A 1 375 ? 5.392 -12.001 -23.369 1.00 97.56 375 GLN A O 1
ATOM 2803 N N . ILE A 1 376 ? 5.407 -11.836 -21.121 1.00 98.56 376 ILE A N 1
ATOM 2804 C CA . ILE A 1 376 ? 6.615 -11.018 -21.017 1.00 98.56 376 ILE A CA 1
ATOM 2805 C C . ILE A 1 376 ? 7.712 -11.810 -20.320 1.00 98.56 376 ILE A C 1
ATOM 2807 O O . ILE A 1 376 ? 7.514 -12.317 -19.216 1.00 98.56 376 ILE A O 1
ATOM 2811 N N . ALA A 1 377 ? 8.878 -11.897 -20.955 1.00 98.62 377 ALA A N 1
ATOM 2812 C CA . ALA A 1 377 ? 10.074 -12.489 -20.382 1.00 98.62 377 ALA A CA 1
ATOM 2813 C C . ALA A 1 377 ? 11.101 -11.413 -20.020 1.00 98.62 377 ALA A C 1
ATOM 2815 O O . ALA A 1 377 ? 11.511 -10.623 -20.870 1.00 98.62 377 ALA A O 1
ATOM 2816 N N . LEU A 1 378 ? 11.553 -11.444 -18.768 1.00 98.69 378 LEU A N 1
ATOM 2817 C CA . LEU A 1 378 ? 12.742 -10.743 -18.300 1.00 98.69 378 LEU A CA 1
ATOM 2818 C C . LEU A 1 378 ? 13.942 -11.655 -18.542 1.00 98.69 378 LEU A C 1
ATOM 2820 O O . LEU A 1 378 ? 14.000 -12.753 -17.981 1.00 98.69 378 LEU A O 1
ATOM 2824 N N . VAL A 1 379 ? 14.870 -11.234 -19.396 1.00 98.62 379 VAL A N 1
ATOM 2825 C CA . VAL A 1 379 ? 16.048 -12.023 -19.770 1.00 98.62 379 VAL A CA 1
ATOM 2826 C C . VAL A 1 379 ? 17.309 -11.272 -19.381 1.00 98.62 379 VAL A C 1
ATOM 2828 O O . VAL A 1 379 ? 17.433 -10.081 -19.657 1.00 98.62 379 VAL A O 1
ATOM 2831 N N . VAL A 1 380 ? 18.248 -11.974 -18.756 1.00 98.19 380 VAL A N 1
ATOM 2832 C CA . VAL A 1 380 ? 19.577 -11.449 -18.445 1.00 98.19 380 VAL A CA 1
ATOM 2833 C C . VAL A 1 380 ? 20.601 -12.431 -18.989 1.00 98.19 380 VAL A C 1
ATOM 2835 O O . VAL A 1 380 ? 20.746 -13.541 -18.474 1.00 98.19 380 VAL A O 1
ATOM 2838 N N . ASP A 1 381 ? 21.299 -12.023 -20.038 1.00 97.06 381 ASP A N 1
ATOM 2839 C CA . ASP A 1 381 ? 22.412 -12.752 -20.636 1.00 97.06 381 ASP A CA 1
ATOM 2840 C C . ASP A 1 381 ? 23.741 -12.182 -20.103 1.00 97.06 381 ASP A C 1
ATOM 2842 O O . ASP A 1 381 ? 23.808 -11.004 -19.743 1.00 97.06 381 ASP A O 1
ATOM 2846 N N . PRO A 1 382 ? 24.803 -12.996 -19.995 1.00 95.00 382 PRO A N 1
ATOM 2847 C CA . PRO A 1 382 ? 26.108 -12.514 -19.540 1.00 95.00 382 PRO A CA 1
ATOM 2848 C C . PRO A 1 382 ? 26.723 -11.525 -20.536 1.00 95.00 382 PRO A C 1
ATOM 2850 O O . PRO A 1 382 ? 26.536 -11.645 -21.751 1.00 95.00 382 PRO A O 1
ATOM 2853 N N . GLY A 1 383 ? 27.522 -10.594 -20.027 1.00 91.12 383 GLY A N 1
ATOM 2854 C CA . GLY A 1 383 ? 28.381 -9.734 -20.832 1.00 91.12 383 GLY A CA 1
ATOM 2855 C C . GLY A 1 383 ? 29.740 -10.373 -21.122 1.00 91.12 383 GLY A C 1
ATOM 2856 O O . GLY A 1 383 ? 29.888 -11.589 -21.269 1.00 91.12 383 GLY A O 1
ATOM 2857 N N . GLU A 1 384 ? 30.779 -9.544 -21.201 1.00 87.75 384 GLU A N 1
ATOM 2858 C CA . GLU A 1 384 ? 32.144 -9.995 -21.507 1.00 87.75 384 GLU A CA 1
ATOM 2859 C C . GLU A 1 384 ? 32.802 -10.745 -20.339 1.00 87.75 384 GLU A C 1
ATOM 2861 O O . GLU A 1 384 ? 33.771 -11.479 -20.546 1.00 87.75 384 GLU A O 1
ATOM 2866 N N . GLN A 1 385 ? 32.284 -10.578 -19.119 1.00 82.25 385 GLN A N 1
ATOM 2867 C CA . GLN A 1 385 ? 32.839 -11.148 -17.886 1.00 82.25 385 GLN A CA 1
ATOM 2868 C C . GLN A 1 385 ? 32.093 -12.399 -17.388 1.00 82.25 385 GLN A C 1
ATOM 2870 O O . GLN A 1 385 ? 32.235 -12.779 -16.225 1.00 82.25 385 GLN A O 1
ATOM 2875 N N . PHE A 1 386 ? 31.360 -13.083 -18.275 1.00 88.00 386 PHE A N 1
ATOM 2876 C CA . PHE A 1 386 ? 30.489 -14.213 -17.926 1.00 88.00 386 PHE A CA 1
ATOM 2877 C C . PHE A 1 386 ? 29.447 -13.810 -16.873 1.00 88.00 386 PHE A C 1
ATOM 2879 O O . PHE A 1 386 ? 28.787 -12.814 -17.094 1.00 88.00 386 PHE A O 1
ATOM 2886 N N . ASP A 1 387 ? 29.265 -14.576 -15.791 1.00 84.56 387 ASP A N 1
ATOM 2887 C CA . ASP A 1 387 ? 28.269 -14.335 -14.735 1.00 84.56 387 ASP A CA 1
ATOM 2888 C C . ASP A 1 387 ? 28.840 -13.685 -13.463 1.00 84.56 387 ASP A C 1
ATOM 2890 O O . ASP A 1 387 ? 28.246 -13.766 -12.385 1.00 84.56 387 ASP A O 1
ATOM 2894 N N . LEU A 1 388 ? 30.019 -13.061 -13.548 1.00 89.94 388 LEU A N 1
ATOM 2895 C CA . LEU A 1 388 ? 30.690 -12.471 -12.390 1.00 89.94 388 LEU A CA 1
ATOM 2896 C C . LEU A 1 388 ? 30.074 -11.122 -12.000 1.00 89.94 388 LEU A C 1
ATOM 2898 O O . LEU A 1 388 ? 30.216 -10.141 -12.718 1.00 89.94 388 LEU A O 1
ATOM 2902 N N . ALA A 1 389 ? 29.484 -11.069 -10.801 1.00 91.69 389 ALA A N 1
ATOM 2903 C CA . ALA A 1 389 ? 28.860 -9.875 -10.217 1.00 91.69 389 ALA A CA 1
ATOM 2904 C C . ALA A 1 389 ? 27.683 -9.299 -11.030 1.00 91.69 389 ALA A C 1
ATOM 2906 O O . ALA A 1 389 ? 27.291 -8.157 -10.820 1.00 91.69 389 ALA A O 1
ATOM 2907 N N . ASP A 1 390 ? 27.063 -10.097 -11.901 1.00 94.44 390 ASP A N 1
ATOM 2908 C CA . ASP A 1 390 ? 25.877 -9.699 -12.665 1.00 94.44 390 ASP A CA 1
ATOM 2909 C C . ASP A 1 390 ? 24.617 -9.739 -11.793 1.00 94.44 390 ASP A C 1
ATOM 2911 O O . ASP A 1 390 ? 23.708 -10.523 -12.046 1.00 94.44 390 ASP A O 1
ATOM 2915 N N . HIS A 1 391 ? 24.568 -8.950 -10.721 1.00 97.00 391 HIS A N 1
ATOM 2916 C CA . HIS A 1 391 ? 23.418 -8.880 -9.817 1.00 97.00 391 HIS A CA 1
ATOM 2917 C C . HIS A 1 391 ? 22.372 -7.936 -10.421 1.00 97.00 391 HIS A C 1
ATOM 2919 O O . HIS A 1 391 ? 22.236 -6.787 -10.013 1.00 97.00 391 HIS A O 1
ATOM 2925 N N . ALA A 1 392 ? 21.709 -8.403 -11.477 1.00 97.94 392 ALA A N 1
ATOM 2926 C CA . ALA A 1 392 ? 20.785 -7.614 -12.276 1.00 97.94 392 ALA A CA 1
ATOM 2927 C C . ALA A 1 392 ? 19.426 -7.449 -11.583 1.00 97.94 392 ALA A C 1
ATOM 2929 O O . ALA A 1 392 ? 18.779 -8.433 -11.210 1.00 97.94 392 ALA A O 1
ATOM 2930 N N . ASP A 1 393 ? 18.951 -6.209 -11.515 1.00 98.62 393 ASP A N 1
ATOM 2931 C CA . ASP A 1 393 ? 17.663 -5.860 -10.932 1.00 98.62 393 ASP A CA 1
ATOM 2932 C C . ASP A 1 393 ? 16.726 -5.212 -11.953 1.00 98.62 393 ASP A C 1
ATOM 2934 O O . ASP A 1 393 ? 17.089 -4.311 -12.712 1.00 98.62 393 ASP A O 1
ATOM 2938 N N . TRP A 1 394 ? 15.465 -5.632 -11.890 1.00 98.44 394 TRP A N 1
ATOM 2939 C CA . TRP A 1 394 ? 14.319 -5.008 -12.542 1.00 98.44 394 TRP A CA 1
ATOM 2940 C C . TRP A 1 394 ? 13.497 -4.284 -11.468 1.00 98.44 394 TRP A C 1
ATOM 2942 O O . TRP A 1 394 ? 12.472 -4.783 -10.984 1.00 98.44 394 TRP A O 1
ATOM 2952 N N . ALA A 1 395 ? 13.978 -3.127 -11.018 1.00 96.56 395 ALA A N 1
ATOM 2953 C CA . ALA A 1 395 ? 13.335 -2.342 -9.972 1.00 96.56 395 ALA A CA 1
ATOM 2954 C C . ALA A 1 395 ? 12.001 -1.754 -10.462 1.00 96.56 395 ALA A C 1
ATOM 2956 O O . ALA A 1 395 ? 11.860 -1.334 -11.607 1.00 96.56 395 ALA A O 1
ATOM 2957 N N . ARG A 1 396 ? 10.984 -1.746 -9.595 1.00 92.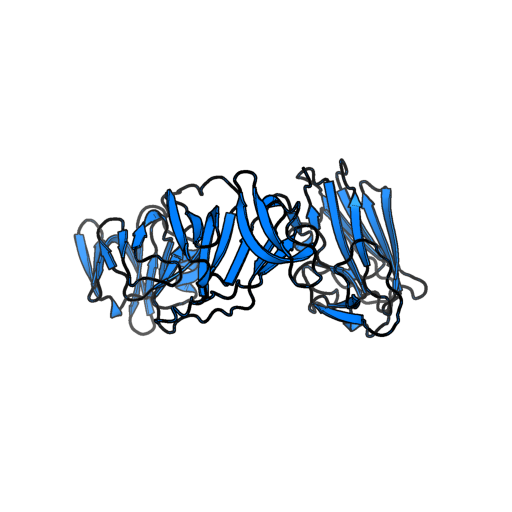56 396 ARG A N 1
ATOM 2958 C CA . ARG A 1 396 ? 9.598 -1.328 -9.891 1.00 92.56 396 ARG A CA 1
ATOM 2959 C C . ARG A 1 396 ? 9.001 -1.957 -11.158 1.00 92.56 396 ARG A C 1
ATOM 2961 O O . ARG A 1 396 ? 8.116 -1.350 -11.764 1.00 92.56 396 ARG A O 1
ATOM 2968 N N . ALA A 1 397 ? 9.458 -3.153 -11.535 1.00 95.81 397 ALA A N 1
ATOM 2969 C CA . ALA A 1 397 ? 8.944 -3.885 -12.684 1.00 95.81 397 ALA A CA 1
ATOM 2970 C C . ALA A 1 397 ? 7.431 -4.103 -12.555 1.00 95.81 397 ALA A C 1
ATOM 2972 O O . ALA A 1 397 ? 6.966 -4.731 -11.595 1.00 95.81 397 ALA A O 1
ATOM 2973 N N . ARG A 1 398 ? 6.664 -3.563 -13.504 1.00 93.62 398 ARG A N 1
ATOM 2974 C CA . ARG A 1 398 ? 5.198 -3.558 -13.458 1.00 93.62 398 ARG A CA 1
ATOM 2975 C C . ARG A 1 398 ? 4.564 -3.512 -14.839 1.00 93.62 398 ARG A C 1
ATOM 2977 O O . ARG A 1 398 ? 5.112 -2.903 -15.755 1.00 93.62 398 ARG A O 1
ATOM 2984 N N . PHE A 1 399 ? 3.382 -4.103 -14.944 1.00 94.25 399 PHE A N 1
ATOM 2985 C CA . PHE A 1 399 ? 2.468 -3.892 -16.056 1.00 94.25 399 PHE A CA 1
ATOM 2986 C C . PHE A 1 399 ? 1.513 -2.750 -15.749 1.00 94.25 399 PHE A C 1
ATOM 2988 O O . PHE A 1 399 ? 1.058 -2.642 -14.608 1.00 94.25 399 PHE A O 1
ATOM 2995 N N . LEU A 1 400 ? 1.216 -1.927 -16.755 1.00 90.62 400 LEU A N 1
ATOM 2996 C CA . LEU A 1 400 ? 0.253 -0.838 -16.667 1.00 90.62 400 LEU A CA 1
ATOM 2997 C C . LEU A 1 400 ? -0.825 -0.950 -17.739 1.00 90.62 400 LEU A C 1
ATOM 2999 O O . LEU A 1 400 ? -0.553 -1.324 -18.882 1.00 90.62 400 LEU A O 1
ATOM 3003 N N . LYS A 1 401 ? -2.042 -0.565 -17.362 1.00 86.12 401 LYS A N 1
ATOM 3004 C CA . LYS A 1 401 ? -3.151 -0.331 -18.277 1.00 86.12 401 LYS A CA 1
ATOM 3005 C C . LYS A 1 401 ? -3.251 1.171 -18.503 1.00 86.12 401 LYS A C 1
ATOM 3007 O O . LYS A 1 401 ? -3.338 1.931 -17.541 1.00 86.12 401 LYS A O 1
ATOM 3012 N N . THR A 1 402 ? -3.176 1.595 -19.757 1.00 70.31 402 THR A N 1
ATOM 3013 C CA . THR A 1 402 ? -3.201 3.020 -20.125 1.00 70.31 402 THR A CA 1
ATOM 3014 C C . THR A 1 402 ? -4.533 3.477 -20.719 1.00 70.31 402 THR A C 1
ATOM 3016 O O . THR A 1 402 ? -4.639 4.649 -21.068 1.00 70.31 402 THR A O 1
ATOM 3019 N N . GLU A 1 403 ? -5.522 2.581 -20.822 1.00 58.03 403 GLU A N 1
ATOM 3020 C CA . GLU A 1 403 ? -6.857 2.827 -21.395 1.00 58.03 403 GLU A CA 1
ATOM 3021 C C . GLU A 1 403 ? -7.997 2.227 -20.563 1.00 58.03 403 GLU A C 1
ATOM 3023 O O . GLU A 1 403 ? -7.825 1.109 -20.004 1.00 58.03 403 GLU A O 1
#

Organism: NCBI:txid980251

Secondary structure (DSSP, 8-state):
----------PPPEEEEETT--EEEEEEEEE-TT-BEEEEE-TTS--STT-BGGGEEEEEES----PPSSPEEEEETTS-EEEESS-EEETTEEE-SPPTTS-SEEEGGGEEEEESS--HHHHHHHHS--SSSEEEEEEETTEEEEEEEEEEEE-SSEEEEEETTEEEEEEGGGEEEEEPP---PPPPSS-EEEEEETTS-EEEEEEEEE-SSEEEEEPTTS-EEEEEGGGEEEEEE--TTEEEGGGSPPSEEEE--SSS--PPPEESS-TTSSPEEEEEETTTT-TT-----SS-EEEEEESSEEEEESSEEEEEE-TT---EEEEEEEE-GGGTT--EEEEEEEETTEEEEEEEEETTSPPEEEEEE-TT-SEEEEEEEEBTTBTTT-EEEEEEEEEE---